Protein AF-A0A1Q7Q972-F1 (afdb_monomer_lite)

pLDDT: mean 94.94, std 4.77, range [55.12, 98.81]

Radius of gyration: 24.17 Å; chains: 1; bounding box: 60×49×73 Å

Secondary structure (DSSP, 8-state):
-----TTEEPPPP----TT----PPPEE-SSHHHHHTTS-HHHHHTTSPPPPGGG--BTTBSSHHHHHHHHTTTTGGGT--TTSHHHHS--GGG---SSHHHHHHHHHTBSTTHHHHHHHHHHT-HHHHHHHHHHHHHHHHTT---SS-PPP--SGGGG--------S-TT----EEE-S-SS-TTTTTT--EEEE-BTTBSEEEEEETTTTEEEEEEPP-SSTT---S-TT-SSS---SB-BTTTBT----B-SS-BEEEEE-TTS-EEEEE--S-SBPPGGGSTT--SHHHHHS--SB-S-EEEEEETTTTEEEEE--SS----EEE-SSTT--EEE--SSTT--EEEEE-HHHHHHH--HHHHEEEEEEEE--S-SSS---EE-TTSPPPTTSEEEE----SSEEE-TTT--EEEEE-SSS-EEEEEE--SSHHHH-EEEEEEPPSS-TT-SS----B-B-EE-TTS-EEEEETTTEEEEE-GGG--S-SSSTT-SBTT-GGGEEEEEPSSPPPTT--SSS-S---SBEEEESS-SSSS-TTEEEEEETTTTEEEE--TT-

Sequence (564 aa):
IWVRGYGLVDSAKVRANPGKILNLQAVVAPNEAAAAEYYPAIYWYSMLKIPEKSEFPLGKASSQGHWLAGIKTHGCISCHQLGNKATRVIPKELGEFKSSLDAWQRRVLSGQASEVMMRNLNDVEPRRALALFADWTDRIAAGALPTSKPSRPQGVERNVVITLWDWATPKAYLHDEIASDKRHPTVNANGLLYGSPEDSTDFIPILDPVRHKASEAKAPVRDSNTPDTMFISTANTLMLAPSPYWGTERVWQSQASVHNPMFDEKGRVWLTSRIRPPQNPTFCKKGSEHPSAKLFPLERAGRHMAVYDPKTKKFTLIDTCFSTHHLIFAEDANNTLWLSNGGSAGSVLGWLNTKMFDATGDEQKSQGWTAFILDTNGNGKRDDYVEPDQPVDPTKDKRIVAGYYGIGFNPMDGSIWGSVLSFPGAVVRVSPGDNPPATALAEIYEVPWNEPKAVVNGYGPRGMDIDRNGVVWVPLASGHLASFDRRKCKGPLNGPTATGKHCPEGWTLLPFPGPQFDNVSDSGSVQASYYTWVDQHDIFGLGKNVPFATGNLSDSLEAFVDGK

Structure (mmCIF, N/CA/C/O backbone):
data_AF-A0A1Q7Q972-F1
#
_entry.id   AF-A0A1Q7Q972-F1
#
loop_
_atom_site.group_PDB
_atom_site.id
_atom_site.type_symbol
_atom_site.label_atom_id
_atom_site.label_alt_id
_atom_site.label_comp_id
_atom_site.label_asym_id
_atom_site.label_entity_id
_atom_site.label_seq_id
_atom_site.pdbx_PDB_ins_code
_atom_site.Cartn_x
_atom_site.Cartn_y
_atom_site.Cartn_z
_atom_site.occupancy
_atom_site.B_iso_or_equiv
_atom_site.auth_seq_id
_atom_site.auth_comp_id
_atom_site.auth_asym_id
_atom_site.auth_atom_id
_atom_site.pdbx_PDB_model_num
ATOM 1 N N . ILE A 1 1 ? 1.463 -14.678 -32.023 1.00 93.31 1 ILE A N 1
ATOM 2 C CA . ILE A 1 1 ? 2.171 -15.475 -30.998 1.00 93.31 1 ILE A CA 1
ATOM 3 C C . ILE A 1 1 ? 3.666 -15.383 -31.288 1.00 93.31 1 ILE A C 1
ATOM 5 O O . ILE A 1 1 ? 4.038 -15.417 -32.457 1.00 93.31 1 ILE A O 1
ATOM 9 N N . TRP A 1 2 ? 4.491 -15.167 -30.268 1.00 95.94 2 TRP A N 1
ATOM 10 C CA . TRP A 1 2 ? 5.953 -15.076 -30.366 1.00 95.94 2 TRP A CA 1
ATOM 11 C C . TRP A 1 2 ? 6.583 -15.563 -29.055 1.00 95.94 2 TRP A C 1
ATOM 13 O O . TRP A 1 2 ? 5.866 -15.796 -28.082 1.00 95.94 2 TRP A O 1
ATOM 23 N N . VAL A 1 3 ? 7.906 -15.730 -29.041 1.00 95.19 3 VAL A N 1
ATOM 24 C CA . VAL A 1 3 ? 8.689 -16.113 -27.858 1.00 95.19 3 VAL A CA 1
ATOM 25 C C . VAL A 1 3 ? 9.488 -14.904 -27.387 1.00 95.19 3 VAL A C 1
ATOM 27 O O . VAL A 1 3 ? 10.091 -14.208 -28.203 1.00 95.19 3 VAL A O 1
ATOM 30 N N . ARG A 1 4 ? 9.503 -14.685 -26.072 1.00 93.44 4 ARG A N 1
ATOM 31 C CA . ARG A 1 4 ? 10.300 -13.677 -25.366 1.00 93.44 4 ARG A CA 1
ATOM 32 C C . ARG A 1 4 ? 10.907 -14.320 -24.119 1.00 93.44 4 ARG A C 1
ATOM 34 O O . ARG A 1 4 ? 10.299 -15.211 -23.535 1.00 93.44 4 ARG A O 1
ATOM 41 N N . GLY A 1 5 ? 12.079 -13.858 -23.696 1.00 92.25 5 GLY A N 1
ATOM 42 C CA . GLY A 1 5 ? 12.662 -14.249 -22.414 1.00 92.25 5 GLY A CA 1
ATOM 43 C C . GLY A 1 5 ? 14.002 -13.571 -22.152 1.00 92.25 5 GLY A C 1
ATOM 44 O O . GLY A 1 5 ? 14.597 -12.977 -23.047 1.00 92.25 5 GLY A O 1
ATOM 45 N N . TYR A 1 6 ? 14.501 -13.675 -20.924 1.00 93.69 6 TYR A N 1
ATOM 46 C CA . TYR A 1 6 ? 15.788 -13.081 -20.560 1.00 93.69 6 TYR A CA 1
ATOM 47 C C . TYR A 1 6 ? 16.955 -13.731 -21.311 1.00 93.69 6 TYR A C 1
ATOM 49 O O . TYR A 1 6 ? 17.017 -14.956 -21.448 1.00 93.69 6 TYR A O 1
ATOM 57 N N . GLY A 1 7 ? 17.878 -12.915 -21.829 1.00 93.88 7 GLY A N 1
ATOM 58 C CA . GLY A 1 7 ? 18.958 -13.359 -22.725 1.00 93.88 7 GLY A CA 1
ATOM 59 C C . GLY A 1 7 ? 18.507 -13.675 -24.160 1.00 93.88 7 GLY A C 1
ATOM 60 O O . GLY A 1 7 ? 19.291 -14.210 -24.944 1.00 93.88 7 GLY A O 1
ATOM 61 N N . LEU A 1 8 ? 17.249 -13.386 -24.503 1.00 95.44 8 LEU A N 1
ATOM 62 C CA . LEU A 1 8 ? 16.674 -13.528 -25.841 1.00 95.44 8 LEU A CA 1
ATOM 63 C C . LEU A 1 8 ? 16.229 -12.159 -26.373 1.00 95.44 8 LEU A C 1
ATOM 65 O O . LEU A 1 8 ? 16.186 -11.177 -25.635 1.00 95.44 8 LEU A O 1
ATOM 69 N N . VAL A 1 9 ? 15.852 -12.124 -27.648 1.00 96.75 9 VAL A N 1
ATOM 70 C CA . VAL A 1 9 ? 15.031 -11.063 -28.248 1.00 96.75 9 VAL A CA 1
ATOM 71 C C . VAL A 1 9 ? 13.706 -11.656 -28.724 1.00 96.75 9 VAL A C 1
ATOM 73 O O . VAL A 1 9 ? 13.582 -12.878 -28.858 1.00 96.75 9 VAL A O 1
ATOM 76 N N . ASP A 1 10 ? 12.714 -10.803 -28.981 1.00 96.94 10 ASP A N 1
ATOM 77 C CA . ASP A 1 10 ? 11.442 -11.246 -29.551 1.00 96.94 10 ASP A CA 1
ATOM 78 C C . ASP A 1 10 ? 11.670 -12.033 -30.848 1.00 96.94 10 ASP A C 1
ATOM 80 O O . ASP A 1 10 ? 12.317 -11.559 -31.785 1.00 96.94 10 ASP A O 1
ATOM 84 N N . SER A 1 11 ? 11.106 -13.239 -30.911 1.00 97.00 11 SER A N 1
ATOM 85 C CA . SER A 1 11 ? 11.092 -14.012 -32.149 1.00 97.00 11 SER A CA 1
ATOM 86 C C . SER A 1 11 ? 10.106 -13.441 -33.172 1.00 97.00 11 SER A C 1
ATOM 88 O O . SER A 1 11 ? 9.254 -12.600 -32.866 1.00 97.00 11 SER A O 1
ATOM 90 N N . ALA A 1 12 ? 10.201 -13.916 -34.418 1.00 95.88 12 ALA A N 1
ATOM 91 C CA . ALA A 1 12 ? 9.259 -13.537 -35.463 1.00 95.88 12 ALA A CA 1
ATOM 92 C C . ALA A 1 12 ? 7.812 -13.850 -35.037 1.00 95.88 12 ALA A C 1
ATOM 94 O O . ALA A 1 12 ? 7.492 -14.955 -34.591 1.00 95.88 12 ALA A O 1
ATOM 95 N N . LYS A 1 13 ? 6.919 -12.866 -35.190 1.00 96.38 13 LYS A N 1
ATOM 96 C CA . LYS A 1 13 ? 5.508 -13.013 -34.822 1.00 96.38 13 LYS A CA 1
ATOM 97 C C . LYS A 1 13 ? 4.797 -13.933 -35.812 1.00 96.38 13 LYS A C 1
ATOM 99 O O . LYS A 1 13 ? 4.748 -13.652 -37.006 1.00 96.38 13 LYS A O 1
ATOM 104 N N . VAL A 1 14 ? 4.164 -14.980 -35.292 1.00 96.00 14 VAL A N 1
ATOM 105 C CA . VAL A 1 14 ? 3.351 -15.928 -36.064 1.00 96.00 14 VAL A CA 1
ATOM 106 C C . VAL A 1 14 ? 1.868 -15.674 -35.795 1.00 96.00 14 VAL A C 1
ATOM 108 O O . VAL A 1 14 ? 1.439 -15.589 -34.637 1.00 96.00 14 VAL A O 1
ATOM 111 N N . ARG A 1 15 ? 1.065 -15.545 -36.855 1.00 95.75 15 ARG A N 1
ATOM 112 C CA . ARG A 1 15 ? -0.403 -15.502 -36.768 1.00 95.75 15 ARG A CA 1
ATOM 113 C C . ARG A 1 15 ? -0.940 -16.934 -36.738 1.00 95.75 15 ARG A C 1
ATOM 115 O O . ARG A 1 15 ? -0.537 -17.750 -37.558 1.00 95.75 15 ARG A O 1
ATOM 122 N N . ALA A 1 16 ? -1.847 -17.228 -35.813 1.00 95.19 16 ALA A N 1
ATOM 123 C CA . ALA A 1 16 ? -2.450 -18.549 -35.678 1.00 95.19 16 ALA A CA 1
ATOM 124 C C . ALA A 1 16 ? -3.867 -18.457 -35.105 1.00 95.19 16 ALA A C 1
ATOM 126 O O . ALA A 1 16 ? -4.212 -17.457 -34.478 1.00 95.19 16 ALA A O 1
ATOM 127 N N . ASN A 1 17 ? -4.643 -19.523 -35.300 1.00 94.44 17 ASN A N 1
ATOM 128 C CA . ASN A 1 17 ? -5.966 -19.705 -34.705 1.00 94.44 17 ASN A CA 1
ATOM 129 C C . ASN A 1 17 ? -5.880 -20.677 -33.512 1.00 94.44 17 ASN A C 1
ATOM 131 O O . ASN A 1 17 ? -4.986 -21.533 -33.511 1.00 94.44 17 ASN A O 1
ATOM 135 N N . PRO A 1 18 ? -6.804 -20.600 -32.534 1.00 91.19 18 PRO A N 1
ATOM 136 C CA . PRO A 1 18 ? -6.892 -21.576 -31.447 1.00 91.19 18 PRO A CA 1
ATOM 137 C C . PRO A 1 18 ? -6.926 -23.028 -31.954 1.00 91.19 18 PRO A C 1
ATOM 139 O O . PRO A 1 18 ? -7.489 -23.315 -33.011 1.00 91.19 18 PRO A O 1
ATOM 142 N N . GLY A 1 19 ? -6.296 -23.944 -31.212 1.00 92.56 19 GLY A N 1
ATOM 143 C CA . GLY A 1 19 ? -6.204 -25.369 -31.562 1.00 92.56 19 GLY A CA 1
ATOM 144 C C . GLY A 1 19 ? -5.104 -25.732 -32.572 1.00 92.56 19 GLY A C 1
ATOM 145 O O . GLY A 1 19 ? -4.947 -26.905 -32.906 1.00 92.56 19 GLY A O 1
ATOM 146 N N . LYS A 1 20 ? -4.323 -24.762 -33.067 1.00 94.81 20 LYS A N 1
ATOM 147 C CA . LYS A 1 20 ? -3.159 -25.030 -33.927 1.00 94.81 20 LYS A CA 1
ATOM 148 C C . LYS A 1 20 ? -1.899 -25.277 -33.100 1.00 94.81 20 LYS A C 1
ATOM 150 O O . LYS A 1 20 ? -1.562 -24.486 -32.226 1.00 94.81 20 LYS A O 1
ATOM 155 N N . ILE A 1 21 ? -1.171 -26.337 -33.446 1.00 94.62 21 ILE A N 1
ATOM 156 C CA . ILE A 1 21 ? 0.187 -26.575 -32.948 1.00 94.62 21 ILE A CA 1
ATOM 157 C C . ILE A 1 21 ? 1.137 -25.621 -33.676 1.00 94.62 21 ILE A C 1
ATOM 159 O O . ILE A 1 21 ? 1.097 -25.521 -34.904 1.00 94.62 21 ILE A O 1
ATOM 163 N N . LEU A 1 22 ? 1.985 -24.922 -32.920 1.00 94.19 22 LEU A N 1
ATOM 164 C CA . LEU A 1 22 ? 3.002 -24.017 -33.448 1.00 94.19 22 LEU A CA 1
ATOM 165 C C . LEU A 1 22 ? 4.387 -24.452 -32.988 1.00 94.19 22 LEU A C 1
ATOM 167 O O . LEU A 1 22 ? 4.604 -24.681 -31.803 1.00 94.19 22 LEU A O 1
ATOM 171 N N . ASN A 1 23 ? 5.331 -24.466 -33.924 1.00 94.44 23 ASN A N 1
ATOM 172 C CA . ASN A 1 23 ? 6.751 -24.592 -33.625 1.00 94.44 23 ASN A CA 1
ATOM 173 C C . ASN A 1 23 ? 7.357 -23.188 -33.658 1.00 94.44 23 ASN A C 1
ATOM 175 O O . ASN A 1 23 ? 7.523 -22.608 -34.731 1.00 94.44 23 ASN A O 1
ATOM 179 N N . LEU A 1 24 ? 7.622 -22.610 -32.487 1.00 95.88 24 LEU A N 1
ATOM 180 C CA . LEU A 1 24 ? 8.199 -21.272 -32.366 1.00 95.88 24 LEU A CA 1
ATOM 181 C C . LEU A 1 24 ? 9.683 -21.382 -32.020 1.00 95.88 24 LEU A C 1
ATOM 183 O O . LEU A 1 24 ? 10.049 -22.023 -31.038 1.00 95.88 24 LEU A O 1
ATOM 187 N N . GLN A 1 25 ? 10.529 -20.718 -32.802 1.00 95.44 25 GLN A N 1
ATOM 188 C CA . GLN A 1 25 ? 11.965 -20.666 -32.552 1.00 95.44 25 GLN A CA 1
ATOM 189 C C . GLN A 1 25 ? 12.301 -19.474 -31.647 1.00 95.44 25 GLN A C 1
ATOM 191 O O . GLN A 1 25 ? 11.940 -18.337 -31.954 1.00 95.44 25 GLN A O 1
ATOM 196 N N . ALA A 1 26 ? 13.007 -19.722 -30.543 1.00 95.44 26 ALA A N 1
ATOM 197 C CA . ALA A 1 26 ? 13.587 -18.665 -29.717 1.00 95.44 26 ALA A CA 1
ATOM 198 C C . ALA A 1 26 ? 14.809 -18.041 -30.412 1.00 95.44 26 ALA A C 1
ATOM 200 O O . ALA A 1 26 ? 15.571 -18.750 -31.076 1.00 95.44 26 ALA A O 1
ATOM 201 N N . VAL A 1 27 ? 15.016 -16.733 -30.227 1.00 97.50 27 VAL A N 1
ATOM 202 C CA . VAL A 1 27 ? 16.134 -15.984 -30.821 1.00 97.50 27 VAL A CA 1
ATOM 203 C C . VAL A 1 27 ? 17.038 -15.464 -29.708 1.00 97.50 27 VAL A C 1
ATOM 205 O O . VAL A 1 27 ? 16.600 -14.693 -28.858 1.00 97.50 27 VAL A O 1
ATOM 208 N N . VAL A 1 28 ? 18.297 -15.903 -29.693 1.00 97.38 28 VAL A N 1
ATOM 209 C CA . VAL A 1 28 ? 19.295 -15.435 -28.720 1.00 97.38 28 VAL A CA 1
ATOM 210 C C . VAL A 1 28 ? 19.609 -13.965 -28.982 1.00 97.38 28 VAL A C 1
ATOM 212 O O . VAL A 1 28 ? 19.711 -13.547 -30.136 1.00 97.38 28 VAL A O 1
ATOM 215 N N . ALA A 1 29 ? 19.751 -13.176 -27.917 1.00 97.50 29 ALA A N 1
ATOM 216 C CA . ALA A 1 29 ? 20.134 -11.781 -28.067 1.00 97.50 29 ALA A CA 1
ATOM 217 C C . ALA A 1 29 ? 21.536 -11.668 -28.701 1.00 97.50 29 ALA A C 1
ATOM 219 O O . ALA A 1 29 ? 22.456 -12.355 -28.258 1.00 97.50 29 ALA A O 1
ATOM 220 N N . PRO A 1 30 ? 21.733 -10.805 -29.715 1.00 97.50 30 PRO A N 1
ATOM 221 C CA . PRO A 1 30 ? 23.005 -10.709 -30.438 1.00 97.50 30 PRO A CA 1
ATOM 222 C C . PRO A 1 30 ? 24.153 -10.132 -29.596 1.00 97.50 30 PRO A C 1
ATOM 224 O O . PRO A 1 30 ? 25.315 -10.289 -29.955 1.00 97.50 30 PRO A O 1
ATOM 227 N N . ASN A 1 31 ? 23.839 -9.436 -28.503 1.00 97.19 31 ASN A N 1
ATOM 228 C CA . ASN A 1 31 ? 24.792 -8.891 -27.540 1.00 97.19 31 ASN A CA 1
ATOM 229 C C . ASN A 1 31 ? 24.079 -8.577 -26.211 1.00 97.19 31 ASN A C 1
ATOM 231 O O . ASN A 1 31 ? 22.853 -8.677 -26.106 1.00 97.19 31 ASN A O 1
ATOM 235 N N . GLU A 1 32 ? 24.848 -8.187 -25.192 1.00 96.06 32 GLU A N 1
ATOM 236 C CA . GLU A 1 32 ? 24.318 -7.893 -23.854 1.00 96.06 32 GLU A CA 1
ATOM 237 C C . GLU A 1 32 ? 23.368 -6.692 -23.832 1.00 96.06 32 GLU A C 1
ATOM 239 O O . GLU A 1 32 ? 22.366 -6.732 -23.121 1.00 96.06 32 GLU A O 1
ATOM 244 N N . ALA A 1 33 ? 23.621 -5.665 -24.649 1.00 96.69 33 ALA A N 1
ATOM 245 C CA . ALA A 1 33 ? 22.749 -4.496 -24.739 1.00 96.69 33 ALA A CA 1
ATOM 246 C C . ALA A 1 33 ? 21.355 -4.874 -25.266 1.00 96.69 33 ALA A C 1
ATOM 248 O O . ALA A 1 33 ? 20.338 -4.479 -24.698 1.00 96.69 33 ALA A O 1
ATOM 249 N N . ALA A 1 34 ? 21.297 -5.714 -26.304 1.00 97.31 34 ALA A N 1
ATOM 250 C CA . ALA A 1 34 ? 20.044 -6.225 -26.845 1.00 97.31 34 ALA A CA 1
ATOM 251 C C . ALA A 1 34 ? 19.291 -7.113 -25.840 1.00 97.31 34 ALA A C 1
ATOM 253 O O . ALA A 1 34 ? 18.063 -7.082 -25.812 1.00 97.31 34 ALA A O 1
ATOM 254 N N . ALA A 1 35 ? 20.003 -7.878 -25.004 1.00 96.50 35 ALA A N 1
ATOM 255 C CA . ALA A 1 35 ? 19.387 -8.660 -23.931 1.00 96.50 35 ALA A CA 1
ATOM 256 C C . ALA A 1 35 ? 18.818 -7.763 -22.818 1.00 96.50 35 ALA A C 1
ATOM 258 O O . ALA A 1 35 ? 17.706 -8.001 -22.345 1.00 96.50 35 ALA A O 1
ATOM 259 N N . ALA A 1 36 ? 19.566 -6.729 -22.419 1.00 96.62 36 ALA A N 1
ATOM 260 C CA . ALA A 1 36 ? 19.219 -5.838 -21.315 1.00 96.62 36 ALA A CA 1
ATOM 261 C C . ALA A 1 36 ? 17.949 -5.012 -21.577 1.00 96.62 36 ALA A C 1
ATOM 263 O O . ALA A 1 36 ? 17.239 -4.655 -20.635 1.00 96.62 36 ALA A O 1
ATOM 264 N N . GLU A 1 37 ? 17.602 -4.760 -22.844 1.00 94.94 37 GLU A N 1
ATOM 265 C CA . GLU A 1 37 ? 16.344 -4.095 -23.213 1.00 94.94 37 GLU A CA 1
ATOM 266 C C . GLU A 1 37 ? 15.092 -4.830 -22.703 1.00 94.94 37 GLU A C 1
ATOM 268 O O . GLU A 1 37 ? 14.051 -4.196 -22.528 1.00 94.94 37 GLU A O 1
ATOM 273 N N . TYR A 1 38 ? 15.200 -6.131 -22.418 1.00 94.19 38 TYR A N 1
ATOM 274 C CA . TYR A 1 38 ? 14.122 -6.965 -21.880 1.00 94.19 38 TYR A CA 1
ATOM 275 C C . TYR A 1 38 ? 14.209 -7.166 -20.363 1.00 94.19 38 TYR A C 1
ATOM 277 O O . TYR A 1 38 ? 13.387 -7.894 -19.810 1.00 94.19 38 TYR A O 1
ATOM 285 N N . TYR A 1 39 ? 15.201 -6.584 -19.682 1.00 95.81 39 TYR A N 1
ATOM 286 C CA . TYR A 1 39 ? 15.313 -6.705 -18.228 1.00 95.81 39 TYR A CA 1
ATOM 287 C C . TYR A 1 39 ? 14.243 -5.852 -17.533 1.00 95.81 39 TYR A C 1
ATOM 289 O O . TYR A 1 39 ? 13.979 -4.734 -17.994 1.00 95.81 39 TYR A O 1
ATOM 297 N N . PRO A 1 40 ? 13.669 -6.339 -16.415 1.00 95.94 40 PRO A N 1
ATOM 298 C CA . PRO A 1 40 ? 12.760 -5.552 -15.594 1.00 95.94 40 PRO A CA 1
ATOM 299 C C . PRO A 1 40 ? 13.423 -4.284 -15.064 1.00 95.94 40 PRO A C 1
ATOM 301 O O . PRO A 1 40 ? 14.655 -4.169 -15.005 1.00 95.94 40 PRO A O 1
ATOM 304 N N . ALA A 1 41 ? 12.596 -3.338 -14.636 1.00 96.81 41 ALA A N 1
ATOM 305 C CA . ALA A 1 41 ? 13.041 -2.034 -14.165 1.00 96.81 41 ALA A CA 1
ATOM 306 C C . ALA A 1 41 ? 14.059 -2.112 -13.012 1.00 96.81 41 ALA A C 1
ATOM 308 O O . ALA A 1 41 ? 14.990 -1.309 -12.976 1.00 96.81 41 ALA A O 1
ATOM 309 N N . ILE A 1 42 ? 13.947 -3.111 -12.129 1.00 97.00 42 ILE A N 1
ATOM 310 C CA . ILE A 1 42 ? 14.821 -3.297 -10.959 1.00 97.00 42 ILE A CA 1
ATOM 311 C C . ILE A 1 42 ? 16.315 -3.350 -11.318 1.00 97.00 42 ILE A C 1
ATOM 313 O O . ILE A 1 42 ? 17.128 -2.764 -10.609 1.00 97.00 42 ILE A O 1
ATOM 317 N N . TYR A 1 43 ? 16.676 -3.980 -12.442 1.00 97.50 43 TYR A N 1
ATOM 318 C CA . TYR A 1 43 ? 18.068 -4.124 -12.894 1.00 97.50 43 TYR A CA 1
ATOM 319 C C . TYR A 1 43 ? 18.648 -2.810 -13.408 1.00 97.50 43 TYR A C 1
ATOM 321 O O . TYR A 1 43 ? 19.826 -2.520 -13.234 1.00 97.50 43 TYR A O 1
ATOM 329 N N . TRP A 1 44 ? 17.814 -1.998 -14.048 1.00 97.81 44 TRP A N 1
ATOM 330 C CA . TRP A 1 44 ? 18.218 -0.673 -14.500 1.00 97.81 44 TRP A CA 1
ATOM 331 C C . TRP A 1 44 ? 18.289 0.299 -13.330 1.00 97.81 44 TRP A C 1
ATOM 333 O O . TRP A 1 44 ? 19.219 1.098 -13.251 1.00 97.81 44 TRP A O 1
ATOM 343 N N . TYR A 1 45 ? 17.331 0.219 -12.406 1.00 97.31 45 TYR A N 1
ATOM 344 C CA . TYR A 1 45 ? 17.283 1.097 -11.246 1.00 97.31 45 TYR A CA 1
ATOM 345 C C . TYR A 1 45 ? 18.423 0.826 -10.260 1.00 97.31 45 TYR A C 1
ATOM 347 O O . TYR A 1 45 ? 18.942 1.773 -9.675 1.00 97.31 45 TYR A O 1
ATOM 355 N N . SER A 1 46 ? 18.899 -0.421 -10.145 1.00 97.38 46 SER A N 1
ATOM 356 C CA . SER A 1 46 ? 20.038 -0.767 -9.281 1.00 97.38 46 SER A CA 1
ATOM 357 C C . SER A 1 46 ? 21.345 -0.060 -9.642 1.00 97.38 46 SER A C 1
ATOM 359 O O . SER A 1 46 ? 22.227 0.055 -8.797 1.00 97.38 46 SER A O 1
ATOM 361 N N . MET A 1 47 ? 21.454 0.464 -10.865 1.00 97.44 47 MET A N 1
ATOM 362 C CA . MET A 1 47 ? 22.605 1.248 -11.319 1.00 97.44 47 MET A CA 1
ATOM 363 C C . MET A 1 47 ? 22.616 2.689 -10.775 1.00 97.44 47 MET A C 1
ATOM 365 O O . MET A 1 47 ? 23.550 3.449 -11.071 1.00 97.44 47 MET A O 1
ATOM 369 N N . LEU A 1 48 ? 21.566 3.128 -10.068 1.00 97.25 48 LEU A N 1
ATOM 370 C CA . LEU A 1 48 ? 21.528 4.432 -9.410 1.00 97.25 48 LEU A CA 1
ATOM 371 C C . LEU A 1 48 ? 22.567 4.464 -8.283 1.00 97.25 48 LEU A C 1
ATOM 373 O O . LEU A 1 48 ? 22.599 3.580 -7.432 1.00 97.25 48 LEU A O 1
ATOM 377 N N . LYS A 1 49 ? 23.398 5.510 -8.257 1.00 96.50 49 LYS A N 1
ATOM 378 C CA . LYS A 1 49 ? 24.362 5.717 -7.172 1.00 96.50 49 LYS A CA 1
ATOM 379 C C . LYS A 1 49 ? 23.658 6.341 -5.976 1.00 96.50 49 LYS A C 1
ATOM 381 O O . LYS A 1 49 ? 23.071 7.412 -6.100 1.00 96.50 49 LYS A O 1
ATOM 386 N N . ILE A 1 50 ? 23.727 5.686 -4.829 1.00 97.75 50 ILE A N 1
ATOM 387 C CA . ILE A 1 50 ? 23.096 6.150 -3.591 1.00 97.75 50 ILE A CA 1
ATOM 388 C C . ILE A 1 50 ? 24.077 7.064 -2.843 1.00 97.75 50 ILE A C 1
ATOM 390 O O . ILE A 1 50 ? 25.264 6.752 -2.831 1.00 97.75 50 ILE A O 1
ATOM 394 N N . PRO A 1 51 ? 23.648 8.181 -2.222 1.00 97.81 51 PRO A N 1
ATOM 395 C CA . PRO A 1 51 ? 24.543 8.975 -1.381 1.00 97.81 51 PRO A CA 1
ATOM 396 C C . PRO A 1 51 ? 25.174 8.126 -0.274 1.00 97.81 51 PRO A C 1
ATOM 398 O O . PRO A 1 51 ? 24.498 7.284 0.321 1.00 97.81 51 PRO A O 1
ATOM 401 N N . GLU A 1 52 ? 26.451 8.347 0.017 1.00 97.00 52 GLU A N 1
ATOM 402 C CA . GLU A 1 52 ? 27.199 7.604 1.030 1.00 97.00 52 GLU A CA 1
ATOM 403 C C . GLU A 1 52 ? 26.685 7.903 2.444 1.00 97.00 52 GLU A C 1
ATOM 405 O O . GLU A 1 52 ? 26.169 8.985 2.730 1.00 97.00 52 GLU A O 1
ATOM 410 N N . LYS A 1 53 ? 26.858 6.956 3.377 1.00 96.94 53 LYS A N 1
ATOM 411 C CA . LYS A 1 53 ? 26.366 7.098 4.764 1.00 96.94 53 LYS A CA 1
ATOM 412 C C . LYS A 1 53 ? 26.896 8.359 5.467 1.00 96.94 53 LYS A C 1
ATOM 414 O O . LYS A 1 53 ? 26.191 8.916 6.303 1.00 96.94 53 LYS A O 1
ATOM 419 N N . SER A 1 54 ? 28.099 8.819 5.117 1.00 97.06 54 SER A N 1
ATOM 420 C CA . SER A 1 54 ? 28.733 10.027 5.664 1.00 97.06 54 SER A CA 1
ATOM 421 C C . SER A 1 54 ? 28.150 11.346 5.147 1.00 97.06 54 SER A C 1
ATOM 423 O O . SER A 1 54 ? 28.460 12.392 5.710 1.00 97.06 54 SER A O 1
ATOM 425 N N . GLU A 1 55 ? 27.321 11.325 4.099 1.00 97.06 55 GLU A N 1
ATOM 426 C CA . GLU A 1 55 ? 26.688 12.530 3.547 1.00 97.06 55 GLU A CA 1
ATOM 427 C C . GLU A 1 55 ? 25.437 12.954 4.333 1.00 97.06 55 GLU A C 1
ATOM 429 O O . GLU A 1 55 ? 24.932 14.054 4.126 1.00 97.06 55 GLU A O 1
ATOM 434 N N . PHE A 1 56 ? 24.916 12.097 5.218 1.00 96.94 56 PHE A N 1
ATOM 435 C CA . PHE A 1 56 ? 23.669 12.354 5.935 1.00 96.94 56 PHE A CA 1
ATOM 436 C C . PHE A 1 56 ? 23.878 13.223 7.187 1.00 96.94 56 PHE A C 1
ATOM 438 O O . PHE A 1 56 ? 24.864 13.040 7.904 1.00 96.94 56 PHE A O 1
ATOM 445 N N . PRO A 1 57 ? 22.937 14.137 7.501 1.00 96.25 57 PRO A N 1
ATOM 446 C CA . PRO A 1 57 ? 21.596 14.257 6.916 1.00 96.25 57 PRO A CA 1
ATOM 447 C C . PRO A 1 57 ? 21.564 14.921 5.527 1.00 96.25 57 PRO A C 1
ATOM 449 O O . PRO A 1 57 ? 22.311 15.855 5.254 1.00 96.25 57 PRO A O 1
ATOM 452 N N . LEU A 1 58 ? 20.636 14.472 4.675 1.00 95.31 58 LEU A N 1
ATOM 453 C CA . LEU A 1 58 ? 20.346 15.065 3.363 1.00 95.31 58 LEU A CA 1
ATOM 454 C C . LEU A 1 58 ? 18.860 15.412 3.279 1.00 95.31 58 LEU A C 1
ATOM 456 O O . LEU A 1 58 ? 18.000 14.529 3.294 1.00 95.31 58 LEU A O 1
ATOM 460 N N . GLY A 1 59 ? 18.544 16.706 3.197 1.00 90.88 59 GLY A N 1
ATOM 461 C CA . GLY A 1 59 ? 17.158 17.168 3.265 1.00 90.88 59 GLY A CA 1
ATOM 462 C C . GLY A 1 59 ? 16.531 16.791 4.611 1.00 90.88 59 GLY A C 1
ATOM 463 O O . GLY A 1 59 ? 17.073 17.133 5.661 1.00 90.88 59 GLY A O 1
ATOM 464 N N . LYS A 1 60 ? 15.400 16.075 4.589 1.00 94.19 60 LYS A N 1
ATOM 465 C CA . LYS A 1 60 ? 14.760 15.544 5.808 1.00 94.19 60 LYS A CA 1
ATOM 466 C C . LYS A 1 60 ? 15.226 14.132 6.169 1.00 94.19 60 LYS A C 1
ATOM 468 O O . LYS A 1 60 ? 14.906 13.641 7.253 1.00 94.19 60 LYS A O 1
ATOM 473 N N . ALA A 1 61 ? 15.978 13.475 5.287 1.00 96.50 61 ALA A N 1
ATOM 474 C CA . ALA A 1 61 ? 16.487 12.140 5.537 1.00 96.50 61 ALA A CA 1
ATOM 475 C C . ALA A 1 61 ? 17.669 12.187 6.514 1.00 96.50 61 ALA A C 1
ATOM 477 O O . ALA A 1 61 ? 18.733 12.734 6.226 1.00 96.50 61 ALA A O 1
ATOM 478 N N . SER A 1 62 ? 17.484 11.565 7.675 1.00 96.38 62 SER A N 1
ATOM 479 C CA . SER A 1 62 ? 18.488 11.476 8.743 1.00 96.38 62 SER A CA 1
ATOM 480 C C . SER A 1 62 ? 19.558 10.402 8.515 1.00 96.38 62 SER A C 1
ATOM 482 O O . SER A 1 62 ? 20.560 10.381 9.221 1.00 96.38 62 SER A O 1
ATOM 484 N N . SER A 1 63 ? 19.350 9.485 7.566 1.00 97.19 63 SER A N 1
ATOM 485 C CA . SER A 1 63 ? 20.267 8.383 7.252 1.00 97.19 63 SER A CA 1
ATOM 486 C C . SER A 1 63 ? 20.072 7.890 5.816 1.00 97.19 63 SER A C 1
ATOM 488 O O . SER A 1 63 ? 19.034 8.160 5.206 1.00 97.19 63 SER A O 1
ATOM 490 N N . GLN A 1 64 ? 21.024 7.096 5.311 1.00 97.19 64 GLN A N 1
ATOM 491 C CA . GLN A 1 64 ? 20.934 6.466 3.987 1.00 97.19 64 GLN A CA 1
ATOM 492 C C . GLN A 1 64 ? 19.668 5.614 3.830 1.00 97.19 64 GLN A C 1
ATOM 494 O O . GLN A 1 64 ? 18.983 5.728 2.818 1.00 97.19 64 GLN A O 1
ATOM 499 N N . GLY A 1 65 ? 19.293 4.834 4.851 1.00 97.00 65 GLY A N 1
ATOM 500 C CA . GLY A 1 65 ? 18.052 4.051 4.837 1.00 97.00 65 GLY A CA 1
ATOM 501 C C . GLY A 1 65 ? 16.794 4.920 4.752 1.00 97.00 65 GLY A C 1
ATOM 502 O O . GLY A 1 65 ? 15.871 4.603 4.006 1.00 97.00 65 GLY A O 1
ATOM 503 N N . HIS A 1 66 ? 16.767 6.058 5.453 1.00 97.00 66 HIS A N 1
ATOM 504 C CA . HIS A 1 66 ? 15.637 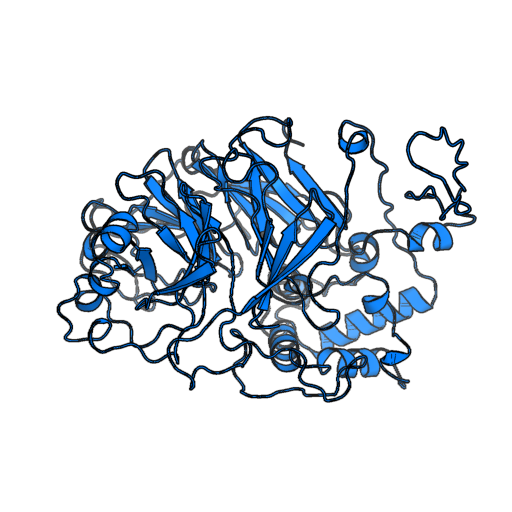6.993 5.398 1.00 97.00 66 HIS A CA 1
ATOM 505 C C . HIS A 1 66 ? 15.501 7.612 3.998 1.00 97.00 66 HIS A C 1
ATOM 507 O O . HIS A 1 66 ? 14.404 7.689 3.448 1.00 97.00 66 HIS A O 1
ATOM 513 N N . TRP A 1 67 ? 16.619 7.971 3.370 1.00 97.44 67 TRP A N 1
ATOM 514 C CA . TRP A 1 67 ? 16.629 8.481 1.998 1.00 97.44 67 TRP A CA 1
ATOM 515 C C . TRP A 1 67 ? 16.185 7.424 0.981 1.00 97.44 67 TRP A C 1
ATOM 517 O O . TRP A 1 67 ? 15.337 7.697 0.131 1.00 97.44 67 TRP A O 1
ATOM 527 N N . LEU A 1 68 ? 16.687 6.191 1.127 1.00 97.25 68 LEU A N 1
ATOM 528 C CA . LEU A 1 68 ? 16.268 5.036 0.333 1.00 97.25 68 LEU A CA 1
ATOM 529 C C . LEU A 1 68 ? 14.767 4.769 0.472 1.00 97.25 68 LEU A C 1
ATOM 531 O O . LEU A 1 68 ? 14.111 4.512 -0.532 1.00 97.25 68 LEU A O 1
ATOM 535 N N . ALA A 1 69 ? 14.193 4.882 1.673 1.00 96.31 69 ALA A N 1
ATOM 536 C CA . ALA A 1 69 ? 12.752 4.736 1.863 1.00 96.31 69 ALA A CA 1
ATOM 537 C C . ALA A 1 69 ? 11.958 5.742 1.009 1.00 96.31 69 ALA A C 1
ATOM 539 O O . ALA A 1 69 ? 10.995 5.351 0.343 1.00 96.31 69 ALA A O 1
ATOM 540 N N . GLY A 1 70 ? 12.404 7.004 0.962 1.00 95.00 70 GLY A N 1
ATOM 541 C CA . GLY A 1 70 ? 11.785 8.076 0.176 1.00 95.00 70 GLY A CA 1
ATOM 542 C C . GLY A 1 70 ? 11.893 7.881 -1.340 1.00 95.00 70 GLY A C 1
ATOM 543 O O . GLY A 1 70 ? 10.900 8.024 -2.052 1.00 95.00 70 GLY A O 1
ATOM 544 N N . ILE A 1 71 ? 13.057 7.477 -1.859 1.00 94.88 71 ILE A N 1
ATOM 545 C CA . ILE A 1 71 ? 13.196 7.186 -3.300 1.00 94.88 71 ILE A CA 1
ATOM 546 C C . ILE A 1 71 ? 12.620 5.822 -3.706 1.00 94.88 71 ILE A C 1
ATOM 548 O O . ILE A 1 71 ? 12.549 5.523 -4.897 1.00 94.88 71 ILE A O 1
ATOM 552 N N . LYS A 1 72 ? 12.212 4.994 -2.737 1.00 95.12 72 LYS A N 1
ATOM 553 C CA . LYS A 1 72 ? 11.547 3.703 -2.940 1.00 95.12 72 LYS A CA 1
ATOM 554 C C . LYS A 1 72 ? 10.074 3.786 -2.533 1.00 95.12 72 LYS A C 1
ATOM 556 O O . LYS A 1 72 ? 9.318 4.588 -3.080 1.00 95.12 72 LYS A O 1
ATOM 561 N N . THR A 1 73 ? 9.655 2.919 -1.613 1.00 90.31 73 THR A N 1
ATOM 562 C CA . THR A 1 73 ? 8.257 2.637 -1.301 1.00 90.31 73 THR A CA 1
ATOM 563 C C . THR A 1 73 ? 7.527 3.813 -0.656 1.00 90.31 73 THR A C 1
ATOM 565 O O . THR A 1 73 ? 6.320 3.894 -0.814 1.00 90.31 73 THR A O 1
ATOM 568 N N . HIS A 1 74 ? 8.178 4.744 0.045 1.00 90.75 74 HIS A N 1
ATOM 569 C CA . HIS A 1 74 ? 7.471 5.863 0.698 1.00 90.75 74 HIS A CA 1
ATOM 570 C C . HIS A 1 74 ? 7.260 7.084 -0.193 1.00 90.75 74 HIS A C 1
ATOM 572 O O . HIS A 1 74 ? 6.424 7.921 0.132 1.00 90.75 74 HIS A O 1
ATOM 578 N N . GLY A 1 75 ? 7.962 7.171 -1.321 1.00 89.75 75 GLY A N 1
ATOM 579 C CA . GLY A 1 75 ? 7.851 8.294 -2.248 1.00 89.75 75 GLY A CA 1
ATOM 580 C C . GLY A 1 75 ? 7.772 7.821 -3.690 1.00 89.75 75 GLY A C 1
ATOM 581 O O . GLY A 1 75 ? 6.691 7.497 -4.166 1.00 89.75 75 GLY A O 1
ATOM 582 N N . CYS A 1 76 ? 8.882 7.800 -4.420 1.00 90.19 76 CYS A N 1
ATOM 583 C CA . CYS A 1 76 ? 8.851 7.686 -5.884 1.00 90.19 76 CYS A CA 1
ATOM 584 C C . CYS A 1 76 ? 8.243 6.373 -6.411 1.00 90.19 76 CYS A C 1
ATOM 586 O O . CYS A 1 76 ? 7.352 6.412 -7.261 1.00 90.19 76 CYS A O 1
ATOM 588 N N . ILE A 1 77 ? 8.682 5.214 -5.904 1.00 91.62 77 ILE A N 1
ATOM 589 C CA . ILE A 1 77 ? 8.279 3.901 -6.453 1.00 91.62 77 ILE A CA 1
ATOM 590 C C . ILE A 1 77 ? 6.842 3.519 -6.093 1.00 91.62 77 ILE A C 1
ATOM 592 O O . ILE A 1 77 ? 6.268 2.597 -6.667 1.00 91.62 77 ILE A O 1
ATOM 596 N N . SER A 1 78 ? 6.226 4.270 -5.183 1.00 86.12 78 SER A N 1
ATOM 597 C CA . SER A 1 78 ? 4.808 4.122 -4.873 1.00 86.12 78 SER A CA 1
ATOM 598 C C . SER A 1 78 ? 3.893 4.254 -6.087 1.00 86.12 78 SER A C 1
ATOM 600 O O . SER A 1 78 ? 2.912 3.527 -6.180 1.00 86.12 78 SER A O 1
ATOM 602 N N . CYS A 1 79 ? 4.236 5.167 -6.997 1.00 86.75 79 CYS A N 1
ATOM 603 C CA . CYS A 1 79 ? 3.421 5.526 -8.154 1.00 86.75 79 CYS A CA 1
ATOM 604 C C . CYS A 1 79 ? 4.173 5.348 -9.480 1.00 86.75 79 CYS A C 1
ATOM 606 O O . CYS A 1 79 ? 3.565 5.402 -10.549 1.00 86.75 79 CYS A O 1
ATOM 608 N N . HIS A 1 80 ? 5.502 5.200 -9.442 1.00 90.12 80 HIS A N 1
ATOM 609 C CA . HIS A 1 80 ? 6.342 5.203 -10.636 1.00 90.12 80 HIS A CA 1
ATOM 610 C C . HIS A 1 80 ? 7.319 4.036 -10.639 1.00 90.12 80 HIS A C 1
ATOM 612 O O . HIS A 1 80 ? 8.181 3.920 -9.775 1.00 90.12 80 HIS A O 1
ATOM 618 N N . GLN A 1 81 ? 7.279 3.224 -11.687 1.00 92.56 81 GLN A N 1
ATOM 619 C CA . GLN A 1 81 ? 8.302 2.213 -11.903 1.00 92.56 81 GLN A CA 1
ATOM 620 C C . GLN A 1 81 ? 9.580 2.851 -12.480 1.00 92.56 81 GLN A C 1
ATOM 622 O O . GLN A 1 81 ? 9.747 2.953 -13.699 1.00 92.56 81 GLN A O 1
ATOM 627 N N . LEU A 1 82 ? 10.490 3.303 -11.611 1.00 94.75 82 LEU A N 1
ATOM 628 C CA . LEU A 1 82 ? 11.801 3.797 -12.044 1.00 94.75 82 LEU A CA 1
ATOM 629 C C . LEU A 1 82 ? 12.665 2.638 -12.553 1.00 94.75 82 LEU A C 1
ATOM 631 O O . LEU A 1 82 ? 12.750 1.595 -11.918 1.00 94.75 82 LEU A O 1
ATOM 635 N N . GLY A 1 83 ? 13.298 2.822 -13.710 1.00 95.19 83 GLY A N 1
ATOM 636 C CA . GLY A 1 83 ? 14.107 1.803 -14.392 1.00 95.19 83 GLY A CA 1
ATOM 637 C C . GLY A 1 83 ? 13.437 1.213 -15.633 1.00 95.19 83 GLY A C 1
ATOM 638 O O . GLY A 1 83 ? 14.104 0.602 -16.473 1.00 95.19 83 GLY A O 1
ATOM 639 N N . ASN A 1 84 ? 12.136 1.451 -15.820 1.00 94.88 84 ASN A N 1
ATOM 640 C CA . ASN A 1 84 ? 11.495 1.164 -17.098 1.00 94.88 84 ASN A CA 1
ATOM 641 C C . ASN A 1 84 ? 12.030 2.099 -18.199 1.00 94.88 84 ASN A C 1
ATOM 643 O O . ASN A 1 84 ? 12.694 3.103 -17.926 1.00 94.88 84 ASN A O 1
ATOM 647 N N . LYS A 1 85 ? 11.735 1.789 -19.466 1.00 94.31 85 LYS A N 1
ATOM 648 C CA . LYS A 1 85 ? 12.290 2.547 -20.597 1.00 94.31 85 LYS A CA 1
ATOM 649 C C . LYS A 1 85 ? 11.966 4.042 -20.526 1.00 94.31 85 LYS A C 1
ATOM 651 O O . LYS A 1 85 ? 12.855 4.851 -20.747 1.00 94.31 85 LYS A O 1
ATOM 656 N N . ALA A 1 86 ? 10.733 4.404 -20.174 1.00 91.56 86 ALA A N 1
ATOM 657 C CA . ALA A 1 86 ? 10.293 5.799 -20.108 1.00 91.56 86 ALA A CA 1
ATOM 658 C C . ALA A 1 86 ? 10.985 6.608 -18.997 1.00 91.56 86 ALA A C 1
ATOM 660 O O . ALA A 1 86 ? 11.124 7.824 -19.121 1.00 91.56 86 ALA A O 1
ATOM 661 N N . THR A 1 87 ? 11.416 5.950 -17.919 1.00 93.44 87 THR A N 1
ATOM 662 C CA . THR A 1 87 ? 12.059 6.611 -16.779 1.00 93.44 87 THR A CA 1
ATOM 663 C C . THR A 1 87 ? 13.582 6.598 -16.866 1.00 93.44 87 THR A C 1
ATOM 665 O O . THR A 1 87 ? 14.193 7.579 -16.451 1.00 93.44 87 THR A O 1
ATOM 668 N N . ARG A 1 88 ? 14.195 5.557 -17.448 1.00 95.25 88 ARG A N 1
ATOM 669 C CA . ARG A 1 88 ? 15.661 5.434 -17.576 1.00 95.25 88 ARG A CA 1
ATOM 670 C C . ARG A 1 88 ? 16.278 6.216 -18.739 1.00 95.25 88 ARG A C 1
ATOM 672 O O . ARG A 1 88 ? 17.493 6.348 -18.801 1.00 95.25 88 ARG A O 1
ATOM 679 N N . VAL A 1 89 ? 15.454 6.703 -19.668 1.00 95.25 89 VAL A N 1
ATOM 680 C CA . VAL A 1 89 ? 15.861 7.591 -20.774 1.00 95.25 89 VAL A CA 1
ATOM 681 C C . VAL A 1 89 ? 15.035 8.877 -20.742 1.00 95.25 89 VAL A C 1
ATOM 683 O O . VAL A 1 89 ? 14.064 8.962 -19.988 1.00 95.25 89 VAL A O 1
ATOM 686 N N . ILE A 1 90 ? 15.376 9.867 -21.573 1.00 95.62 90 ILE A N 1
ATOM 687 C CA . ILE A 1 90 ? 14.548 11.061 -21.805 1.00 95.62 90 ILE A CA 1
ATOM 688 C C . ILE A 1 90 ? 13.675 10.842 -23.058 1.00 95.62 90 ILE A C 1
ATOM 690 O O . ILE A 1 90 ? 14.215 10.806 -24.164 1.00 95.62 90 ILE A O 1
ATOM 694 N N . PRO A 1 91 ? 12.344 10.659 -22.925 1.00 92.94 91 PRO A N 1
ATOM 695 C CA . PRO A 1 91 ? 11.444 10.526 -24.067 1.00 92.94 91 PRO A CA 1
ATOM 696 C C . PRO A 1 91 ? 11.382 11.821 -24.873 1.00 92.94 91 PRO A C 1
ATOM 698 O O . PRO A 1 91 ? 11.358 12.908 -24.293 1.00 92.94 91 PRO A O 1
ATOM 701 N N . LYS A 1 92 ? 11.255 11.704 -26.198 1.00 93.31 92 LYS A N 1
ATOM 702 C CA . LYS A 1 92 ? 11.095 12.859 -27.097 1.00 93.31 92 LYS A CA 1
ATOM 703 C C . LYS A 1 92 ? 9.854 13.693 -26.759 1.00 93.31 92 LYS A C 1
ATOM 705 O O . LYS A 1 92 ? 9.855 14.901 -26.946 1.00 93.31 92 LYS A O 1
ATOM 710 N N . GLU A 1 93 ? 8.812 13.053 -26.229 1.00 92.81 93 GLU A N 1
ATOM 711 C CA . GLU A 1 93 ? 7.550 13.677 -25.827 1.00 92.81 93 GLU A CA 1
ATOM 712 C C . GLU A 1 93 ? 7.740 14.669 -24.670 1.00 92.81 93 GLU A C 1
ATOM 714 O O . GLU A 1 93 ? 6.935 15.581 -24.503 1.00 92.81 93 GLU A O 1
ATOM 719 N N . LEU A 1 94 ? 8.811 14.526 -23.878 1.00 94.44 94 LEU A N 1
ATOM 720 C CA . LEU A 1 94 ? 9.135 15.474 -22.814 1.00 94.44 94 LEU A CA 1
ATOM 721 C C . LEU A 1 94 ? 9.712 16.790 -23.361 1.00 94.44 94 LEU A C 1
ATOM 723 O O . LEU A 1 94 ? 9.552 17.828 -22.717 1.00 94.44 94 LEU A O 1
ATOM 727 N N . GLY A 1 95 ? 10.342 16.747 -24.538 1.00 93.69 95 GLY A N 1
ATOM 728 C CA . GLY A 1 95 ? 11.018 17.867 -25.190 1.00 93.69 95 GLY A CA 1
ATOM 729 C C . GLY A 1 95 ? 12.536 17.690 -25.287 1.00 93.69 95 GLY A C 1
ATOM 730 O O . GLY A 1 95 ? 13.090 16.651 -24.928 1.00 93.69 95 GLY A O 1
ATOM 731 N N . GLU A 1 96 ? 13.203 18.734 -25.776 1.00 95.19 96 GLU A N 1
ATOM 732 C CA . GLU A 1 96 ? 14.662 18.816 -25.871 1.00 95.19 96 GLU A CA 1
ATOM 733 C C . GLU A 1 96 ? 15.221 19.710 -24.760 1.00 95.19 96 GLU A C 1
ATOM 735 O O . GLU A 1 96 ? 14.657 20.759 -24.439 1.00 95.19 96 GLU A O 1
ATOM 740 N N . PHE A 1 97 ? 16.346 19.301 -24.174 1.00 97.19 97 PHE A N 1
ATOM 741 C CA . PHE A 1 97 ? 16.942 19.955 -23.011 1.00 97.19 97 PHE A CA 1
ATOM 742 C C . PHE A 1 97 ? 18.453 20.075 -23.174 1.00 97.19 97 PHE A C 1
ATOM 744 O O . PHE A 1 97 ? 19.084 19.264 -23.847 1.00 97.19 97 PHE A O 1
ATOM 751 N N . LYS A 1 98 ? 19.047 21.077 -22.517 1.00 97.12 98 LYS A N 1
ATOM 752 C CA . LYS A 1 98 ? 20.503 21.289 -22.527 1.00 97.12 98 LYS A CA 1
ATOM 753 C C . LYS A 1 98 ? 21.254 20.232 -21.716 1.00 97.12 98 LYS A C 1
ATOM 755 O O . LYS A 1 98 ? 22.439 20.021 -21.946 1.00 97.12 98 LYS A O 1
ATOM 760 N N . SER A 1 99 ? 20.576 19.608 -20.755 1.00 98.00 99 SER A N 1
ATOM 761 C CA . SER A 1 99 ? 21.129 18.582 -19.878 1.00 98.00 99 SER A CA 1
ATOM 762 C C . SER A 1 99 ? 20.042 17.616 -19.402 1.00 98.00 99 SER A C 1
ATOM 764 O O . SER A 1 99 ? 18.863 17.977 -19.331 1.00 98.00 99 SER A O 1
ATOM 766 N N . SER A 1 100 ? 20.436 16.403 -19.004 1.00 98.06 100 SER A N 1
ATOM 767 C CA . SER A 1 100 ? 19.521 15.456 -18.351 1.00 98.06 100 SER A CA 1
ATOM 768 C C . SER A 1 100 ? 18.999 15.978 -17.012 1.00 98.06 100 SER A C 1
ATOM 770 O O . SER A 1 100 ? 17.884 15.641 -16.620 1.00 98.06 100 SER A O 1
ATOM 772 N N . LEU A 1 101 ? 19.747 16.853 -16.330 1.00 98.12 101 LEU A N 1
ATOM 773 C CA . LEU A 1 101 ? 19.283 17.520 -15.112 1.00 98.12 101 LEU A CA 1
ATOM 774 C C . LEU A 1 101 ? 18.064 18.414 -15.385 1.00 98.12 101 LEU A C 1
ATOM 776 O O . LEU A 1 101 ? 17.057 18.296 -14.685 1.00 98.12 101 LEU A O 1
ATOM 780 N N . ASP A 1 102 ? 18.124 19.250 -16.425 1.00 97.94 102 ASP A N 1
ATOM 781 C CA . ASP A 1 102 ? 16.995 20.097 -16.838 1.00 97.94 102 ASP A CA 1
ATOM 782 C C . ASP A 1 102 ? 15.788 19.240 -17.257 1.00 97.94 102 ASP A C 1
ATOM 784 O O . ASP A 1 102 ? 14.640 19.555 -16.930 1.00 97.94 102 ASP A O 1
ATOM 788 N N . ALA A 1 103 ? 16.042 18.114 -17.934 1.00 97.69 103 ALA A N 1
ATOM 789 C CA . ALA A 1 103 ? 14.999 17.172 -18.327 1.00 97.69 103 ALA A CA 1
ATOM 790 C C . ALA A 1 103 ? 14.307 16.533 -17.108 1.00 97.69 103 ALA A C 1
ATOM 792 O O . ALA A 1 103 ? 13.077 16.461 -17.059 1.00 97.69 103 ALA A O 1
ATOM 793 N N . TRP A 1 104 ? 15.065 16.110 -16.090 1.00 97.31 104 TRP A N 1
ATOM 794 C CA . TRP A 1 104 ? 14.506 15.563 -14.849 1.00 97.31 104 TRP A CA 1
ATOM 795 C C . TRP A 1 104 ? 13.726 16.603 -14.047 1.00 97.31 104 TRP A C 1
ATOM 797 O O . TRP A 1 104 ? 12.641 16.290 -13.553 1.00 97.31 104 TRP A O 1
ATOM 807 N N . GLN A 1 105 ? 14.208 17.847 -13.981 1.00 95.69 105 GLN A N 1
ATOM 808 C CA . GLN A 1 105 ? 13.452 18.957 -13.392 1.00 95.69 105 GLN A CA 1
ATOM 809 C C . GLN A 1 105 ? 12.116 19.158 -14.112 1.00 95.69 105 GLN A C 1
ATOM 811 O O . GLN A 1 105 ? 11.065 19.195 -13.477 1.00 95.69 105 GLN A O 1
ATOM 816 N N . ARG A 1 106 ? 12.115 19.207 -15.448 1.00 95.81 106 ARG A N 1
ATOM 817 C CA . ARG A 1 106 ? 10.876 19.325 -16.229 1.00 95.81 106 ARG A CA 1
ATOM 818 C C . ARG A 1 106 ? 9.948 18.121 -16.047 1.00 95.81 106 ARG A C 1
ATOM 820 O O . ARG A 1 106 ? 8.725 18.296 -16.057 1.00 95.81 106 ARG A O 1
ATOM 827 N N . ARG A 1 107 ? 10.499 16.914 -15.880 1.00 95.31 107 ARG A N 1
ATOM 828 C CA . ARG A 1 107 ? 9.737 15.675 -15.672 1.00 95.31 107 ARG A CA 1
ATOM 829 C C . ARG A 1 107 ? 8.908 15.726 -14.396 1.00 95.31 107 ARG A C 1
ATOM 831 O O . ARG A 1 107 ? 7.701 15.531 -14.483 1.00 95.31 107 ARG A O 1
ATOM 838 N N . VAL A 1 108 ? 9.518 16.033 -13.251 1.00 93.69 108 VAL A N 1
ATOM 839 C CA . VAL A 1 108 ? 8.825 16.030 -11.944 1.00 93.69 108 VAL A CA 1
ATOM 840 C C . VAL A 1 108 ? 7.768 17.131 -11.811 1.00 93.69 108 VAL A C 1
ATOM 842 O O . VAL A 1 108 ? 6.896 17.054 -10.954 1.00 93.69 108 VAL A O 1
ATOM 845 N N . LEU A 1 109 ? 7.796 18.132 -12.693 1.00 93.12 109 LEU A N 1
ATOM 846 C CA . LEU A 1 109 ? 6.769 19.172 -12.777 1.00 93.12 109 LEU A CA 1
ATOM 847 C C . LEU A 1 109 ? 5.570 18.770 -13.656 1.00 93.12 109 LEU A C 1
ATOM 849 O O . LEU A 1 109 ? 4.593 19.508 -13.723 1.00 93.12 109 LEU A O 1
ATOM 853 N N . SER A 1 110 ? 5.626 17.633 -14.354 1.00 92.50 110 SER A N 1
ATOM 854 C CA . SER A 1 110 ? 4.638 17.275 -15.379 1.00 92.50 110 SER A CA 1
ATOM 855 C C . SER A 1 110 ? 3.329 16.744 -14.798 1.00 92.50 110 SER A C 1
ATOM 857 O O . SER A 1 110 ? 3.321 15.778 -14.039 1.00 92.50 110 SER A O 1
ATOM 859 N N . GLY A 1 111 ? 2.205 17.280 -15.274 1.00 90.50 111 GLY A N 1
ATOM 860 C CA . GLY A 1 111 ? 0.880 16.714 -15.022 1.00 90.50 111 GLY A CA 1
ATOM 861 C C . GLY A 1 111 ? 0.339 16.973 -13.612 1.00 90.50 111 GLY A C 1
ATOM 862 O O . GLY A 1 111 ? 0.894 17.734 -12.822 1.00 90.50 111 GLY A O 1
ATOM 863 N N . GLN A 1 112 ? -0.803 16.357 -13.310 1.00 89.00 112 GLN A N 1
ATOM 864 C CA . GLN A 1 112 ? -1.603 16.680 -12.120 1.00 89.00 112 GLN A CA 1
ATOM 865 C C . GLN A 1 112 ? -0.988 16.204 -10.798 1.00 89.00 112 GLN A C 1
ATOM 867 O O . GLN A 1 112 ? -1.288 16.778 -9.758 1.00 89.00 112 GLN A O 1
ATOM 872 N N . ALA A 1 113 ? -0.090 15.214 -10.838 1.00 88.12 113 ALA A N 1
ATOM 873 C CA . ALA A 1 113 ? 0.632 14.724 -9.662 1.00 88.12 113 ALA A CA 1
ATOM 874 C C . ALA A 1 113 ? 1.846 15.592 -9.272 1.00 88.12 113 ALA A C 1
ATOM 876 O O . ALA A 1 113 ? 2.576 15.235 -8.349 1.00 88.12 113 ALA A O 1
ATOM 877 N N . SER A 1 114 ? 2.108 16.702 -9.975 1.00 89.88 114 SER A N 1
ATOM 878 C CA . SER A 1 114 ? 3.358 17.456 -9.818 1.00 89.88 114 SER A CA 1
ATOM 879 C C . SER A 1 114 ? 3.597 18.007 -8.407 1.00 89.88 114 SER A C 1
ATOM 881 O O . SER A 1 114 ? 4.729 17.975 -7.934 1.00 89.88 114 SER A O 1
ATOM 883 N N . GLU A 1 115 ? 2.554 18.420 -7.677 1.00 88.19 115 GLU A N 1
ATOM 884 C CA . GLU A 1 115 ? 2.691 18.824 -6.267 1.00 88.19 115 GLU A CA 1
ATOM 885 C C . GLU A 1 115 ? 3.155 17.665 -5.378 1.00 88.19 115 GLU A C 1
ATOM 887 O O . GLU A 1 115 ? 4.082 17.833 -4.587 1.00 88.19 115 GLU A O 1
ATOM 892 N N . VAL A 1 116 ? 2.567 16.478 -5.550 1.00 88.00 116 VAL A N 1
ATOM 893 C CA . VAL A 1 116 ? 2.935 15.273 -4.794 1.00 88.00 116 VAL A CA 1
ATOM 894 C C . VAL A 1 116 ? 4.365 14.844 -5.127 1.00 88.00 116 VAL A C 1
ATOM 896 O O . VAL A 1 116 ? 5.145 14.556 -4.219 1.00 88.00 116 VAL A O 1
ATOM 899 N N . MET A 1 117 ? 4.738 14.857 -6.412 1.00 91.81 117 MET A N 1
ATOM 900 C CA . MET A 1 117 ? 6.103 14.549 -6.849 1.00 91.81 117 MET A CA 1
ATOM 901 C C . MET A 1 117 ? 7.118 15.523 -6.242 1.00 91.81 117 MET A C 1
ATOM 903 O O . MET A 1 117 ? 8.131 15.087 -5.698 1.00 91.81 117 MET A O 1
ATOM 907 N N . MET A 1 118 ? 6.834 16.828 -6.263 1.00 91.19 118 MET A N 1
ATOM 908 C CA . MET A 1 118 ? 7.712 17.845 -5.677 1.00 91.19 118 MET A CA 1
ATOM 909 C C . MET A 1 118 ? 7.808 17.735 -4.155 1.00 91.19 118 MET A C 1
ATOM 911 O O . MET A 1 118 ? 8.893 17.896 -3.598 1.00 91.19 118 MET A O 1
ATOM 915 N N . ARG A 1 119 ? 6.703 17.426 -3.470 1.00 90.25 119 ARG A N 1
ATOM 916 C CA . ARG A 1 119 ? 6.691 17.183 -2.023 1.00 90.25 119 ARG A CA 1
ATOM 917 C C . ARG A 1 119 ? 7.594 16.010 -1.647 1.00 90.25 119 ARG A C 1
ATOM 919 O O . ARG A 1 119 ? 8.459 16.181 -0.796 1.00 90.25 119 ARG A O 1
ATOM 926 N N . ASN A 1 120 ? 7.445 14.871 -2.320 1.00 91.38 120 ASN A N 1
ATOM 927 C CA . ASN A 1 120 ? 8.263 13.685 -2.057 1.00 91.38 120 ASN A CA 1
ATOM 928 C C . ASN A 1 120 ? 9.742 13.938 -2.388 1.00 91.38 120 ASN A C 1
ATOM 930 O O . ASN A 1 120 ? 10.629 13.508 -1.657 1.00 91.38 120 ASN A O 1
ATOM 934 N N . LEU A 1 121 ? 10.017 14.684 -3.462 1.00 93.50 121 LEU A N 1
ATOM 935 C CA . LEU A 1 121 ? 11.376 15.064 -3.837 1.00 93.50 121 LEU A CA 1
ATOM 936 C C . LEU A 1 121 ? 12.033 15.983 -2.789 1.00 93.50 121 LEU A C 1
ATOM 938 O O . LEU A 1 121 ? 13.223 15.845 -2.511 1.00 93.50 121 LEU A O 1
ATOM 942 N N . ASN A 1 122 ? 11.264 16.886 -2.167 1.00 92.75 122 ASN A N 1
ATOM 943 C CA . ASN A 1 122 ? 11.747 17.755 -1.088 1.00 92.75 122 ASN A CA 1
ATOM 944 C C . ASN A 1 122 ? 12.201 16.976 0.155 1.00 92.75 122 ASN A C 1
ATOM 946 O O . ASN A 1 122 ? 13.090 17.443 0.868 1.00 92.75 122 ASN A O 1
ATOM 950 N N . ASP A 1 123 ? 11.635 15.796 0.413 1.00 91.44 123 ASP A N 1
ATOM 951 C CA . ASP A 1 123 ? 12.012 14.978 1.570 1.00 91.44 123 ASP A CA 1
ATOM 952 C C . ASP A 1 123 ? 13.404 14.335 1.408 1.00 91.44 123 ASP A C 1
ATOM 954 O O . ASP A 1 123 ? 14.088 14.090 2.404 1.00 91.44 123 ASP A O 1
ATOM 958 N N . VAL A 1 124 ? 13.864 14.150 0.164 1.00 94.62 124 VAL A N 1
ATOM 959 C CA . VAL A 1 124 ? 15.120 13.461 -0.193 1.00 94.62 124 VAL A CA 1
ATOM 960 C C . VAL A 1 124 ? 16.201 14.392 -0.767 1.00 94.62 124 VAL A C 1
ATOM 962 O O . VAL A 1 124 ? 17.121 13.929 -1.435 1.00 94.62 124 VAL A O 1
ATOM 965 N N . GLU A 1 125 ? 16.116 15.696 -0.487 1.00 96.12 125 GLU A N 1
ATOM 966 C CA . GLU A 1 125 ? 16.989 16.751 -1.039 1.00 96.12 125 GLU A CA 1
ATOM 967 C C . GLU A 1 125 ? 16.934 16.819 -2.586 1.00 96.12 125 GLU A C 1
ATOM 969 O O . GLU A 1 125 ? 17.634 16.081 -3.288 1.00 96.12 125 GLU A O 1
ATOM 974 N N . PRO A 1 126 ? 16.109 17.720 -3.158 1.00 95.62 126 PRO A N 1
ATOM 975 C CA . PRO A 1 126 ? 15.819 17.728 -4.587 1.00 95.62 126 PRO A CA 1
ATOM 976 C C . PRO A 1 126 ? 17.034 17.835 -5.497 1.00 95.62 126 PRO A C 1
ATOM 978 O O . PRO A 1 126 ? 17.074 17.174 -6.535 1.00 95.62 126 PRO A O 1
ATOM 981 N N . ARG A 1 127 ? 18.020 18.674 -5.153 1.00 95.69 127 ARG A N 1
ATOM 982 C CA . ARG A 1 127 ? 19.161 18.919 -6.045 1.00 95.69 127 ARG A CA 1
ATOM 983 C C . ARG A 1 127 ? 20.019 17.668 -6.166 1.00 95.69 127 ARG A C 1
ATOM 985 O O . ARG A 1 127 ? 20.377 17.285 -7.279 1.00 95.69 127 ARG A O 1
ATOM 992 N N . ARG A 1 128 ? 20.293 17.008 -5.043 1.00 96.44 128 ARG A N 1
ATOM 993 C CA . ARG A 1 128 ? 21.037 15.755 -4.961 1.00 96.44 128 ARG A CA 1
ATOM 994 C C . ARG A 1 128 ? 20.303 14.644 -5.692 1.00 96.44 128 ARG A C 1
ATOM 996 O O . ARG A 1 128 ? 20.910 14.012 -6.550 1.00 96.44 128 ARG A O 1
ATOM 1003 N N . ALA A 1 129 ? 19.015 14.441 -5.417 1.00 96.50 129 ALA A N 1
ATOM 1004 C CA . ALA A 1 129 ? 18.229 13.389 -6.061 1.00 96.50 129 ALA A CA 1
ATOM 1005 C C . ALA A 1 129 ? 18.156 13.566 -7.591 1.00 96.50 129 ALA A C 1
ATOM 1007 O O . ALA A 1 129 ? 18.450 12.631 -8.334 1.00 96.50 129 ALA A O 1
ATOM 1008 N N . LEU A 1 130 ? 17.851 14.774 -8.078 1.00 97.56 130 LEU A N 1
ATOM 1009 C CA . LEU A 1 130 ? 17.781 15.055 -9.518 1.00 97.56 130 LEU A CA 1
ATOM 1010 C C . LEU A 1 130 ? 19.139 14.898 -10.214 1.00 97.56 130 LEU A C 1
ATOM 1012 O O . LEU A 1 130 ? 19.188 14.381 -11.329 1.00 97.56 130 LEU A O 1
ATOM 1016 N N . ALA A 1 131 ? 20.239 15.296 -9.567 1.00 98.12 131 ALA A N 1
ATOM 1017 C CA . ALA A 1 131 ? 21.583 15.094 -10.105 1.00 98.12 131 ALA A CA 1
ATOM 1018 C C . ALA A 1 131 ? 21.934 13.603 -10.238 1.00 98.12 131 ALA A C 1
ATOM 1020 O O . ALA A 1 131 ? 22.524 13.204 -11.239 1.00 98.12 131 ALA A O 1
ATOM 1021 N N . LEU A 1 132 ? 21.533 12.771 -9.271 1.00 97.88 132 LEU A N 1
ATOM 1022 C CA . LEU A 1 132 ? 21.740 11.321 -9.330 1.00 97.88 132 LEU A CA 1
ATOM 1023 C C . LEU A 1 132 ? 20.910 10.665 -10.438 1.00 97.88 132 LEU A C 1
ATOM 1025 O O . LEU A 1 132 ? 21.425 9.810 -11.158 1.00 97.88 132 LEU A O 1
ATOM 1029 N N . PHE A 1 133 ? 19.653 11.082 -10.622 1.00 97.88 133 PHE A N 1
ATOM 1030 C CA . PHE A 1 133 ? 18.824 10.586 -11.724 1.00 97.88 133 PHE A CA 1
ATOM 1031 C C . PHE A 1 133 ? 19.355 11.018 -13.098 1.00 97.88 133 PHE A C 1
ATOM 1033 O O . PHE A 1 133 ? 19.319 10.225 -14.044 1.00 97.88 133 PHE A O 1
ATOM 1040 N N . ALA A 1 134 ? 19.881 12.242 -13.207 1.00 98.38 134 ALA A N 1
ATOM 1041 C CA . ALA A 1 134 ? 20.530 12.736 -14.417 1.00 98.38 134 ALA A CA 1
ATOM 1042 C C . ALA A 1 134 ? 21.797 11.935 -14.750 1.00 98.38 134 ALA A C 1
ATOM 1044 O O . ALA A 1 134 ? 21.872 11.383 -15.843 1.00 98.38 134 ALA A O 1
ATOM 1045 N N . ASP A 1 135 ? 22.720 11.768 -13.793 1.00 98.44 135 ASP A N 1
ATOM 1046 C CA . ASP A 1 135 ? 23.926 10.936 -13.958 1.00 98.44 135 ASP A CA 1
ATOM 1047 C C . ASP A 1 135 ? 23.579 9.499 -14.367 1.00 98.44 135 ASP A C 1
ATOM 1049 O O . ASP A 1 135 ? 24.189 8.931 -15.271 1.00 98.44 135 ASP A O 1
ATOM 1053 N N . TRP A 1 136 ? 22.571 8.907 -13.725 1.00 98.12 136 TRP A N 1
ATOM 1054 C CA . TRP A 1 136 ? 22.087 7.570 -14.062 1.00 98.12 136 TRP A CA 1
ATOM 1055 C C . TRP A 1 136 ? 21.588 7.477 -15.510 1.00 98.12 136 TRP A C 1
ATOM 1057 O O . TRP A 1 136 ? 21.968 6.555 -16.231 1.00 98.12 136 TRP A O 1
ATOM 1067 N N . THR A 1 137 ? 20.802 8.460 -15.953 1.00 98.12 137 THR A N 1
ATOM 1068 C CA . THR A 1 137 ? 20.293 8.542 -17.332 1.00 98.12 137 THR A CA 1
ATOM 1069 C C . THR A 1 137 ? 21.429 8.727 -18.340 1.00 98.12 137 THR A C 1
ATOM 1071 O O . THR A 1 137 ? 21.469 8.036 -19.359 1.00 98.12 137 THR A O 1
ATOM 1074 N N . ASP A 1 138 ? 22.386 9.609 -18.041 1.00 98.56 138 ASP A N 1
ATOM 1075 C CA . ASP A 1 138 ? 23.529 9.905 -18.909 1.00 98.56 138 ASP A CA 1
ATOM 1076 C C . ASP A 1 138 ? 24.456 8.693 -19.059 1.00 98.56 138 ASP A C 1
ATOM 1078 O O . ASP A 1 138 ? 24.887 8.370 -20.168 1.00 98.56 138 ASP A O 1
ATOM 1082 N N . ARG A 1 139 ? 24.711 7.952 -17.972 1.00 98.19 139 ARG A N 1
ATOM 1083 C CA . ARG A 1 139 ? 25.491 6.705 -18.026 1.00 98.19 139 ARG A CA 1
ATOM 1084 C C . ARG A 1 139 ? 24.825 5.647 -18.899 1.00 98.19 139 ARG A C 1
ATOM 1086 O O . ARG A 1 139 ? 25.515 4.992 -19.677 1.00 98.19 139 ARG A O 1
ATOM 1093 N N . ILE A 1 140 ? 23.505 5.486 -18.796 1.00 98.06 140 ILE A N 1
ATOM 1094 C CA . ILE A 1 140 ? 22.753 4.557 -19.653 1.00 98.06 140 ILE A CA 1
ATOM 1095 C C . ILE A 1 140 ? 22.838 4.996 -21.119 1.00 98.06 140 ILE A C 1
ATOM 1097 O O . ILE A 1 140 ? 23.110 4.169 -21.987 1.00 98.06 140 ILE A O 1
ATOM 1101 N N . ALA A 1 141 ? 22.676 6.292 -21.406 1.00 97.50 141 ALA A N 1
ATOM 1102 C CA . ALA A 1 141 ? 22.811 6.832 -22.760 1.00 97.50 141 ALA A CA 1
ATOM 1103 C C . ALA A 1 141 ? 24.223 6.627 -23.344 1.00 97.50 141 ALA A C 1
ATOM 1105 O O . ALA A 1 141 ? 24.364 6.390 -24.542 1.00 97.50 141 ALA A O 1
ATOM 1106 N N . ALA A 1 142 ? 25.256 6.647 -22.497 1.00 98.38 142 ALA A N 1
ATOM 1107 C CA . ALA A 1 142 ? 26.638 6.334 -22.862 1.00 98.38 142 ALA A CA 1
ATOM 1108 C C . ALA A 1 142 ? 26.921 4.823 -23.032 1.00 98.38 142 ALA A C 1
ATOM 1110 O O . ALA A 1 142 ? 28.051 4.446 -23.342 1.00 98.38 142 ALA A O 1
ATOM 1111 N N . GLY A 1 143 ? 25.920 3.955 -22.849 1.00 97.69 143 GLY A N 1
ATOM 1112 C CA . GLY A 1 143 ? 26.022 2.511 -23.072 1.00 97.69 143 GLY A CA 1
ATOM 1113 C C . GLY A 1 143 ? 26.280 1.672 -21.819 1.00 97.69 143 GLY A C 1
ATOM 1114 O O . GLY A 1 143 ? 26.562 0.482 -21.949 1.00 97.69 143 GLY A O 1
ATOM 1115 N N . ALA A 1 144 ? 26.184 2.245 -20.613 1.00 97.75 144 ALA A N 1
ATOM 1116 C CA . ALA A 1 144 ? 26.241 1.453 -19.387 1.00 97.75 144 ALA A CA 1
ATOM 1117 C C . ALA A 1 144 ? 25.040 0.495 -19.302 1.00 97.75 144 ALA A C 1
ATOM 1119 O O . ALA A 1 144 ? 23.900 0.884 -19.562 1.00 97.75 144 ALA A O 1
ATOM 1120 N N . LEU A 1 145 ? 25.300 -0.746 -18.891 1.00 97.56 145 LEU A N 1
ATOM 1121 C CA . LEU A 1 145 ? 24.296 -1.801 -18.736 1.00 97.56 145 LEU A CA 1
ATOM 1122 C C . LEU A 1 145 ? 24.229 -2.276 -17.277 1.00 97.56 145 LEU A C 1
ATOM 1124 O O . LEU A 1 145 ? 25.223 -2.142 -16.556 1.00 97.56 145 LEU A O 1
ATOM 1128 N N . PRO A 1 146 ? 23.102 -2.875 -16.848 1.00 96.62 146 PRO A N 1
ATOM 1129 C CA . PRO A 1 146 ? 23.017 -3.546 -15.559 1.00 96.62 146 PRO A CA 1
ATOM 1130 C C . PRO A 1 146 ? 24.106 -4.611 -15.399 1.00 96.62 146 PRO A C 1
ATOM 1132 O O . PRO A 1 146 ? 24.312 -5.444 -16.284 1.00 96.62 146 PRO A O 1
ATOM 1135 N N . THR A 1 147 ? 24.779 -4.601 -14.250 1.00 91.38 147 THR A N 1
ATOM 1136 C CA . THR A 1 147 ? 25.824 -5.577 -13.892 1.00 91.38 147 THR A CA 1
ATOM 1137 C C . THR A 1 147 ? 25.235 -6.952 -13.570 1.00 91.38 147 THR A C 1
ATOM 1139 O O . THR A 1 147 ? 25.842 -7.986 -13.853 1.00 91.38 147 THR A O 1
ATOM 1142 N N . SER A 1 148 ? 24.024 -6.971 -13.012 1.00 92.88 148 SER A N 1
ATOM 1143 C CA . SER A 1 148 ? 23.251 -8.174 -12.715 1.00 92.88 148 SER A CA 1
ATOM 1144 C C . SER A 1 148 ? 22.269 -8.505 -13.843 1.00 92.88 148 SER A C 1
ATOM 1146 O O . SER A 1 148 ? 21.818 -7.634 -14.589 1.00 92.88 148 SER A O 1
ATOM 1148 N N . LYS A 1 149 ? 21.938 -9.793 -13.982 1.00 93.75 149 LYS A N 1
ATOM 1149 C CA . LYS A 1 149 ? 21.051 -10.305 -15.035 1.00 93.75 149 LYS A CA 1
ATOM 1150 C C . LYS A 1 149 ? 19.887 -11.079 -14.408 1.00 93.75 149 LYS A C 1
ATOM 1152 O O . LYS A 1 149 ? 20.118 -11.810 -13.442 1.00 93.75 149 LYS A O 1
ATOM 1157 N N . PRO A 1 150 ? 18.663 -10.964 -14.944 1.00 94.00 150 PRO A N 1
ATOM 1158 C CA . PRO A 1 150 ? 17.535 -11.752 -14.472 1.00 94.00 150 PRO A CA 1
ATOM 1159 C C . PRO A 1 150 ? 17.699 -13.242 -14.758 1.00 94.00 150 PRO A C 1
ATOM 1161 O O . PRO A 1 150 ? 18.166 -13.651 -15.826 1.00 94.00 150 PRO A O 1
ATOM 1164 N N . SER A 1 151 ? 17.284 -14.058 -13.790 1.00 90.00 151 SER A N 1
ATOM 1165 C CA . SER A 1 151 ? 17.187 -15.504 -13.941 1.00 90.00 151 SER A CA 1
ATOM 1166 C C . SER A 1 151 ? 15.941 -15.870 -14.745 1.00 90.00 151 SER A C 1
ATOM 1168 O O . SER A 1 151 ? 14.912 -15.198 -14.703 1.00 90.00 151 SER A O 1
ATOM 1170 N N . ARG A 1 152 ? 16.029 -16.962 -15.508 1.00 89.06 152 ARG A N 1
ATOM 1171 C CA . ARG A 1 152 ? 14.846 -17.555 -16.137 1.00 89.06 152 ARG A CA 1
ATOM 1172 C C . ARG A 1 152 ? 14.087 -18.404 -15.109 1.00 89.06 152 ARG A C 1
ATOM 1174 O O . ARG A 1 152 ? 14.753 -19.031 -14.289 1.00 89.06 152 ARG A O 1
ATOM 1181 N N . PRO A 1 153 ? 12.752 -18.503 -15.223 1.00 86.69 153 PRO A N 1
ATOM 1182 C CA . PRO A 1 153 ? 11.938 -19.510 -14.537 1.00 86.69 153 PRO A CA 1
ATOM 1183 C C . PRO A 1 153 ? 12.571 -20.916 -14.576 1.00 86.69 153 PRO A C 1
ATOM 1185 O O . PRO A 1 153 ? 12.890 -21.413 -15.661 1.00 86.69 153 PRO A O 1
ATOM 1188 N N . GLN A 1 154 ? 12.752 -21.564 -13.422 1.00 87.56 154 GLN A N 1
ATOM 1189 C CA . GLN A 1 154 ? 13.368 -22.894 -13.274 1.00 87.56 154 GLN A CA 1
ATOM 1190 C C . GLN A 1 154 ? 12.416 -23.958 -12.705 1.00 87.56 154 GLN A C 1
ATOM 1192 O O . GLN A 1 154 ? 12.574 -25.138 -13.021 1.00 87.56 154 GLN A O 1
ATOM 1197 N N . GLY A 1 155 ? 11.429 -23.572 -11.900 1.00 88.88 155 GLY A N 1
ATOM 1198 C CA . GLY A 1 155 ? 10.522 -24.461 -11.176 1.00 88.88 155 GLY A CA 1
ATOM 1199 C C . GLY A 1 155 ? 9.069 -24.391 -11.648 1.00 88.88 155 GLY A C 1
ATOM 1200 O O . GLY A 1 155 ? 8.789 -24.411 -12.854 1.00 88.88 155 GLY A O 1
ATOM 1201 N N . VAL A 1 156 ? 8.158 -24.375 -10.670 1.00 87.94 156 VAL A N 1
ATOM 1202 C CA . VAL A 1 156 ? 6.695 -24.331 -10.842 1.00 87.94 156 VAL A CA 1
ATOM 1203 C C . VAL A 1 156 ? 6.219 -23.046 -11.514 1.00 87.94 156 VAL A C 1
ATOM 1205 O O . VAL A 1 156 ? 5.207 -23.059 -12.210 1.00 87.94 156 VAL A O 1
ATOM 1208 N N . GLU A 1 157 ? 6.996 -21.969 -11.418 1.00 87.06 157 GLU A N 1
ATOM 1209 C CA . GLU A 1 157 ? 6.753 -20.691 -12.087 1.00 87.06 157 GLU A CA 1
ATOM 1210 C C . GLU A 1 157 ? 6.695 -20.812 -13.624 1.00 87.06 157 GLU A C 1
ATOM 1212 O O . GLU A 1 157 ? 6.159 -19.940 -14.302 1.00 87.06 157 GLU A O 1
ATOM 1217 N N . ARG A 1 158 ? 7.194 -21.919 -14.200 1.00 89.62 158 ARG A N 1
ATOM 1218 C CA . ARG A 1 158 ? 7.081 -22.224 -15.638 1.00 89.62 158 ARG A CA 1
ATOM 1219 C C . ARG A 1 158 ? 5.670 -22.628 -16.075 1.00 89.62 158 ARG A C 1
ATOM 1221 O O . ARG A 1 158 ? 5.411 -22.668 -17.275 1.00 89.62 158 ARG A O 1
ATOM 1228 N N . ASN A 1 159 ? 4.779 -22.930 -15.132 1.00 89.38 159 ASN A N 1
ATOM 1229 C CA . ASN A 1 159 ? 3.444 -23.471 -15.396 1.00 89.38 159 ASN A CA 1
ATOM 1230 C C . ASN A 1 159 ? 2.332 -22.410 -15.332 1.00 89.38 159 ASN A C 1
ATOM 1232 O O . ASN A 1 159 ? 1.156 -22.757 -15.247 1.00 89.38 159 ASN A O 1
ATOM 1236 N N . VAL A 1 160 ? 2.682 -21.122 -15.364 1.00 88.25 160 VAL A N 1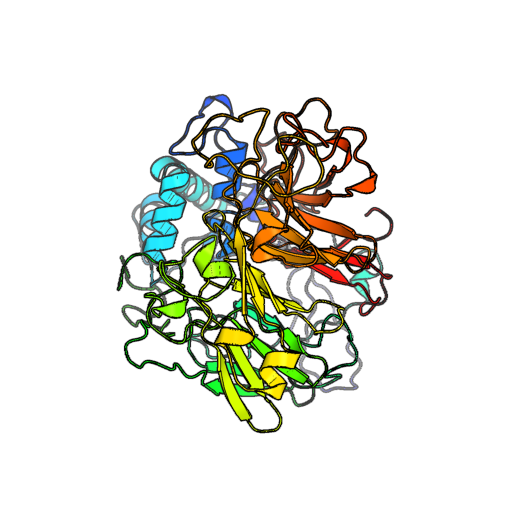
ATOM 1237 C CA . VAL A 1 160 ? 1.718 -20.020 -15.258 1.00 88.25 160 VAL A CA 1
ATOM 1238 C C . VAL A 1 160 ? 1.303 -19.528 -16.645 1.00 88.25 160 VAL A C 1
ATOM 1240 O O . VAL A 1 160 ? 2.141 -19.264 -17.507 1.00 88.25 160 VAL A O 1
ATOM 1243 N N . VAL A 1 161 ? -0.005 -19.348 -16.846 1.00 88.25 161 VAL A N 1
ATOM 1244 C CA . VAL A 1 161 ? -0.572 -18.654 -18.010 1.00 88.25 161 VAL A CA 1
ATOM 1245 C C . VAL A 1 161 ? -1.217 -17.364 -17.525 1.00 88.25 161 VAL A C 1
ATOM 1247 O O . VAL A 1 161 ? -2.170 -17.397 -16.752 1.00 88.25 161 VAL A O 1
ATOM 1250 N N . ILE A 1 162 ? -0.706 -16.228 -17.997 1.00 89.25 162 ILE A N 1
ATOM 1251 C CA . ILE A 1 162 ? -1.229 -14.904 -17.650 1.00 89.25 162 ILE A CA 1
ATOM 1252 C C . ILE A 1 162 ? -2.049 -14.383 -18.825 1.00 89.25 162 ILE A C 1
ATOM 1254 O O . ILE A 1 162 ? -1.566 -14.335 -19.958 1.00 89.25 162 ILE A O 1
ATOM 1258 N N . THR A 1 163 ? -3.279 -13.964 -18.542 1.00 88.88 163 THR A N 1
ATOM 1259 C CA . THR A 1 163 ? -4.081 -13.164 -19.471 1.00 88.88 163 THR A CA 1
ATOM 1260 C C . THR A 1 163 ? -4.127 -11.740 -18.940 1.00 88.88 163 THR A C 1
ATOM 1262 O O . THR A 1 163 ? -4.366 -11.533 -17.755 1.00 88.88 163 THR A O 1
ATOM 1265 N N . LEU A 1 164 ? -3.846 -10.772 -19.807 1.00 90.38 164 LEU A N 1
ATOM 1266 C CA . LEU A 1 164 ? -3.781 -9.359 -19.450 1.00 90.38 164 LEU A CA 1
ATOM 1267 C C . LEU A 1 164 ? -4.881 -8.601 -20.186 1.00 90.38 164 LEU A C 1
ATOM 1269 O O . LEU A 1 164 ? -5.095 -8.820 -21.381 1.00 90.38 164 LEU A O 1
ATOM 1273 N N . TRP A 1 165 ? -5.529 -7.682 -19.477 1.00 90.81 165 TRP A N 1
ATOM 1274 C CA . TRP A 1 165 ? -6.512 -6.759 -20.027 1.00 90.81 165 TRP A CA 1
ATOM 1275 C C . TRP A 1 165 ? -6.123 -5.330 -19.681 1.00 90.81 165 TRP A C 1
ATOM 1277 O O . TRP A 1 165 ? -5.675 -5.050 -18.573 1.00 90.81 165 TRP A O 1
ATOM 1287 N N . ASP A 1 166 ? -6.357 -4.432 -20.628 1.00 88.62 166 ASP A N 1
ATOM 1288 C CA . ASP A 1 166 ? -6.521 -3.012 -20.348 1.00 88.62 166 ASP A CA 1
ATOM 1289 C C . ASP A 1 166 ? -8.032 -2.747 -20.339 1.00 88.62 166 ASP A C 1
ATOM 1291 O O . ASP A 1 166 ? -8.709 -2.995 -21.341 1.00 88.62 166 ASP A O 1
ATOM 1295 N N . TRP A 1 167 ? -8.585 -2.400 -19.176 1.00 90.69 167 TRP A N 1
ATOM 1296 C CA . TRP A 1 167 ? -10.029 -2.490 -18.917 1.00 90.69 167 TRP A CA 1
ATOM 1297 C C . TRP A 1 167 ? -10.640 -1.247 -18.261 1.00 90.69 167 TRP A C 1
ATOM 1299 O O . TRP A 1 167 ? -11.682 -1.330 -17.614 1.00 90.69 167 TRP A O 1
ATOM 1309 N N . ALA A 1 168 ? -10.040 -0.083 -18.513 1.00 90.38 168 ALA A N 1
ATOM 1310 C CA . ALA A 1 168 ? -10.614 1.231 -18.230 1.00 90.38 168 ALA A CA 1
ATOM 1311 C C . ALA A 1 168 ? -10.632 2.091 -19.514 1.00 90.38 168 ALA A C 1
ATOM 1313 O O . ALA A 1 168 ? -10.977 1.604 -20.592 1.00 90.38 168 ALA A O 1
ATOM 1314 N N . THR A 1 169 ? -10.267 3.372 -19.418 1.00 90.00 169 THR A N 1
ATOM 1315 C CA . THR A 1 169 ? -10.073 4.253 -20.581 1.00 90.00 169 THR A CA 1
ATOM 1316 C C . THR A 1 169 ? -8.592 4.614 -20.724 1.00 90.00 169 THR A C 1
ATOM 1318 O O . THR A 1 169 ? -7.888 4.634 -19.717 1.00 90.00 169 THR A O 1
ATOM 1321 N N . PRO A 1 170 ? -8.109 5.022 -21.916 1.00 90.19 170 PRO A N 1
ATOM 1322 C CA . PRO A 1 170 ? -6.710 5.431 -22.107 1.00 90.19 170 PRO A CA 1
ATOM 1323 C C . PRO A 1 170 ? -6.230 6.600 -21.225 1.00 90.19 170 PRO A C 1
ATOM 1325 O O . PRO A 1 170 ? -5.039 6.898 -21.195 1.00 90.19 170 PRO A O 1
ATOM 1328 N N . LYS A 1 171 ? -7.155 7.307 -20.563 1.00 90.62 171 LYS A N 1
ATOM 1329 C CA . LYS A 1 171 ? -6.886 8.457 -19.686 1.00 90.62 171 LYS A CA 1
ATOM 1330 C C . LYS A 1 171 ? -7.015 8.123 -18.198 1.00 90.62 171 LYS A C 1
ATOM 1332 O O . LYS A 1 171 ? -6.649 8.955 -17.369 1.00 90.62 171 LYS A O 1
ATOM 1337 N N . ALA A 1 172 ? -7.531 6.939 -17.867 1.00 90.44 172 ALA A N 1
ATOM 1338 C CA . ALA A 1 172 ? -7.699 6.492 -16.496 1.00 90.44 172 ALA A CA 1
ATOM 1339 C C . ALA A 1 172 ? -6.548 5.572 -16.073 1.00 90.44 172 ALA A C 1
ATOM 1341 O O . ALA A 1 172 ? -6.104 4.743 -16.863 1.00 90.44 172 ALA A O 1
ATOM 1342 N N . TYR A 1 173 ? -6.085 5.695 -14.828 1.00 89.50 173 TYR A N 1
ATOM 1343 C CA . TYR A 1 173 ? -5.270 4.652 -14.202 1.00 89.50 173 TYR A CA 1
ATOM 1344 C C . TYR A 1 173 ? -6.142 3.771 -13.307 1.00 89.50 173 TYR A C 1
ATOM 1346 O O . TYR A 1 173 ? -7.181 4.211 -12.820 1.00 89.50 173 TYR A O 1
ATOM 1354 N N . LEU A 1 174 ? -5.715 2.527 -13.106 1.00 90.81 174 LEU A N 1
ATOM 1355 C CA . LEU A 1 174 ? -6.324 1.592 -12.167 1.00 90.81 174 LEU A CA 1
ATOM 1356 C C . LEU A 1 174 ? -5.414 1.472 -10.939 1.00 90.81 174 LEU A C 1
ATOM 1358 O O . LEU A 1 174 ? -4.209 1.291 -11.108 1.00 90.81 174 LEU A O 1
ATOM 1362 N N . HIS A 1 175 ? -5.974 1.610 -9.734 1.00 92.50 175 HIS A N 1
ATOM 1363 C CA . HIS A 1 175 ? -5.220 1.548 -8.476 1.00 92.50 175 HIS A CA 1
ATOM 1364 C C . HIS A 1 175 ? -5.375 0.190 -7.780 1.00 92.50 175 HIS A C 1
ATOM 1366 O O . HIS A 1 175 ? -4.379 -0.478 -7.525 1.00 92.50 175 HIS A O 1
ATOM 1372 N N . ASP A 1 176 ? -6.617 -0.235 -7.528 1.00 94.19 176 ASP A N 1
ATOM 1373 C CA . ASP A 1 176 ? -6.931 -1.516 -6.881 1.00 94.19 176 ASP A CA 1
ATOM 1374 C C . ASP A 1 176 ? -7.964 -2.305 -7.687 1.00 94.19 176 ASP A C 1
ATOM 1376 O O . ASP A 1 176 ? -8.675 -1.754 -8.530 1.00 94.19 176 ASP A O 1
ATOM 1380 N N . GLU A 1 177 ? -8.101 -3.591 -7.372 1.00 94.88 177 GLU A N 1
ATOM 1381 C CA . GLU A 1 177 ? -9.128 -4.470 -7.921 1.00 94.88 177 GLU A CA 1
ATOM 1382 C C . GLU A 1 177 ? -9.566 -5.530 -6.907 1.00 94.88 177 GLU A C 1
ATOM 1384 O O . GLU A 1 177 ? -8.866 -5.811 -5.933 1.00 94.88 177 GLU A O 1
ATOM 1389 N N . ILE A 1 178 ? -10.728 -6.138 -7.149 1.00 95.81 178 ILE A N 1
ATOM 1390 C CA . ILE A 1 178 ? -11.202 -7.289 -6.384 1.00 95.81 178 ILE A CA 1
ATOM 1391 C C . ILE A 1 178 ? -11.874 -8.329 -7.278 1.00 95.81 178 ILE A C 1
ATOM 1393 O O . ILE A 1 178 ? -12.626 -8.003 -8.203 1.00 95.81 178 ILE A O 1
ATOM 1397 N N . ALA A 1 179 ? -11.624 -9.597 -6.949 1.00 95.00 179 ALA A N 1
ATOM 1398 C CA . ALA A 1 179 ? -12.190 -10.752 -7.637 1.00 95.00 179 ALA A CA 1
ATOM 1399 C C . ALA A 1 179 ? -13.170 -11.573 -6.784 1.00 95.00 179 ALA A C 1
ATOM 1401 O O . ALA A 1 179 ? -14.080 -12.177 -7.342 1.00 95.00 179 ALA A O 1
ATOM 1402 N N . SER A 1 180 ? -13.015 -11.604 -5.456 1.00 95.62 180 SER A N 1
ATOM 1403 C CA . SER A 1 180 ? -13.840 -12.418 -4.548 1.00 95.62 180 SER A CA 1
ATOM 1404 C C . SER A 1 180 ? -13.854 -11.842 -3.128 1.00 95.62 180 SER A C 1
ATOM 1406 O O . SER A 1 180 ? -13.031 -10.991 -2.793 1.00 95.62 180 SER A O 1
ATOM 1408 N N . ASP A 1 181 ? -14.772 -12.322 -2.280 1.00 95.50 181 ASP A N 1
ATOM 1409 C CA . ASP A 1 181 ? -14.665 -12.150 -0.828 1.00 95.50 181 ASP A CA 1
ATOM 1410 C C . ASP A 1 181 ? -13.442 -12.939 -0.353 1.00 95.50 181 ASP A C 1
ATOM 1412 O O . ASP A 1 181 ? -13.279 -14.119 -0.677 1.00 95.50 181 ASP A O 1
ATOM 1416 N N . LYS A 1 182 ? -12.578 -12.275 0.411 1.00 92.75 182 LYS A N 1
ATOM 1417 C CA . LYS A 1 182 ? -11.362 -12.865 0.962 1.00 92.75 182 LYS A CA 1
ATOM 1418 C C . LYS A 1 182 ? -11.649 -14.028 1.912 1.00 92.75 182 LYS A C 1
ATOM 1420 O O . LYS A 1 182 ? -10.906 -14.999 1.904 1.00 92.75 182 LYS A O 1
ATOM 1425 N N . ARG A 1 183 ? -12.718 -13.936 2.709 1.00 94.12 183 ARG A N 1
ATOM 1426 C CA . ARG A 1 183 ? -13.119 -14.954 3.700 1.00 94.12 183 ARG A CA 1
ATOM 1427 C C . ARG A 1 183 ? -13.686 -16.200 3.019 1.00 94.12 183 ARG A C 1
ATOM 1429 O O . ARG A 1 183 ? -13.623 -17.308 3.554 1.00 94.12 183 ARG A O 1
ATOM 1436 N N . HIS A 1 184 ? -14.261 -16.007 1.831 1.00 93.75 184 HIS A N 1
ATOM 1437 C CA . HIS A 1 184 ? -14.937 -17.033 1.046 1.00 93.75 184 HIS A CA 1
ATOM 1438 C C . HIS A 1 184 ? -14.567 -16.915 -0.444 1.00 93.75 184 HIS A C 1
ATOM 1440 O O . HIS A 1 184 ? -15.357 -16.387 -1.227 1.00 93.75 184 HIS A O 1
ATOM 1446 N N . PRO A 1 185 ? -13.408 -17.459 -0.868 1.00 92.75 185 PRO A N 1
ATOM 1447 C CA . PRO A 1 185 ? -12.888 -17.318 -2.237 1.00 92.75 185 PRO A CA 1
ATOM 1448 C C . PRO A 1 185 ? -13.760 -17.881 -3.370 1.00 92.75 185 PRO A C 1
ATOM 1450 O O . PRO A 1 185 ? -13.447 -17.711 -4.544 1.00 92.75 185 PRO A O 1
ATOM 1453 N N . THR A 1 186 ? -14.825 -18.613 -3.038 1.00 93.19 186 THR A N 1
ATOM 1454 C CA . THR A 1 186 ? -15.797 -19.133 -4.009 1.00 93.19 186 THR A CA 1
ATOM 1455 C C . THR A 1 186 ? -16.886 -18.118 -4.361 1.00 93.19 186 THR A C 1
ATOM 1457 O O . THR A 1 186 ? -17.628 -18.324 -5.327 1.00 93.19 186 THR A O 1
ATOM 1460 N N . VAL A 1 187 ? -17.000 -17.023 -3.604 1.00 95.81 187 VAL A N 1
ATOM 1461 C CA . VAL A 1 187 ? -17.868 -15.896 -3.952 1.00 95.81 187 VAL A CA 1
ATOM 1462 C C . VAL A 1 187 ? -17.390 -15.307 -5.278 1.00 95.81 187 VAL A C 1
ATOM 1464 O O . VAL A 1 187 ? -16.201 -15.149 -5.512 1.00 95.81 187 VAL A O 1
ATOM 1467 N N . ASN A 1 188 ? -18.327 -14.979 -6.170 1.00 95.88 188 ASN A N 1
ATOM 1468 C CA . ASN A 1 188 ? -18.016 -14.376 -7.471 1.00 95.88 188 ASN A CA 1
ATOM 1469 C C . ASN A 1 188 ? -17.121 -15.247 -8.391 1.00 95.88 188 ASN A C 1
ATOM 1471 O O . ASN A 1 188 ? -16.448 -14.731 -9.281 1.00 95.88 188 ASN A O 1
ATOM 1475 N N . ALA A 1 189 ? -17.146 -16.577 -8.237 1.00 93.38 189 ALA A N 1
ATOM 1476 C CA . ALA A 1 189 ? -16.449 -17.492 -9.143 1.00 93.38 189 ALA A CA 1
ATOM 1477 C C . ALA A 1 189 ? -16.837 -17.248 -10.615 1.00 93.38 189 ALA A C 1
ATOM 1479 O O . ALA A 1 189 ? -18.019 -17.276 -10.968 1.00 93.38 189 ALA A O 1
ATOM 1480 N N . ASN A 1 190 ? -15.835 -17.030 -11.478 1.00 92.75 190 ASN A N 1
ATOM 1481 C CA . ASN A 1 190 ? -16.000 -16.646 -12.892 1.00 92.75 190 ASN A CA 1
ATOM 1482 C C . ASN A 1 190 ? -16.851 -15.377 -13.114 1.00 92.75 190 ASN A C 1
ATOM 1484 O O . ASN A 1 190 ? -17.376 -15.162 -14.209 1.00 92.75 190 ASN A O 1
ATOM 1488 N N . GLY A 1 191 ? -17.043 -14.578 -12.066 1.00 96.12 191 GLY A N 1
ATOM 1489 C CA . GLY A 1 191 ? -17.867 -13.384 -12.079 1.00 96.12 191 GLY A CA 1
ATOM 1490 C C . GLY A 1 191 ? -17.128 -12.157 -12.596 1.00 96.12 191 GLY A C 1
ATOM 1491 O O . GLY A 1 191 ? -16.039 -12.238 -13.164 1.00 96.12 191 GLY A O 1
ATOM 1492 N N . LEU A 1 192 ? -17.765 -11.002 -12.416 1.00 97.50 192 LEU A N 1
ATOM 1493 C CA . LEU A 1 192 ? -17.207 -9.721 -12.835 1.00 97.50 192 LEU A CA 1
ATOM 1494 C C . LEU A 1 192 ? -16.127 -9.278 -11.849 1.00 97.50 192 LEU A C 1
ATOM 1496 O O . LEU A 1 192 ? -16.307 -9.396 -10.638 1.00 97.50 192 LEU A O 1
ATOM 1500 N N . LEU A 1 193 ? -15.033 -8.740 -12.368 1.00 97.56 193 LEU A N 1
ATOM 1501 C CA . LEU A 1 193 ? -14.006 -8.088 -11.567 1.00 97.56 193 LEU A CA 1
ATOM 1502 C C . LEU A 1 193 ? -14.336 -6.601 -11.459 1.00 97.56 193 LEU A C 1
ATOM 1504 O O . LEU A 1 193 ? -14.887 -6.022 -12.398 1.00 97.56 193 LEU A O 1
ATOM 1508 N N . TYR A 1 194 ? -13.997 -5.990 -10.327 1.00 97.81 194 TYR A N 1
ATOM 1509 C CA . TYR A 1 194 ? -14.273 -4.580 -10.056 1.00 97.81 194 TYR A CA 1
ATOM 1510 C C . TYR A 1 194 ? -12.981 -3.871 -9.695 1.00 97.81 194 TYR A C 1
ATOM 1512 O O . TYR A 1 194 ? -12.294 -4.285 -8.764 1.00 97.81 194 TYR A O 1
ATOM 1520 N N . GLY A 1 195 ? -12.671 -2.810 -10.428 1.00 96.56 195 GLY A N 1
ATOM 1521 C CA . GLY A 1 195 ? -11.504 -1.980 -10.185 1.00 96.56 195 GLY A CA 1
ATOM 1522 C C . GLY A 1 195 ? -11.848 -0.671 -9.483 1.00 96.56 195 GLY A C 1
ATOM 1523 O O . GLY A 1 195 ? -12.978 -0.194 -9.557 1.00 96.56 195 GLY A O 1
ATOM 1524 N N . SER A 1 196 ? -10.867 -0.040 -8.847 1.00 96.06 196 SER A N 1
ATOM 1525 C CA . SER A 1 196 ? -10.974 1.337 -8.371 1.00 96.06 196 SER A CA 1
ATOM 1526 C C . SER A 1 196 ? -9.873 2.199 -8.990 1.00 96.06 196 SER A C 1
ATOM 1528 O O . SER A 1 196 ? -8.690 1.954 -8.741 1.00 96.06 196 SER A O 1
ATOM 1530 N N . PRO A 1 197 ? -10.228 3.212 -9.796 1.00 94.06 197 PRO A N 1
ATOM 1531 C CA . PRO A 1 197 ? -9.262 4.096 -10.447 1.00 94.06 197 PRO A CA 1
ATOM 1532 C C . PRO A 1 197 ? -8.769 5.233 -9.536 1.00 94.06 197 PRO A C 1
ATOM 1534 O O . PRO A 1 197 ? -8.037 6.115 -9.983 1.00 94.06 197 PRO A O 1
ATOM 1537 N N . GLU A 1 198 ? -9.213 5.249 -8.276 1.00 92.00 198 GLU A N 1
ATOM 1538 C CA . GLU A 1 198 ? -8.911 6.282 -7.292 1.00 92.00 198 GLU A CA 1
ATOM 1539 C C . GLU A 1 198 ? -9.105 7.705 -7.838 1.00 92.00 198 GLU A C 1
ATOM 1541 O O . GLU A 1 198 ? -10.185 8.049 -8.331 1.00 92.00 198 GLU A O 1
ATOM 1546 N N . ASP A 1 199 ? -8.087 8.555 -7.736 1.00 90.69 199 ASP A N 1
ATOM 1547 C CA . ASP A 1 199 ? -8.150 9.973 -8.069 1.00 90.69 199 ASP A CA 1
ATOM 1548 C C . ASP A 1 199 ? -8.347 10.222 -9.573 1.00 90.69 199 ASP A C 1
ATOM 1550 O O . ASP A 1 199 ? -8.574 11.360 -9.990 1.00 90.69 199 ASP A O 1
ATOM 1554 N N . SER A 1 200 ? -8.281 9.175 -10.401 1.00 91.94 200 SER A N 1
ATOM 1555 C CA . SER A 1 200 ? -8.346 9.294 -11.850 1.00 91.94 200 SER A CA 1
ATOM 1556 C C . SER A 1 200 ? -9.739 9.632 -12.380 1.00 91.94 200 SER A C 1
ATOM 1558 O O . SER A 1 200 ? -9.866 10.501 -13.240 1.00 91.94 200 SER A O 1
ATOM 1560 N N . THR A 1 201 ? -10.781 8.917 -11.952 1.00 94.12 201 THR A N 1
ATOM 1561 C CA . THR A 1 201 ? -12.137 9.078 -12.501 1.00 94.12 201 THR A CA 1
ATOM 1562 C C . THR A 1 201 ? -13.210 8.522 -11.563 1.00 94.12 201 THR A C 1
ATOM 1564 O O . THR A 1 201 ? -12.938 7.623 -10.774 1.00 94.12 201 THR A O 1
ATOM 1567 N N . ASP A 1 202 ? -14.446 9.014 -11.679 1.00 95.81 202 ASP A N 1
ATOM 1568 C CA . ASP A 1 202 ? -15.605 8.486 -10.940 1.00 95.81 202 ASP A CA 1
ATOM 1569 C C . ASP A 1 202 ? -16.170 7.182 -11.538 1.00 95.81 202 ASP A C 1
ATOM 1571 O O . ASP A 1 202 ? -17.101 6.594 -10.988 1.00 95.81 202 ASP A O 1
ATOM 1575 N N . PHE A 1 203 ? -15.667 6.730 -12.687 1.00 96.56 203 PHE A N 1
ATOM 1576 C CA . PHE A 1 203 ? -16.140 5.519 -13.358 1.00 96.56 203 PHE A CA 1
ATOM 1577 C C . PHE A 1 203 ? -15.371 4.285 -12.873 1.00 96.56 203 PHE A C 1
ATOM 1579 O O . PHE A 1 203 ? -14.207 4.095 -13.207 1.00 96.56 203 PHE A O 1
ATOM 1586 N N . ILE A 1 204 ? -16.038 3.430 -12.096 1.00 96.62 204 ILE A N 1
ATOM 1587 C CA . ILE A 1 204 ? -15.536 2.132 -11.624 1.00 96.62 204 ILE A CA 1
ATOM 1588 C C . ILE A 1 204 ? -15.463 1.177 -12.823 1.00 96.62 204 ILE A C 1
ATOM 1590 O O . ILE A 1 204 ? -16.526 0.828 -13.349 1.00 96.62 204 ILE A O 1
ATOM 1594 N N . PRO A 1 205 ? -14.269 0.736 -13.262 1.00 96.75 205 PRO A N 1
ATOM 1595 C CA . PRO A 1 205 ? -14.135 -0.240 -14.333 1.00 96.75 205 PRO A CA 1
ATOM 1596 C C . PRO A 1 205 ? -14.569 -1.635 -13.871 1.00 96.75 205 PRO A C 1
ATOM 1598 O O . PRO A 1 205 ? -14.340 -2.049 -12.733 1.00 96.75 205 PRO A O 1
ATOM 1601 N N . ILE A 1 206 ? -15.212 -2.361 -14.782 1.00 97.56 206 ILE A N 1
ATOM 1602 C CA . ILE A 1 206 ? -15.783 -3.689 -14.563 1.00 97.56 206 ILE A CA 1
ATOM 1603 C C . ILE A 1 206 ? -15.380 -4.590 -15.731 1.00 97.56 206 ILE A C 1
ATOM 1605 O O . ILE A 1 206 ? -15.733 -4.302 -16.878 1.00 97.56 206 ILE A O 1
ATOM 1609 N N . LEU A 1 207 ? -14.702 -5.703 -15.449 1.00 97.50 207 LEU A N 1
ATOM 1610 C CA . LEU A 1 207 ? -14.280 -6.691 -16.445 1.00 97.50 207 LEU A CA 1
ATOM 1611 C C . LEU A 1 207 ? -15.085 -7.967 -16.277 1.00 97.50 207 LEU A C 1
ATOM 1613 O O . LEU A 1 207 ? -15.159 -8.538 -15.195 1.00 97.50 207 LEU A O 1
ATOM 1617 N N . ASP A 1 208 ? -15.636 -8.444 -17.384 1.00 97.12 208 ASP A N 1
ATOM 1618 C CA . ASP A 1 208 ? -16.067 -9.825 -17.545 1.00 97.12 208 ASP A CA 1
ATOM 1619 C C . ASP A 1 208 ? -14.885 -10.620 -18.128 1.00 97.12 208 ASP A C 1
ATOM 1621 O O . ASP A 1 208 ? -14.635 -10.524 -19.339 1.00 97.12 208 ASP A O 1
ATOM 1625 N N . PRO A 1 209 ? -14.128 -11.373 -17.306 1.00 95.06 209 PRO A N 1
ATOM 1626 C CA . PRO A 1 209 ? -12.948 -12.090 -17.779 1.00 95.06 209 PRO A CA 1
ATOM 1627 C C . PRO A 1 209 ? -13.316 -13.274 -18.682 1.00 95.06 209 PRO A C 1
ATOM 1629 O O . PRO A 1 209 ? -12.507 -13.670 -19.520 1.00 95.06 209 PRO A O 1
ATOM 1632 N N . VAL A 1 210 ? -14.541 -13.804 -18.568 1.00 95.31 210 VAL A N 1
ATOM 1633 C CA . VAL A 1 210 ? -15.042 -14.939 -19.361 1.00 95.31 210 VAL A CA 1
ATOM 1634 C C . VAL A 1 210 ? -15.473 -14.489 -20.754 1.00 95.31 210 VAL A C 1
ATOM 1636 O O . VAL A 1 210 ? -15.212 -15.173 -21.741 1.00 95.31 210 VAL A O 1
ATOM 1639 N N . ARG A 1 211 ? -16.144 -13.336 -20.855 1.00 95.50 211 ARG A N 1
ATOM 1640 C CA . ARG A 1 211 ? -16.606 -12.768 -22.135 1.00 95.50 211 ARG A CA 1
ATOM 1641 C C . ARG A 1 211 ? -15.639 -11.755 -22.740 1.00 95.50 211 ARG A C 1
ATOM 1643 O O . ARG A 1 211 ? -15.921 -11.244 -23.821 1.00 95.50 211 ARG A O 1
ATOM 1650 N N . HIS A 1 212 ? -14.537 -11.453 -22.055 1.00 93.44 212 HIS A N 1
ATOM 1651 C CA . HIS A 1 212 ? -13.546 -10.446 -22.442 1.00 93.44 212 HIS A CA 1
ATOM 1652 C C . HIS A 1 212 ? -14.173 -9.072 -22.729 1.00 93.44 212 HIS A C 1
ATOM 1654 O O . HIS A 1 212 ? -13.879 -8.437 -23.744 1.00 93.44 212 HIS A O 1
ATOM 1660 N N . LYS A 1 213 ? -15.074 -8.623 -21.848 1.00 95.38 213 LYS A N 1
ATOM 1661 C CA . LYS A 1 213 ? -15.813 -7.366 -22.011 1.00 95.38 213 LYS A CA 1
ATOM 1662 C C . LYS A 1 213 ? -15.545 -6.422 -20.846 1.00 95.38 213 LYS A C 1
ATOM 1664 O O . LYS A 1 213 ? -15.772 -6.793 -19.701 1.00 95.38 213 LYS A O 1
ATOM 1669 N N . ALA A 1 214 ? -15.146 -5.193 -21.162 1.00 95.25 214 ALA A N 1
ATOM 1670 C CA . ALA A 1 214 ? -15.074 -4.099 -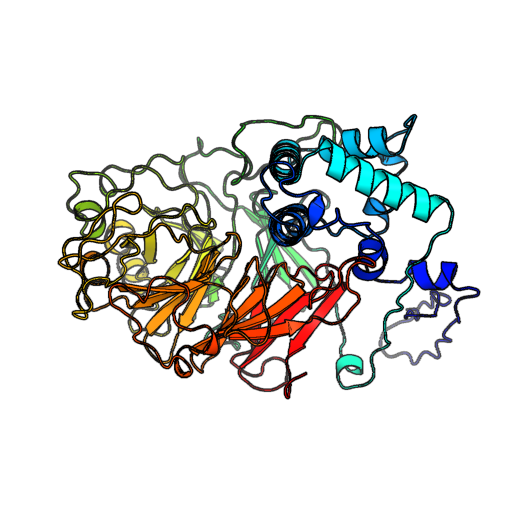20.202 1.00 95.25 214 ALA A CA 1
ATOM 1671 C C . ALA A 1 214 ? -16.378 -3.280 -20.201 1.00 95.25 214 ALA A C 1
ATOM 1673 O O . ALA A 1 214 ? -17.063 -3.142 -21.221 1.00 95.25 214 ALA A O 1
ATOM 1674 N N . SER A 1 215 ? -16.732 -2.756 -19.036 1.00 96.00 215 SER A N 1
ATOM 1675 C CA . SER A 1 215 ? -17.824 -1.811 -18.802 1.00 96.00 215 SER A CA 1
ATOM 1676 C C . SER A 1 215 ? -17.488 -0.946 -17.589 1.00 96.00 215 SER A C 1
ATOM 1678 O O . SER A 1 215 ? -16.452 -1.150 -16.964 1.00 96.00 215 SER A O 1
ATOM 1680 N N . GLU A 1 216 ? -18.348 0.006 -17.242 1.00 96.62 216 GLU A N 1
ATOM 1681 C CA . GLU A 1 216 ? -18.110 0.893 -16.107 1.00 96.62 216 GLU A CA 1
ATOM 1682 C C . GLU A 1 216 ? -19.399 1.239 -15.356 1.00 96.62 216 GLU A C 1
ATOM 1684 O O . GLU A 1 216 ? -20.500 1.198 -15.917 1.00 96.62 216 GLU A O 1
ATOM 1689 N N . ALA A 1 217 ? -19.257 1.588 -14.079 1.00 97.12 217 ALA A N 1
ATOM 1690 C CA . ALA A 1 217 ? -20.321 2.133 -13.245 1.00 97.12 217 ALA A CA 1
ATOM 1691 C C . ALA A 1 217 ? -19.868 3.464 -12.637 1.00 97.12 217 ALA A C 1
ATOM 1693 O O . ALA A 1 217 ? -18.832 3.533 -11.985 1.00 97.12 217 ALA A O 1
ATOM 1694 N N . LYS A 1 218 ? -20.650 4.531 -12.825 1.00 97.06 218 LYS A N 1
ATOM 1695 C CA . LYS A 1 218 ? -20.320 5.837 -12.247 1.00 97.06 218 LYS A CA 1
ATOM 1696 C C . LYS A 1 218 ? -20.636 5.859 -10.748 1.00 97.06 218 LYS A C 1
ATOM 1698 O O . LYS A 1 218 ? -21.804 5.754 -10.373 1.00 97.06 218 LYS A O 1
ATOM 1703 N N . ALA A 1 219 ? -19.616 6.032 -9.915 1.00 97.62 219 ALA A N 1
ATOM 1704 C CA . ALA A 1 219 ? -19.756 6.243 -8.483 1.00 97.62 219 ALA A CA 1
ATOM 1705 C C . ALA A 1 219 ? -20.392 7.623 -8.208 1.00 97.62 219 ALA A C 1
ATOM 1707 O O . ALA A 1 219 ? -19.937 8.629 -8.759 1.00 97.62 219 ALA A O 1
ATOM 1708 N N . PRO A 1 220 ? -21.458 7.702 -7.393 1.00 97.75 220 PRO A N 1
ATOM 1709 C CA . PRO A 1 220 ? -22.065 8.974 -7.029 1.00 97.75 220 PRO A CA 1
ATOM 1710 C C . PRO A 1 220 ? -21.398 9.592 -5.794 1.00 97.75 220 PRO A C 1
ATOM 1712 O O . PRO A 1 220 ? -20.811 8.898 -4.967 1.00 97.75 220 PRO A O 1
ATOM 1715 N N . VAL A 1 221 ? -21.604 10.897 -5.618 1.00 97.94 221 VAL A N 1
ATOM 1716 C CA . VAL A 1 221 ? -21.376 11.611 -4.353 1.00 97.94 221 VAL A CA 1
ATOM 1717 C C . VAL A 1 221 ? -22.712 12.064 -3.766 1.00 97.94 221 VAL A C 1
ATOM 1719 O O . VAL A 1 221 ? -23.696 12.226 -4.488 1.00 97.94 221 VAL A O 1
ATOM 1722 N N . ARG A 1 222 ? -22.765 12.250 -2.445 1.00 96.75 222 ARG A N 1
ATOM 1723 C CA . ARG A 1 222 ? -23.956 12.724 -1.725 1.00 96.75 222 ARG A CA 1
ATOM 1724 C C . ARG A 1 222 ? -24.100 14.245 -1.830 1.00 96.75 222 ARG A C 1
ATOM 1726 O O . ARG A 1 222 ? -25.214 14.737 -1.968 1.00 96.75 222 ARG A O 1
ATOM 1733 N N . ASP A 1 223 ? -22.984 14.971 -1.775 1.00 96.12 223 ASP A N 1
ATOM 1734 C CA . ASP A 1 223 ? -22.922 16.431 -1.918 1.00 96.12 223 ASP A CA 1
ATOM 1735 C C . ASP A 1 223 ? -22.210 16.806 -3.226 1.00 96.12 223 ASP A C 1
ATOM 1737 O O . ASP A 1 223 ? -21.069 16.404 -3.457 1.00 96.12 223 ASP A O 1
ATOM 1741 N N . SER A 1 224 ? -22.854 17.604 -4.077 1.00 94.06 224 SER A N 1
ATOM 1742 C CA . SER A 1 224 ? -22.271 18.072 -5.341 1.00 94.06 224 SER A CA 1
ATOM 1743 C C . SER A 1 224 ? -21.061 18.993 -5.159 1.00 94.06 224 SER A C 1
ATOM 1745 O O . SER A 1 224 ? -20.269 19.128 -6.087 1.00 94.06 224 SER A O 1
ATOM 1747 N N . ASN A 1 225 ? -20.892 19.604 -3.979 1.00 93.62 225 ASN A N 1
ATOM 1748 C CA . ASN A 1 225 ? -19.725 20.419 -3.623 1.00 93.62 225 ASN A CA 1
ATOM 1749 C C . ASN A 1 225 ? -18.504 19.578 -3.227 1.00 93.62 225 ASN A C 1
ATOM 1751 O O . ASN A 1 225 ? -17.472 20.127 -2.836 1.00 93.62 225 ASN A O 1
ATOM 1755 N N . THR A 1 226 ? -18.611 18.249 -3.287 1.00 93.62 226 THR A N 1
ATOM 1756 C CA . THR A 1 226 ? -17.474 17.357 -3.069 1.00 93.62 226 THR A CA 1
ATOM 1757 C C . THR A 1 226 ? -16.351 17.705 -4.052 1.00 93.62 226 THR A C 1
ATOM 1759 O O . THR A 1 226 ? -16.594 17.734 -5.262 1.00 93.62 226 THR A O 1
ATOM 1762 N N . PRO A 1 227 ? -15.124 17.983 -3.573 1.00 89.62 227 PRO A N 1
ATOM 1763 C CA . PRO A 1 227 ? -14.028 18.351 -4.457 1.00 89.62 227 PRO A CA 1
ATOM 1764 C C . PRO A 1 227 ? -13.639 17.177 -5.359 1.00 89.62 227 PRO A C 1
ATOM 1766 O O . PRO A 1 227 ? -13.660 16.027 -4.924 1.00 89.62 227 PRO A O 1
ATOM 1769 N N . ASP A 1 228 ? -13.229 17.482 -6.587 1.00 87.38 228 ASP A N 1
ATOM 1770 C CA . ASP A 1 228 ? -12.731 16.523 -7.584 1.00 87.38 228 ASP A CA 1
ATOM 1771 C C . ASP A 1 228 ? -11.191 16.417 -7.601 1.00 87.38 228 ASP A C 1
ATOM 1773 O O . ASP A 1 228 ? -10.580 15.904 -8.544 1.00 87.38 228 ASP A O 1
ATOM 1777 N N . THR A 1 229 ? -10.548 16.995 -6.585 1.00 82.00 229 THR A N 1
ATOM 1778 C CA . THR A 1 229 ? -9.095 17.059 -6.432 1.00 82.00 229 THR A CA 1
ATOM 1779 C C . THR A 1 229 ? -8.555 15.744 -5.885 1.00 82.00 229 THR A C 1
ATOM 1781 O O . THR A 1 229 ? -9.222 15.081 -5.077 1.00 82.00 229 THR A O 1
ATOM 1784 N N . MET A 1 230 ? -7.323 15.410 -6.295 1.00 82.19 230 MET A N 1
ATOM 1785 C CA . MET A 1 230 ? -6.600 14.236 -5.800 1.00 82.19 230 MET A CA 1
ATOM 1786 C C . MET A 1 230 ? -6.650 14.175 -4.273 1.00 82.19 230 MET A C 1
ATOM 1788 O O . MET A 1 230 ? -6.422 15.185 -3.600 1.00 82.19 230 MET A O 1
ATOM 1792 N N . PHE A 1 231 ? -6.916 12.995 -3.723 1.00 77.50 231 PHE A N 1
ATOM 1793 C CA . PHE A 1 231 ? -7.121 12.793 -2.295 1.00 77.50 231 PHE A CA 1
ATOM 1794 C C . PHE A 1 231 ? -5.928 13.223 -1.445 1.00 77.50 231 PHE A C 1
ATOM 1796 O O . PHE A 1 231 ? -6.102 13.803 -0.374 1.00 77.50 231 PHE A O 1
ATOM 1803 N N . ILE A 1 232 ? -4.723 12.989 -1.957 1.00 74.00 232 ILE A N 1
ATOM 1804 C CA . ILE A 1 232 ? -3.456 13.272 -1.274 1.00 74.00 232 ILE A CA 1
ATOM 1805 C C . ILE A 1 232 ? -2.858 14.647 -1.612 1.00 74.00 232 ILE A C 1
ATOM 1807 O O . ILE A 1 232 ? -1.749 14.960 -1.155 1.00 74.00 232 ILE A O 1
ATOM 1811 N N . SER A 1 233 ? -3.540 15.446 -2.440 1.00 73.56 233 SER A N 1
ATOM 1812 C CA . SER A 1 233 ? -3.062 16.778 -2.806 1.00 73.56 233 SER A CA 1
ATOM 1813 C C . SER A 1 233 ? -3.605 17.844 -1.866 1.00 73.56 233 SER A C 1
ATOM 1815 O O . SER A 1 233 ? -4.756 17.814 -1.431 1.00 73.56 233 SER A O 1
ATOM 1817 N N . THR A 1 234 ? -2.747 18.808 -1.545 1.00 66.00 234 THR A N 1
ATOM 1818 C CA . THR A 1 234 ? -3.076 19.934 -0.662 1.00 66.00 234 THR A CA 1
ATOM 1819 C C . THR A 1 234 ? -3.530 21.181 -1.419 1.00 66.00 234 THR A C 1
ATOM 1821 O O . THR A 1 234 ? -4.026 22.127 -0.806 1.00 66.00 234 THR A O 1
ATOM 1824 N N . ALA A 1 235 ? -3.391 21.186 -2.746 1.00 62.22 235 ALA A N 1
ATOM 1825 C CA . ALA A 1 235 ? -3.725 22.310 -3.605 1.00 62.22 235 ALA A CA 1
ATOM 1826 C C . ALA A 1 235 ? -4.813 21.918 -4.607 1.00 62.22 235 ALA A C 1
ATOM 1828 O O . ALA A 1 235 ? -4.791 20.832 -5.179 1.00 62.22 235 ALA A O 1
ATOM 1829 N N . ASN A 1 236 ? -5.748 22.835 -4.864 1.00 57.75 236 ASN A N 1
ATOM 1830 C CA . ASN A 1 236 ? -6.892 22.544 -5.728 1.00 57.75 236 ASN A CA 1
ATOM 1831 C C . ASN A 1 236 ? -6.501 22.303 -7.196 1.00 57.75 236 ASN A C 1
ATOM 1833 O O . ASN A 1 236 ? -7.190 21.573 -7.897 1.00 57.75 236 ASN A O 1
ATOM 1837 N N . THR A 1 237 ? -5.387 22.872 -7.661 1.00 55.12 237 THR A N 1
ATOM 1838 C CA . THR A 1 237 ? -4.867 22.655 -9.017 1.00 55.12 237 THR A CA 1
ATOM 1839 C C . THR A 1 237 ? -3.377 22.976 -9.059 1.00 55.12 237 THR A C 1
ATOM 1841 O O . THR A 1 237 ? -3.003 24.145 -8.987 1.00 55.12 237 THR A O 1
ATOM 1844 N N . LEU A 1 238 ? -2.515 21.976 -9.221 1.00 61.25 238 LEU A N 1
ATOM 1845 C CA . LEU A 1 238 ? -1.106 22.209 -9.543 1.00 61.25 238 LEU A CA 1
ATOM 1846 C C . LEU A 1 238 ? -0.679 21.223 -10.622 1.00 61.25 238 LEU A C 1
ATOM 1848 O O . LEU A 1 238 ? -0.081 20.184 -10.362 1.00 61.25 238 LEU A O 1
ATOM 1852 N N . MET A 1 239 ? -1.012 21.564 -11.862 1.00 82.00 239 MET A N 1
ATOM 1853 C CA . MET A 1 239 ? -0.223 21.109 -12.996 1.00 82.00 239 MET A CA 1
ATOM 1854 C C . MET A 1 239 ? 0.906 22.131 -13.172 1.00 82.00 239 MET A C 1
ATOM 1856 O O . MET A 1 239 ? 0.717 23.136 -13.851 1.00 82.00 239 MET A O 1
ATOM 1860 N N . LEU A 1 240 ? 2.041 21.925 -12.488 1.00 89.94 240 LEU A N 1
ATOM 1861 C CA . LEU A 1 240 ? 3.174 22.866 -12.500 1.00 89.94 240 LEU A CA 1
ATOM 1862 C C . LEU A 1 240 ? 3.779 23.015 -13.904 1.00 89.94 240 LEU A C 1
ATOM 1864 O O . LEU A 1 240 ? 4.286 24.077 -14.256 1.00 89.94 240 LEU A O 1
ATOM 1868 N N . ALA A 1 241 ? 3.688 21.965 -14.717 1.00 92.56 241 ALA A N 1
ATOM 1869 C CA . ALA A 1 241 ? 3.957 21.980 -16.143 1.00 92.56 241 ALA A CA 1
ATOM 1870 C C . ALA A 1 241 ? 3.023 20.996 -16.881 1.00 92.56 241 ALA A C 1
ATOM 1872 O O . ALA A 1 241 ? 2.621 19.978 -16.305 1.00 92.56 241 ALA A O 1
ATOM 1873 N N . PRO A 1 242 ? 2.698 21.246 -18.166 1.00 93.00 242 PRO A N 1
ATOM 1874 C CA . PRO A 1 242 ? 1.838 20.366 -18.954 1.00 93.00 242 PRO A CA 1
ATOM 1875 C C . PRO A 1 242 ? 2.334 18.919 -19.000 1.00 93.00 242 PRO A C 1
ATOM 1877 O O . PRO A 1 242 ? 3.547 18.661 -19.035 1.00 93.00 242 PRO A O 1
ATOM 1880 N N . SER A 1 243 ? 1.392 17.978 -19.062 1.00 92.50 243 SER A N 1
ATOM 1881 C CA . SER A 1 243 ? 1.689 16.582 -19.374 1.00 92.50 243 SER A CA 1
ATOM 1882 C C . SER A 1 243 ? 2.353 16.486 -20.755 1.00 92.50 243 SER A C 1
ATOM 1884 O O . SER A 1 243 ? 1.847 17.092 -21.702 1.00 92.50 243 SER A O 1
ATOM 1886 N N . PRO A 1 244 ? 3.435 15.703 -20.915 1.00 92.44 244 PRO A N 1
ATOM 1887 C CA . PRO A 1 244 ? 4.041 15.467 -22.227 1.00 92.44 244 PRO A CA 1
ATOM 1888 C C . PRO A 1 244 ? 3.122 14.698 -23.194 1.00 92.44 244 PRO A C 1
ATOM 1890 O O . PRO A 1 244 ? 3.351 14.717 -24.397 1.00 92.44 244 PRO A O 1
ATOM 1893 N N . TYR A 1 245 ? 2.070 14.047 -22.684 1.00 91.38 245 TYR A N 1
ATOM 1894 C CA . TYR A 1 245 ? 1.140 13.243 -23.489 1.00 91.38 245 TYR A CA 1
ATOM 1895 C C . TYR A 1 245 ? -0.236 13.897 -23.658 1.00 91.38 245 TYR A C 1
ATOM 1897 O O . TYR A 1 245 ? -0.858 13.762 -24.706 1.00 91.38 245 TYR A O 1
ATOM 1905 N N . TRP A 1 246 ? -0.707 14.615 -22.633 1.00 92.44 246 TRP A N 1
ATOM 1906 C CA . TRP A 1 246 ? -2.069 15.169 -22.573 1.00 92.44 246 TRP A CA 1
ATOM 1907 C C . TRP A 1 246 ? -2.105 16.704 -22.547 1.00 92.44 246 TRP A C 1
ATOM 1909 O O . TRP A 1 246 ? -3.171 17.307 -22.446 1.00 92.44 246 TRP A O 1
ATOM 1919 N N . GLY A 1 247 ? -0.945 17.362 -22.628 1.00 92.25 247 GLY A N 1
ATOM 1920 C CA . GLY A 1 247 ? -0.852 18.817 -22.568 1.00 92.25 247 GLY A CA 1
ATOM 1921 C C . GLY A 1 247 ? -1.418 19.369 -21.259 1.00 92.25 247 GLY A C 1
ATOM 1922 O O . GLY A 1 247 ? -1.085 18.891 -20.174 1.00 92.25 247 GLY A O 1
ATOM 1923 N N . THR A 1 248 ? -2.252 20.401 -21.367 1.00 91.19 248 THR A N 1
ATOM 1924 C CA . THR A 1 248 ? -2.914 21.066 -20.234 1.00 91.19 248 THR A CA 1
ATOM 1925 C C . THR A 1 248 ? -4.251 20.430 -19.848 1.00 91.19 248 THR A C 1
ATOM 1927 O O . THR A 1 248 ? -4.917 20.923 -18.938 1.00 91.19 248 THR A O 1
ATOM 1930 N N . GLU A 1 249 ? -4.668 19.351 -20.519 1.00 90.94 249 GLU A N 1
ATOM 1931 C CA . GLU A 1 249 ? -5.912 18.662 -20.190 1.00 90.94 249 GLU A CA 1
ATOM 1932 C C . GLU A 1 249 ? -5.828 18.030 -18.792 1.00 90.94 249 GLU A C 1
ATOM 1934 O O . GLU A 1 249 ? -4.915 17.260 -18.484 1.00 90.94 249 GLU A O 1
ATOM 1939 N N . ARG A 1 250 ? -6.812 18.335 -17.940 1.00 87.69 250 ARG A N 1
ATOM 1940 C CA . ARG A 1 250 ? -6.973 17.710 -16.626 1.00 87.69 250 ARG A CA 1
ATOM 1941 C C . ARG A 1 250 ? -7.661 16.353 -16.799 1.00 87.69 250 ARG A C 1
ATOM 1943 O O . ARG A 1 250 ? -8.881 16.281 -16.737 1.00 87.69 250 ARG A O 1
ATOM 1950 N N . VAL A 1 251 ? -6.899 15.293 -17.040 1.00 90.12 251 VAL A N 1
ATOM 1951 C CA . VAL A 1 251 ? -7.427 13.936 -17.268 1.00 90.12 251 VAL A CA 1
ATOM 1952 C C . VAL A 1 251 ? -7.867 13.213 -15.990 1.00 90.12 251 VAL A C 1
ATOM 1954 O O . VAL A 1 251 ? -8.705 12.322 -16.072 1.00 90.12 251 VAL A O 1
ATOM 1957 N N . TRP A 1 252 ? -7.352 13.599 -14.817 1.00 90.12 252 TRP A N 1
ATOM 1958 C CA . TRP A 1 252 ? -7.789 13.053 -13.526 1.00 90.12 252 TRP A CA 1
ATOM 1959 C C . TRP A 1 252 ? -8.824 13.964 -12.864 1.00 90.12 252 TRP A C 1
ATOM 1961 O O . TRP A 1 252 ? -8.504 15.075 -12.418 1.00 90.12 252 TRP A O 1
ATOM 1971 N N . GLN A 1 253 ? -10.075 13.512 -12.860 1.00 87.56 253 GLN A N 1
ATOM 1972 C CA . GLN A 1 253 ? -11.234 14.232 -12.334 1.00 87.56 253 GLN A CA 1
ATOM 1973 C C . GLN A 1 253 ? -12.139 13.227 -11.622 1.00 87.56 253 GLN A C 1
ATOM 1975 O O . GLN A 1 253 ? -12.929 12.530 -12.259 1.00 87.56 253 GLN A O 1
ATOM 1980 N N . SER A 1 254 ? -11.978 13.122 -10.305 1.00 91.94 254 SER A N 1
ATOM 1981 C CA . SER A 1 254 ? -12.696 12.153 -9.479 1.00 91.94 254 SER A CA 1
ATOM 1982 C C . SER A 1 254 ? -13.215 12.850 -8.228 1.00 91.94 254 SER A C 1
ATOM 1984 O O . SER A 1 254 ? -12.430 13.253 -7.367 1.00 91.94 254 SER A O 1
ATOM 1986 N N . GLN A 1 255 ? -14.534 13.037 -8.134 1.00 94.44 255 GLN A N 1
ATOM 1987 C CA . GLN A 1 255 ? -15.181 13.505 -6.905 1.00 94.44 255 GLN A CA 1
ATOM 1988 C C . GLN A 1 255 ? -15.272 12.382 -5.878 1.00 94.44 255 GLN A C 1
ATOM 1990 O O . GLN A 1 255 ? -15.098 12.624 -4.685 1.00 94.44 255 GLN A O 1
ATOM 1995 N N . ALA A 1 256 ? -15.543 11.163 -6.337 1.00 95.69 256 ALA A N 1
ATOM 1996 C CA . ALA A 1 256 ? -15.727 10.004 -5.488 1.00 95.69 256 ALA A CA 1
ATOM 1997 C C . ALA A 1 256 ? -14.391 9.453 -4.976 1.00 95.69 256 ALA A C 1
ATOM 1999 O O . ALA A 1 256 ? -14.357 8.968 -3.850 1.00 95.69 256 ALA A O 1
ATOM 2000 N N . SER A 1 257 ? -13.296 9.543 -5.748 1.00 94.38 257 SER A N 1
ATOM 2001 C CA . SER A 1 257 ? -11.963 9.017 -5.381 1.00 94.38 257 SER A CA 1
ATOM 2002 C C . SER A 1 257 ? -12.080 7.640 -4.708 1.00 94.38 257 SER A C 1
ATOM 2004 O O . SER A 1 257 ? -11.746 7.456 -3.532 1.00 94.38 257 SER A O 1
ATOM 2006 N N . VAL A 1 258 ? -12.696 6.701 -5.436 1.00 95.75 258 VAL A N 1
ATOM 2007 C CA . VAL A 1 258 ? -13.011 5.358 -4.932 1.00 95.75 258 VAL A CA 1
ATOM 2008 C C . VAL A 1 258 ? -11.741 4.534 -4.758 1.00 95.75 258 VAL A C 1
ATOM 2010 O O . VAL A 1 258 ? -10.855 4.582 -5.603 1.00 95.75 258 VAL A O 1
ATOM 2013 N N . HIS A 1 259 ? -11.649 3.745 -3.696 1.00 96.12 259 HIS A N 1
ATOM 2014 C CA . HIS A 1 259 ? -10.434 3.003 -3.373 1.00 96.12 259 HIS A CA 1
ATOM 2015 C C . HIS A 1 259 ? -10.759 1.664 -2.698 1.00 96.12 259 HIS A C 1
ATOM 2017 O O . HIS A 1 259 ? -11.798 1.527 -2.045 1.00 96.12 259 HIS A O 1
ATOM 2023 N N . ASN A 1 260 ? -9.852 0.693 -2.862 1.00 94.62 260 ASN A N 1
ATOM 2024 C CA . ASN A 1 260 ? -9.862 -0.635 -2.247 1.00 94.62 260 ASN A CA 1
ATOM 2025 C C . ASN A 1 260 ? -11.240 -1.330 -2.258 1.00 94.62 260 ASN A C 1
ATOM 2027 O O . ASN A 1 260 ? -11.873 -1.449 -1.210 1.00 94.62 260 ASN A O 1
ATOM 2031 N N . PRO A 1 261 ? -11.725 -1.798 -3.421 1.00 96.88 261 PRO A N 1
ATOM 2032 C CA . PRO A 1 261 ? -12.953 -2.571 -3.477 1.00 96.88 261 PRO A CA 1
ATOM 2033 C C . PRO A 1 261 ? -12.778 -3.896 -2.717 1.00 96.88 261 PRO A C 1
ATOM 2035 O O . PRO A 1 261 ? -11.743 -4.546 -2.825 1.00 96.88 261 PRO A O 1
ATOM 2038 N N . MET A 1 262 ? -13.798 -4.326 -1.978 1.00 97.69 262 MET A N 1
ATOM 2039 C CA . MET A 1 262 ? -13.864 -5.643 -1.335 1.00 97.69 262 MET A CA 1
ATOM 2040 C C . MET A 1 262 ? -15.254 -6.238 -1.517 1.00 97.69 262 MET A C 1
ATOM 2042 O O . MET A 1 262 ? -16.258 -5.536 -1.401 1.00 97.69 262 MET A O 1
ATOM 2046 N N . PHE A 1 263 ? -15.335 -7.541 -1.759 1.00 98.19 263 PHE A N 1
ATOM 2047 C CA . PHE A 1 263 ? -16.617 -8.237 -1.741 1.00 98.19 263 PHE A CA 1
ATOM 2048 C C . PHE A 1 263 ? -17.040 -8.585 -0.316 1.00 98.19 263 PHE A C 1
ATOM 2050 O O . PHE A 1 263 ? -16.207 -8.968 0.505 1.00 98.19 263 PHE A O 1
ATOM 2057 N N . ASP A 1 264 ? -18.344 -8.511 -0.061 1.00 97.25 264 ASP A N 1
ATOM 2058 C CA . ASP A 1 264 ? -18.961 -9.211 1.065 1.00 97.25 264 ASP A CA 1
ATOM 2059 C C . ASP A 1 264 ? -19.484 -10.598 0.661 1.00 97.25 264 ASP A C 1
ATOM 2061 O O . ASP A 1 264 ? -19.498 -10.977 -0.516 1.00 97.25 264 ASP A O 1
ATOM 2065 N N . GLU A 1 265 ? -20.008 -11.339 1.639 1.00 95.31 265 GLU A N 1
ATOM 2066 C CA . GLU A 1 265 ? -20.503 -12.701 1.440 1.00 95.31 265 GLU A CA 1
ATOM 2067 C C . GLU A 1 265 ? -21.734 -12.776 0.519 1.00 95.31 265 GLU A C 1
ATOM 2069 O O . GLU A 1 265 ? -22.111 -13.852 0.051 1.00 95.31 265 GLU A O 1
ATOM 2074 N N . LYS A 1 266 ? -22.387 -11.636 0.257 1.00 95.88 266 LYS A N 1
ATOM 2075 C CA . LYS A 1 266 ? -23.582 -11.521 -0.590 1.00 95.88 266 LYS A CA 1
ATOM 2076 C C . LYS A 1 266 ? -23.225 -11.187 -2.042 1.00 95.88 266 LYS A C 1
ATOM 2078 O O . LYS A 1 266 ? -24.127 -11.163 -2.891 1.00 95.88 266 LYS A O 1
ATOM 2083 N N . GLY A 1 267 ? -21.945 -10.946 -2.332 1.00 96.88 267 GLY A N 1
ATOM 2084 C CA . GLY A 1 267 ? -21.449 -10.524 -3.638 1.00 96.88 267 GLY A CA 1
ATOM 2085 C C . GLY A 1 267 ? -21.660 -9.034 -3.921 1.00 96.88 267 GLY A C 1
ATOM 2086 O O . GLY A 1 267 ? -21.708 -8.649 -5.089 1.00 96.88 267 GLY A O 1
ATOM 2087 N N . ARG A 1 268 ? -21.827 -8.195 -2.888 1.00 98.19 268 ARG A N 1
ATOM 2088 C CA . ARG A 1 268 ? -21.814 -6.729 -3.028 1.00 98.19 268 ARG A CA 1
ATOM 2089 C C . ARG A 1 268 ? -20.381 -6.217 -2.951 1.00 98.19 268 ARG A C 1
ATOM 2091 O O . ARG A 1 268 ? -19.561 -6.790 -2.241 1.00 98.19 268 ARG A O 1
ATOM 2098 N N . VAL A 1 269 ? -20.104 -5.119 -3.646 1.00 98.44 269 VAL A N 1
ATOM 2099 C CA . VAL A 1 269 ? -18.783 -4.488 -3.707 1.00 98.44 269 VAL A CA 1
ATOM 2100 C C . VAL A 1 269 ? -18.762 -3.289 -2.767 1.00 98.44 269 VAL A C 1
ATOM 2102 O O . VAL A 1 269 ? -19.428 -2.283 -3.009 1.00 98.44 269 VAL A O 1
ATOM 2105 N N . TRP A 1 270 ? -18.007 -3.403 -1.686 1.00 98.56 270 TRP A N 1
ATOM 2106 C CA . TRP A 1 270 ? -17.759 -2.348 -0.713 1.00 98.56 270 TRP A CA 1
ATOM 2107 C C . TRP A 1 270 ? -16.512 -1.570 -1.105 1.00 98.56 270 TRP A C 1
ATOM 2109 O O . TRP A 1 270 ? -15.510 -2.156 -1.490 1.00 98.56 270 TRP A O 1
ATOM 2119 N N . LEU A 1 271 ? -16.583 -0.250 -1.016 1.00 97.88 271 LEU A N 1
ATOM 2120 C CA . LEU A 1 271 ? -15.555 0.684 -1.458 1.00 97.88 271 LEU A CA 1
ATOM 2121 C C . LEU A 1 271 ? -15.331 1.708 -0.352 1.00 97.88 271 LEU A C 1
ATOM 2123 O O . LEU A 1 271 ? -16.298 2.138 0.290 1.00 97.88 271 LEU A O 1
ATOM 2127 N N . THR A 1 272 ? -14.102 2.192 -0.195 1.00 97.75 272 THR A N 1
ATOM 2128 C CA . THR A 1 272 ? -13.941 3.533 0.370 1.00 97.75 272 THR A CA 1
ATOM 2129 C C . THR A 1 272 ? -14.184 4.561 -0.730 1.00 97.75 272 THR A C 1
ATOM 2131 O O . THR A 1 272 ? -13.778 4.377 -1.874 1.00 97.75 272 THR A O 1
ATOM 2134 N N . SER A 1 273 ? -14.922 5.622 -0.418 1.00 96.88 273 SER A N 1
ATOM 2135 C CA . SER A 1 273 ? -15.358 6.636 -1.382 1.00 96.88 273 SER A CA 1
ATOM 2136 C C . SER A 1 273 ? -15.566 7.961 -0.675 1.00 96.88 273 SER A C 1
ATOM 2138 O O . SER A 1 273 ? -16.218 8.023 0.363 1.00 96.88 273 SER A O 1
ATOM 2140 N N . ARG A 1 274 ? -15.063 9.053 -1.235 1.00 96.44 274 ARG A N 1
ATOM 2141 C CA . ARG A 1 274 ? -15.467 10.403 -0.851 1.00 96.44 274 ARG A CA 1
ATOM 2142 C C . ARG A 1 274 ? -16.923 10.589 -1.280 1.00 96.44 274 ARG A C 1
ATOM 2144 O O . ARG A 1 274 ? -17.283 10.280 -2.411 1.00 96.44 274 ARG A O 1
ATOM 2151 N N . ILE A 1 275 ? -17.771 11.051 -0.364 1.00 97.25 275 ILE A N 1
ATOM 2152 C CA . ILE A 1 275 ? -19.199 11.290 -0.656 1.00 97.25 275 ILE A CA 1
ATOM 2153 C C . ILE A 1 275 ? -19.627 12.732 -0.370 1.00 97.25 275 ILE A C 1
ATOM 2155 O O . ILE A 1 275 ? -20.700 13.146 -0.805 1.00 97.25 275 ILE A O 1
ATOM 2159 N N . ARG A 1 276 ? -18.820 13.472 0.396 1.00 96.50 276 ARG A N 1
ATOM 2160 C CA . ARG A 1 276 ? -19.062 14.854 0.818 1.00 96.50 276 ARG A CA 1
ATOM 2161 C C . ARG A 1 276 ? -17.740 15.589 1.082 1.00 96.50 276 ARG A C 1
ATOM 2163 O O . ARG A 1 276 ? -16.702 14.931 1.212 1.00 96.50 276 ARG A O 1
ATOM 2170 N N . PRO A 1 277 ? -17.754 16.928 1.229 1.00 95.12 277 PRO A N 1
ATOM 2171 C CA . PRO A 1 277 ? -16.615 17.680 1.744 1.00 95.12 277 PRO A CA 1
ATOM 2172 C C . PRO A 1 277 ? -16.139 17.211 3.135 1.00 95.12 277 PRO A C 1
ATOM 2174 O O . PRO A 1 277 ? -16.903 16.590 3.885 1.00 95.12 277 PRO A O 1
ATOM 2177 N N . PRO A 1 278 ? -14.890 17.538 3.528 1.00 93.56 278 PRO A N 1
ATOM 2178 C CA . PRO A 1 278 ? -14.269 16.925 4.698 1.00 93.56 278 PRO A CA 1
ATOM 2179 C C . PRO A 1 278 ? -14.898 17.249 6.054 1.00 93.56 278 PRO A C 1
ATOM 2181 O O . PRO A 1 278 ? -14.626 16.540 7.016 1.00 93.56 278 PRO A O 1
ATOM 2184 N N . GLN A 1 279 ? -15.671 18.328 6.189 1.00 96.50 279 GLN A N 1
ATOM 2185 C CA . GLN A 1 279 ? -16.249 18.751 7.467 1.00 96.50 279 GLN A CA 1
ATOM 2186 C C . GLN A 1 279 ? -17.265 17.729 7.973 1.00 96.50 279 GLN A C 1
ATOM 2188 O O . GLN A 1 279 ? -18.253 17.447 7.302 1.00 96.50 279 GLN A O 1
ATOM 2193 N N . ASN A 1 280 ? -17.045 17.210 9.180 1.00 97.62 280 ASN A N 1
ATOM 2194 C CA . ASN A 1 280 ? -17.953 16.229 9.755 1.00 97.62 280 ASN A CA 1
ATOM 2195 C C . ASN A 1 280 ? -19.286 16.838 10.219 1.00 97.62 280 ASN A C 1
ATOM 2197 O O . ASN A 1 280 ? -19.328 18.005 10.642 1.00 97.62 280 ASN A O 1
ATOM 2201 N N . PRO A 1 281 ? -20.366 16.036 10.210 1.00 96.75 281 PRO A N 1
ATOM 2202 C CA . PRO A 1 281 ? -21.630 16.393 10.840 1.00 96.75 281 PRO A CA 1
ATOM 2203 C C . PRO A 1 281 ? -21.484 16.515 12.365 1.00 96.75 281 PRO A C 1
ATOM 2205 O O . PRO A 1 281 ? -20.517 16.049 12.971 1.00 96.75 281 PRO A O 1
ATOM 2208 N N . THR A 1 282 ? -22.459 17.162 13.004 1.00 97.62 282 THR A N 1
ATOM 2209 C CA . THR A 1 282 ? -22.426 17.482 14.443 1.00 97.62 282 THR A CA 1
ATOM 2210 C C . THR A 1 282 ? -22.329 16.248 15.338 1.00 97.62 282 THR A C 1
ATOM 2212 O O . THR A 1 282 ? -21.655 16.309 16.362 1.00 97.62 282 THR A O 1
ATOM 2215 N N . PHE A 1 283 ? -22.914 15.112 14.943 1.00 97.44 283 PHE A N 1
ATOM 2216 C CA . PHE A 1 283 ? -22.872 13.882 15.742 1.00 97.44 283 PHE A CA 1
ATOM 2217 C C . PHE A 1 283 ? -21.468 13.247 15.837 1.00 97.44 283 PHE A C 1
ATOM 2219 O O . PHE A 1 283 ? -21.241 12.399 16.699 1.00 97.44 283 PHE A O 1
ATOM 2226 N N . CYS A 1 284 ? -20.508 13.672 15.011 1.00 98.19 284 CYS A N 1
ATOM 2227 C CA . CYS A 1 284 ? -19.108 13.244 15.111 1.00 98.19 284 CYS A CA 1
ATOM 2228 C C . CYS A 1 284 ? -18.276 14.107 16.071 1.00 98.19 284 CYS A C 1
ATOM 2230 O O . CYS A 1 284 ? -17.158 13.735 16.433 1.00 98.19 284 CYS A O 1
ATOM 2232 N N . LYS A 1 285 ? -18.783 15.292 16.425 1.00 98.31 285 LYS A N 1
ATOM 2233 C CA . LYS A 1 285 ? -18.028 16.364 17.078 1.00 98.31 285 LYS A CA 1
ATOM 2234 C C . LYS A 1 285 ? -18.261 16.392 18.583 1.00 98.31 285 LYS A C 1
ATOM 2236 O O . LYS A 1 285 ? -19.111 15.686 19.130 1.00 98.31 285 LYS A O 1
ATOM 2241 N N . LYS A 1 286 ? -17.489 17.243 19.260 1.00 97.56 286 LYS A N 1
ATOM 2242 C CA . LYS A 1 286 ? -17.613 17.469 20.702 1.00 97.56 286 LYS A CA 1
ATOM 2243 C C . LYS A 1 286 ? -19.041 17.907 21.052 1.00 97.56 286 LYS A C 1
ATOM 2245 O O . LYS A 1 286 ? -19.598 18.781 20.395 1.00 97.56 286 LYS A O 1
ATOM 2250 N N . GLY A 1 287 ? -19.603 17.315 22.107 1.00 96.25 287 GLY A N 1
ATOM 2251 C CA . GLY A 1 287 ? -20.985 17.553 22.545 1.00 96.25 287 GLY A CA 1
ATOM 2252 C C . GLY A 1 287 ? -22.018 16.585 21.954 1.00 96.25 287 GLY A C 1
ATOM 2253 O O . GLY A 1 287 ? -23.197 16.706 22.264 1.00 96.25 287 GLY A O 1
ATOM 2254 N N . SER A 1 288 ? -21.592 15.632 21.121 1.00 97.19 288 SER A N 1
ATOM 2255 C CA . SER A 1 288 ? -22.441 14.546 20.628 1.00 97.19 288 SER A CA 1
ATOM 2256 C C . SER A 1 288 ? -22.686 13.459 21.678 1.00 97.19 288 SER A C 1
ATOM 2258 O O . SER A 1 288 ? -21.824 13.167 22.508 1.00 97.19 288 SER A O 1
ATOM 2260 N N . GLU A 1 289 ? -23.835 12.789 21.565 1.00 96.94 289 GLU A N 1
ATOM 2261 C CA . GLU A 1 289 ? -24.169 11.607 22.359 1.00 96.94 289 GLU A CA 1
ATOM 2262 C C . GLU A 1 289 ? -23.576 10.299 21.803 1.00 96.94 289 GLU A C 1
ATOM 2264 O O . GLU A 1 289 ? -23.627 9.267 22.474 1.00 96.94 289 GLU A O 1
ATOM 2269 N N . HIS A 1 290 ? -22.981 10.326 20.604 1.00 98.06 290 HIS A N 1
ATOM 2270 C CA . HIS A 1 290 ? -22.354 9.151 20.001 1.00 98.06 290 HIS A CA 1
ATOM 2271 C C . HIS A 1 290 ? -21.196 8.637 20.886 1.00 98.06 290 HIS A C 1
ATOM 2273 O O . HIS A 1 290 ? -20.290 9.420 21.193 1.00 98.06 290 HIS A O 1
ATOM 2279 N N . PRO A 1 291 ? -21.145 7.338 21.256 1.00 97.44 291 PRO A N 1
ATOM 2280 C CA . PRO A 1 291 ? -20.161 6.810 22.210 1.00 97.44 291 PRO A CA 1
ATOM 2281 C C . PRO A 1 291 ? -18.705 7.152 21.867 1.00 97.44 291 PRO A C 1
ATOM 2283 O O . PRO A 1 291 ? -17.966 7.643 22.717 1.00 97.44 291 PRO A O 1
ATOM 2286 N N . SER A 1 292 ? -18.304 6.982 20.604 1.00 98.50 292 SER A N 1
ATOM 2287 C CA . SER A 1 292 ? -16.957 7.356 20.155 1.00 98.50 292 SER A CA 1
ATOM 2288 C C . SER A 1 292 ? -16.695 8.862 20.171 1.00 98.50 292 SER A C 1
ATOM 2290 O O . SER A 1 292 ? -15.583 9.270 20.484 1.00 98.50 292 SER A O 1
ATOM 2292 N N . ALA A 1 293 ? -17.696 9.702 19.888 1.00 98.25 293 ALA A N 1
ATOM 2293 C CA . ALA A 1 293 ? -17.518 11.154 19.857 1.00 98.25 293 ALA A CA 1
ATOM 2294 C C . ALA A 1 293 ? -17.391 11.752 21.265 1.00 98.25 293 ALA A C 1
ATOM 2296 O O . ALA A 1 293 ? -16.698 12.753 21.439 1.00 98.25 293 ALA A O 1
ATOM 2297 N N . LYS A 1 294 ? -18.005 11.121 22.279 1.00 97.94 294 LYS A N 1
ATOM 2298 C CA . LYS A 1 294 ? -17.806 11.488 23.691 1.00 97.94 294 LYS A CA 1
ATOM 2299 C C . LYS A 1 294 ? -16.356 11.311 24.138 1.00 97.94 294 LYS A C 1
ATOM 2301 O O . LYS A 1 294 ? -15.873 12.111 24.931 1.00 97.94 294 LYS A O 1
ATOM 2306 N N . LEU A 1 295 ? -15.684 10.274 23.636 1.00 97.44 295 LEU A N 1
ATOM 2307 C CA . LEU A 1 295 ? -14.320 9.919 24.035 1.00 97.44 295 LEU A CA 1
ATOM 2308 C C . LEU A 1 295 ? -13.259 10.553 23.134 1.00 97.44 295 LEU A C 1
ATOM 2310 O O . LEU A 1 295 ? -12.207 10.960 23.613 1.00 97.44 295 LEU A O 1
ATOM 2314 N N . PHE A 1 296 ? -13.523 10.640 21.831 1.00 97.56 296 PHE A N 1
ATOM 2315 C CA . PHE A 1 296 ? -12.579 11.172 20.856 1.00 97.56 296 PHE A CA 1
ATOM 2316 C C . PHE A 1 296 ? -13.322 11.830 19.678 1.00 97.56 296 PHE A C 1
ATOM 2318 O O . PHE A 1 296 ? -13.527 11.194 18.642 1.00 97.56 296 PHE A O 1
ATOM 2325 N N . PRO A 1 297 ? -13.782 13.086 19.810 1.00 97.94 297 PRO A N 1
ATOM 2326 C CA . PRO A 1 297 ? -14.530 13.762 18.752 1.00 97.94 297 PRO A CA 1
ATOM 2327 C C . PRO A 1 297 ? -13.663 14.035 17.517 1.00 97.94 297 PRO A C 1
ATOM 2329 O O . PRO A 1 297 ? -12.478 14.350 17.628 1.00 97.94 297 PRO A O 1
ATOM 2332 N N . LEU A 1 298 ? -14.270 13.955 16.331 1.00 97.81 298 LEU A N 1
ATOM 2333 C CA . LEU A 1 298 ? -13.598 14.150 15.046 1.00 97.81 298 LEU A CA 1
ATOM 2334 C C . LEU A 1 298 ? -14.255 15.271 14.247 1.00 97.81 298 LEU A C 1
ATOM 2336 O O . LEU A 1 298 ? -15.424 15.198 13.864 1.00 97.81 298 LEU A O 1
ATOM 2340 N N . GLU A 1 299 ? -13.466 16.285 13.912 1.00 97.44 299 GLU A N 1
ATOM 2341 C CA . GLU A 1 299 ? -13.946 17.450 13.165 1.00 97.44 299 GLU A CA 1
ATOM 2342 C C . GLU A 1 299 ? -14.057 17.206 11.657 1.00 97.44 299 GLU A C 1
ATOM 2344 O O . GLU A 1 299 ? -14.813 17.902 10.968 1.00 97.44 299 GLU A O 1
ATOM 2349 N N . ARG A 1 300 ? -13.288 16.250 11.122 1.00 95.75 300 ARG A N 1
ATOM 2350 C CA . ARG A 1 300 ? -13.160 16.022 9.680 1.00 95.75 300 ARG A CA 1
ATOM 2351 C C . ARG A 1 300 ? -12.974 14.543 9.324 1.00 95.75 300 ARG A C 1
ATOM 2353 O O . ARG A 1 300 ? -12.310 13.817 10.058 1.00 95.75 300 ARG A O 1
ATOM 2360 N N . ALA A 1 301 ? -13.468 14.155 8.150 1.00 94.81 301 ALA A N 1
ATOM 2361 C CA . ALA A 1 301 ? -13.229 12.871 7.486 1.00 94.81 301 ALA A CA 1
ATOM 2362 C C . ALA A 1 301 ? -13.116 13.090 5.971 1.00 94.81 301 ALA A C 1
ATOM 2364 O O . ALA A 1 301 ? -13.971 13.743 5.380 1.00 94.81 301 ALA A O 1
ATOM 2365 N N . GLY A 1 302 ? -12.048 12.594 5.343 1.00 91.94 302 GLY A N 1
ATOM 2366 C CA . GLY A 1 302 ? -11.740 12.880 3.937 1.00 91.94 302 GLY A CA 1
ATOM 2367 C C . GLY A 1 302 ? -12.393 11.934 2.926 1.00 91.94 302 GLY A C 1
ATOM 2368 O O . GLY A 1 302 ? -12.802 12.383 1.857 1.00 91.94 302 GLY A O 1
ATOM 2369 N N . ARG A 1 303 ? -12.420 10.633 3.231 1.00 94.88 303 ARG A N 1
ATOM 2370 C CA . ARG A 1 303 ? -12.984 9.553 2.405 1.00 94.88 303 ARG A CA 1
ATOM 2371 C C . ARG A 1 303 ? -13.850 8.685 3.317 1.00 94.88 303 ARG A C 1
ATOM 2373 O O . ARG A 1 303 ? -13.457 8.421 4.454 1.00 94.88 303 ARG A O 1
ATOM 2380 N N . HIS A 1 304 ? -15.002 8.258 2.823 1.00 97.19 304 HIS A N 1
ATOM 2381 C CA . HIS A 1 304 ? -16.070 7.546 3.533 1.00 97.19 304 HIS A CA 1
ATOM 2382 C C . HIS A 1 304 ? -16.294 6.185 2.875 1.00 97.19 304 HIS A C 1
ATOM 2384 O O . HIS A 1 304 ? -15.340 5.594 2.379 1.00 97.19 304 HIS A O 1
ATOM 2390 N N . MET A 1 305 ? -17.521 5.669 2.829 1.00 97.94 305 MET A N 1
ATOM 2391 C CA . MET A 1 305 ? -17.789 4.360 2.237 1.00 97.94 305 MET A CA 1
ATOM 2392 C C . MET A 1 305 ? -18.924 4.403 1.216 1.00 97.94 305 MET A C 1
ATOM 2394 O O . MET A 1 305 ? -19.841 5.225 1.289 1.00 97.94 305 MET A O 1
ATOM 2398 N N . ALA A 1 306 ? -18.877 3.468 0.274 1.00 98.12 306 ALA A N 1
ATOM 2399 C CA .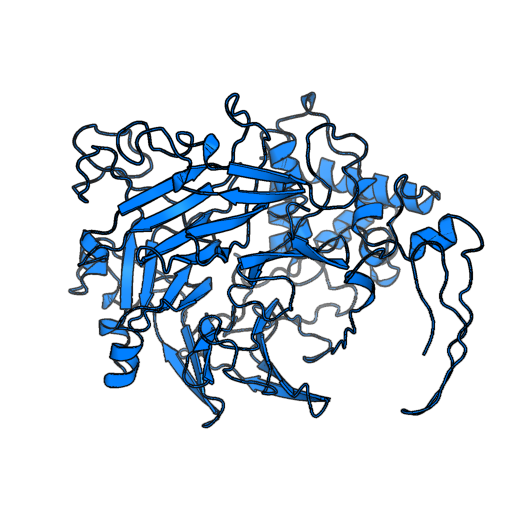 ALA A 1 306 ? -19.957 3.185 -0.655 1.00 98.12 306 ALA A CA 1
ATOM 2400 C C . ALA A 1 306 ? -20.108 1.673 -0.845 1.00 98.12 306 ALA A C 1
ATOM 2402 O O . ALA A 1 306 ? -19.130 0.930 -0.807 1.00 98.12 306 ALA A O 1
ATOM 2403 N N . VAL A 1 307 ? -21.336 1.221 -1.084 1.00 98.44 307 VAL A N 1
ATOM 2404 C CA . VAL A 1 307 ? -21.644 -0.166 -1.444 1.00 98.44 307 VAL A CA 1
ATOM 2405 C C . VAL A 1 307 ? -22.309 -0.166 -2.803 1.00 98.44 307 VAL A C 1
ATOM 2407 O O . VAL A 1 307 ? -23.343 0.474 -2.977 1.00 98.44 307 VAL A O 1
ATOM 2410 N N . TYR A 1 308 ? -21.732 -0.884 -3.755 1.00 98.62 308 TYR A N 1
ATOM 2411 C CA . TYR A 1 308 ? -22.347 -1.179 -5.037 1.00 98.62 308 TYR A CA 1
ATOM 2412 C C . TYR A 1 308 ? -22.919 -2.593 -5.008 1.00 98.62 308 TYR A C 1
ATOM 2414 O O . TYR A 1 308 ? -22.208 -3.552 -4.715 1.00 98.62 308 TYR A O 1
ATOM 2422 N N . ASP A 1 309 ? -24.203 -2.738 -5.321 1.00 98.19 309 ASP A N 1
ATOM 2423 C CA . ASP A 1 309 ? -24.835 -4.043 -5.512 1.00 98.19 309 ASP A CA 1
ATOM 2424 C C . ASP A 1 309 ? -24.900 -4.373 -7.012 1.00 98.19 309 ASP A C 1
ATOM 2426 O O . ASP A 1 309 ? -25.723 -3.789 -7.726 1.00 98.19 309 ASP A O 1
ATOM 2430 N N . PRO A 1 310 ? -24.094 -5.331 -7.512 1.00 96.94 310 PRO A N 1
ATOM 2431 C CA . PRO A 1 310 ? -24.112 -5.728 -8.917 1.00 96.94 310 PRO A CA 1
ATOM 2432 C C . PRO A 1 310 ? -25.469 -6.210 -9.435 1.00 96.94 310 PRO A C 1
ATOM 2434 O O . PRO A 1 310 ? -25.750 -6.068 -10.627 1.00 96.94 310 PRO A O 1
ATOM 2437 N N . LYS A 1 311 ? -26.319 -6.778 -8.569 1.00 96.50 311 LYS A N 1
ATOM 2438 C CA . LYS A 1 311 ? -27.624 -7.331 -8.963 1.00 96.50 311 LYS A CA 1
ATOM 2439 C C . LYS A 1 311 ? -28.619 -6.220 -9.265 1.00 96.50 311 LYS A C 1
ATOM 2441 O O . LYS A 1 311 ? -29.355 -6.301 -10.245 1.00 96.50 311 LYS A O 1
ATOM 2446 N N . THR A 1 312 ? -28.635 -5.180 -8.434 1.00 97.69 312 THR A N 1
ATOM 2447 C CA . THR A 1 312 ? -29.572 -4.054 -8.568 1.00 97.69 312 THR A CA 1
ATOM 2448 C C . THR A 1 312 ? -28.970 -2.840 -9.270 1.00 97.69 312 THR A C 1
ATOM 2450 O O . THR A 1 312 ? -29.715 -1.948 -9.676 1.00 97.69 312 THR A O 1
ATOM 2453 N N . LYS A 1 313 ? -27.642 -2.814 -9.445 1.00 97.38 313 LYS A N 1
ATOM 2454 C CA . LYS A 1 313 ? -26.847 -1.694 -9.973 1.00 97.38 313 LYS A CA 1
ATOM 2455 C C . LYS A 1 313 ? -27.020 -0.405 -9.167 1.00 97.38 313 LYS A C 1
ATOM 2457 O O . LYS A 1 313 ? -26.982 0.691 -9.725 1.00 97.38 313 LYS A O 1
ATOM 2462 N N . LYS A 1 314 ? -27.256 -0.530 -7.860 1.00 97.94 314 LYS A N 1
ATOM 2463 C CA . LYS A 1 314 ? -27.475 0.601 -6.953 1.00 97.94 314 LYS A CA 1
ATOM 2464 C C . LYS A 1 314 ? -26.257 0.844 -6.076 1.00 97.94 314 LYS A C 1
ATOM 2466 O O . LYS A 1 314 ? -25.615 -0.104 -5.632 1.00 97.94 314 LYS A O 1
ATOM 2471 N N . PHE A 1 315 ? -26.004 2.123 -5.811 1.00 98.38 315 PHE A N 1
ATOM 2472 C CA . PHE A 1 315 ? -25.044 2.572 -4.811 1.00 98.38 315 PHE A CA 1
ATOM 2473 C C . PHE A 1 315 ? -25.755 2.966 -3.518 1.00 98.38 315 PHE A C 1
ATOM 2475 O O . PHE A 1 315 ? -26.758 3.682 -3.547 1.00 98.38 315 PHE A O 1
ATOM 2482 N N . THR A 1 316 ? -25.179 2.563 -2.392 1.00 98.31 316 THR A N 1
ATOM 2483 C CA . THR A 1 316 ? -25.522 3.043 -1.053 1.00 98.31 316 THR A CA 1
ATOM 2484 C C . THR A 1 316 ? -24.303 3.749 -0.476 1.00 98.31 316 THR A C 1
ATOM 2486 O O . THR A 1 316 ? -23.273 3.122 -0.255 1.00 98.31 316 THR A O 1
ATOM 2489 N N . LEU A 1 317 ? -24.405 5.061 -0.265 1.00 98.56 317 LEU A N 1
ATOM 2490 C CA . LEU A 1 317 ? -23.329 5.888 0.288 1.00 98.56 317 LEU A CA 1
ATOM 2491 C C . LEU A 1 317 ? -23.455 5.950 1.810 1.00 98.56 317 LEU A C 1
ATOM 2493 O O . LEU A 1 317 ? -24.554 6.219 2.294 1.00 98.56 317 LEU A O 1
ATOM 2497 N N . ILE A 1 318 ? -22.355 5.767 2.539 1.00 98.56 318 ILE A N 1
ATOM 2498 C CA . ILE A 1 318 ? -22.326 5.674 4.005 1.00 98.56 318 ILE A CA 1
ATOM 2499 C C . ILE A 1 318 ? -21.377 6.744 4.555 1.00 98.56 318 ILE A C 1
ATOM 2501 O O . ILE A 1 318 ? -20.187 6.755 4.237 1.00 98.56 318 ILE A O 1
ATOM 2505 N N . ASP A 1 319 ? -21.908 7.644 5.376 1.00 97.81 319 ASP A N 1
ATOM 2506 C CA . ASP A 1 319 ? -21.190 8.776 5.962 1.00 97.81 319 ASP A CA 1
ATOM 2507 C C . ASP A 1 319 ? -20.522 8.403 7.287 1.00 97.81 319 ASP A C 1
ATOM 2509 O O . ASP A 1 319 ? -21.152 8.370 8.345 1.00 97.81 319 ASP A O 1
ATOM 2513 N N . THR A 1 320 ? -19.222 8.125 7.226 1.00 98.31 320 THR A N 1
ATOM 2514 C CA . THR A 1 320 ? -18.370 7.887 8.393 1.00 98.31 320 THR A CA 1
ATOM 2515 C C . THR A 1 320 ? -17.832 9.178 9.030 1.00 98.31 320 THR A C 1
ATOM 2517 O O . THR A 1 320 ? -17.468 10.149 8.363 1.00 98.31 320 THR A O 1
ATOM 2520 N N . CYS A 1 321 ? -17.680 9.173 10.354 1.00 98.25 321 CYS A N 1
ATOM 2521 C CA . CYS A 1 321 ? -17.025 10.244 11.111 1.00 98.25 321 CYS A CA 1
ATOM 2522 C C . CYS A 1 321 ? -15.493 10.234 11.002 1.00 98.25 321 CYS A C 1
ATOM 2524 O O . CYS A 1 321 ? -14.841 11.205 11.384 1.00 98.25 321 CYS A O 1
ATOM 2526 N N . PHE A 1 322 ? -14.905 9.150 10.507 1.00 97.62 322 PHE A N 1
ATOM 2527 C CA . PHE A 1 322 ? -13.464 8.965 10.355 1.00 97.62 322 PHE A CA 1
ATOM 2528 C C . PHE A 1 322 ? -13.099 8.795 8.877 1.00 97.62 322 PHE A C 1
ATOM 2530 O O . PHE A 1 322 ? -13.896 8.284 8.087 1.00 97.62 322 PHE A O 1
ATOM 2537 N N . SER A 1 323 ? -11.890 9.228 8.506 1.00 95.69 323 SER A N 1
ATOM 2538 C CA . SER A 1 323 ? -11.331 8.978 7.172 1.00 95.69 323 SER A CA 1
ATOM 2539 C C . SER A 1 323 ? -11.029 7.496 6.978 1.00 95.69 323 SER A C 1
ATOM 2541 O O . SER A 1 323 ? -10.523 6.845 7.895 1.00 95.69 323 SER A O 1
ATOM 2543 N N . THR A 1 324 ? -11.272 7.012 5.765 1.00 97.12 324 THR A N 1
ATOM 2544 C CA . THR A 1 324 ? -11.145 5.606 5.373 1.00 97.12 324 THR A CA 1
ATOM 2545 C C . THR A 1 324 ? -10.160 5.434 4.210 1.00 97.12 324 THR A C 1
ATOM 2547 O O . THR A 1 324 ? -9.935 6.368 3.438 1.00 97.12 324 THR A O 1
ATOM 2550 N N . HIS A 1 325 ? -9.557 4.250 4.078 1.00 96.12 325 HIS A N 1
ATOM 2551 C CA . HIS A 1 325 ? -8.644 3.922 2.981 1.00 96.12 325 HIS A CA 1
ATOM 2552 C C . HIS A 1 325 ? -8.737 2.444 2.573 1.00 96.12 325 HIS A C 1
ATOM 2554 O O . HIS A 1 325 ? -9.483 2.120 1.651 1.00 96.12 325 HIS A O 1
ATOM 2560 N N . HIS A 1 326 ? -8.028 1.538 3.253 1.00 97.19 326 HIS A N 1
ATOM 2561 C CA . HIS A 1 326 ? -8.236 0.097 3.081 1.00 97.19 326 HIS A CA 1
ATOM 2562 C C . HIS A 1 326 ? -9.335 -0.386 4.030 1.00 97.19 326 HIS A C 1
ATOM 2564 O O . HIS A 1 326 ? -9.483 0.158 5.128 1.00 97.19 326 HIS A O 1
ATOM 2570 N N . LEU A 1 327 ? -10.083 -1.406 3.621 1.00 97.12 327 LEU A N 1
ATOM 2571 C CA . LEU A 1 327 ? -11.146 -2.030 4.395 1.00 97.12 327 LEU A CA 1
ATOM 2572 C C . LEU A 1 327 ? -10.980 -3.551 4.455 1.00 97.12 327 LEU A C 1
ATOM 2574 O O . LEU A 1 327 ? -10.531 -4.185 3.504 1.00 97.12 327 LEU A O 1
ATOM 2578 N N . ILE A 1 328 ? -11.355 -4.143 5.587 1.00 97.25 328 ILE A N 1
ATOM 2579 C CA . ILE A 1 328 ? -11.316 -5.592 5.790 1.00 97.25 328 ILE A CA 1
ATOM 2580 C C . ILE A 1 328 ? -12.523 -6.060 6.600 1.00 97.25 328 ILE A C 1
ATOM 2582 O O . ILE A 1 328 ? -12.865 -5.480 7.633 1.00 97.25 328 ILE A O 1
ATOM 2586 N N . PHE A 1 329 ? -13.176 -7.121 6.132 1.00 97.94 329 PHE A N 1
ATOM 2587 C CA . PHE A 1 329 ? -14.249 -7.771 6.876 1.00 97.94 329 PHE A CA 1
ATOM 2588 C C . PHE A 1 329 ? -13.679 -8.671 7.969 1.00 97.94 329 PHE A C 1
ATOM 2590 O O . PHE A 1 329 ? -12.814 -9.507 7.709 1.00 97.94 329 PHE A O 1
ATOM 2597 N N . ALA A 1 330 ? -14.220 -8.542 9.175 1.00 97.25 330 ALA A N 1
ATOM 2598 C CA . ALA A 1 330 ? -14.025 -9.504 10.243 1.00 97.25 330 ALA A CA 1
ATOM 2599 C C . ALA A 1 330 ? -14.839 -10.785 9.994 1.00 97.25 330 ALA A C 1
ATOM 2601 O O . ALA A 1 330 ? -15.912 -10.767 9.378 1.00 97.25 330 ALA A O 1
ATOM 2602 N N . GLU A 1 331 ? -14.346 -11.899 10.531 1.00 95.88 331 GLU A N 1
ATOM 2603 C CA . GLU A 1 331 ? -15.098 -13.151 10.684 1.00 95.88 331 GLU A CA 1
ATOM 2604 C C . GLU A 1 331 ? -15.769 -13.186 12.070 1.00 95.88 331 GLU A C 1
ATOM 2606 O O . GLU A 1 331 ? -15.538 -14.085 12.875 1.00 95.88 331 GLU A O 1
ATOM 2611 N N . ASP A 1 332 ? -16.564 -12.159 12.381 1.00 96.00 332 ASP A N 1
ATOM 2612 C CA . ASP A 1 332 ? -17.283 -12.037 13.651 1.00 96.00 332 ASP A CA 1
ATOM 2613 C C . ASP A 1 332 ? -18.807 -12.119 13.471 1.00 96.00 332 ASP A C 1
ATOM 2615 O O . ASP A 1 332 ? -19.344 -12.209 12.364 1.00 96.00 332 ASP A O 1
ATOM 2619 N N . ALA A 1 333 ? -19.543 -12.074 14.584 1.00 95.38 333 ALA A N 1
ATOM 2620 C CA . ALA A 1 333 ? -20.998 -12.176 14.567 1.00 95.38 333 ALA A CA 1
ATOM 2621 C C . ALA A 1 333 ? -21.696 -11.045 13.788 1.00 95.38 333 ALA A C 1
ATOM 2623 O O . ALA A 1 333 ? -22.865 -11.208 13.436 1.00 95.38 333 ALA A O 1
ATOM 2624 N N . ASN A 1 334 ? -21.020 -9.930 13.503 1.00 96.81 334 ASN A N 1
ATOM 2625 C CA . ASN A 1 334 ? -21.579 -8.742 12.864 1.00 96.81 334 ASN A CA 1
ATOM 2626 C C . ASN A 1 334 ? -21.066 -8.511 11.440 1.00 96.81 334 ASN A C 1
ATOM 2628 O O . ASN A 1 334 ? -21.508 -7.546 10.816 1.00 96.81 334 ASN A O 1
ATOM 2632 N N . ASN A 1 335 ? -20.166 -9.364 10.929 1.00 96.38 335 ASN A N 1
ATOM 2633 C CA . ASN A 1 335 ? -19.382 -9.079 9.725 1.00 96.38 335 ASN A CA 1
ATOM 2634 C C . ASN A 1 335 ? -18.790 -7.660 9.802 1.00 96.38 335 ASN A C 1
ATOM 2636 O O . ASN A 1 335 ? -18.940 -6.868 8.866 1.00 96.38 335 ASN A O 1
ATOM 2640 N N . THR A 1 336 ? -18.219 -7.299 10.958 1.00 98.31 336 THR A N 1
ATOM 2641 C CA . THR A 1 336 ? -17.726 -5.939 11.206 1.00 98.31 336 THR A CA 1
ATOM 2642 C C . THR A 1 336 ? -16.708 -5.557 10.142 1.00 98.31 336 THR A C 1
ATOM 2644 O O . THR A 1 336 ? -15.753 -6.289 9.889 1.00 98.31 336 THR A O 1
ATOM 2647 N N . LEU A 1 337 ? -16.905 -4.403 9.516 1.00 98.56 337 LEU A N 1
ATOM 2648 C CA . LEU A 1 337 ? -16.003 -3.873 8.509 1.00 98.56 337 LEU A CA 1
ATOM 2649 C C . LEU A 1 337 ? -15.052 -2.881 9.171 1.00 98.56 337 LEU A C 1
ATOM 2651 O O . LEU A 1 337 ? -15.500 -1.849 9.663 1.00 98.56 337 LEU A O 1
ATOM 2655 N N . TRP A 1 338 ? -13.762 -3.201 9.203 1.00 98.56 338 TRP A N 1
ATOM 2656 C CA . TRP A 1 338 ? -12.711 -2.377 9.802 1.00 98.56 338 TRP A CA 1
ATOM 2657 C C . TRP A 1 338 ? -11.981 -1.576 8.734 1.00 98.56 338 TRP A C 1
ATOM 2659 O O . TRP A 1 338 ? -11.758 -2.083 7.635 1.00 98.56 338 TRP A O 1
ATOM 2669 N N . LEU A 1 339 ? -11.608 -0.332 9.048 1.00 98.25 339 LEU A N 1
ATOM 2670 C CA . LEU A 1 339 ? -11.094 0.614 8.059 1.00 98.25 339 LEU A CA 1
ATOM 2671 C C . LEU A 1 339 ? -9.829 1.321 8.539 1.00 98.25 339 LEU A C 1
ATOM 2673 O O . LEU A 1 339 ? -9.762 1.837 9.656 1.00 98.25 339 LEU A O 1
ATOM 2677 N N . SER A 1 340 ? -8.837 1.385 7.655 1.00 97.19 340 SER A N 1
ATOM 2678 C CA . SER A 1 340 ? -7.611 2.154 7.860 1.00 97.19 340 SER A CA 1
ATOM 2679 C C . SER A 1 340 ? -7.789 3.621 7.456 1.00 97.19 340 SER A C 1
ATOM 2681 O O . SER A 1 340 ? -8.758 3.966 6.783 1.00 97.19 340 SER A O 1
ATOM 2683 N N . ASN A 1 341 ? -6.861 4.504 7.845 1.00 92.38 341 ASN A N 1
ATOM 2684 C CA . ASN A 1 341 ? -6.942 5.937 7.514 1.00 92.38 341 ASN A CA 1
ATOM 2685 C C . ASN A 1 341 ? -6.124 6.327 6.272 1.00 92.38 341 ASN A C 1
ATOM 2687 O O . ASN A 1 341 ? -6.289 7.436 5.770 1.00 92.38 341 ASN A O 1
ATOM 2691 N N . GLY A 1 342 ? -5.220 5.457 5.808 1.00 87.50 342 GLY A N 1
ATOM 2692 C CA . GLY A 1 342 ? -4.400 5.682 4.612 1.00 87.50 342 GLY A CA 1
ATOM 2693 C C . GLY A 1 342 ? -3.100 6.452 4.842 1.00 87.50 342 GLY A C 1
ATOM 2694 O O . GLY A 1 342 ? -2.360 6.700 3.896 1.00 87.50 342 GLY A O 1
ATOM 2695 N N . GLY A 1 343 ? -2.777 6.813 6.084 1.00 82.38 343 GLY A N 1
ATOM 2696 C CA . GLY A 1 343 ? -1.544 7.526 6.406 1.00 82.38 343 GLY A CA 1
ATOM 2697 C C . GLY A 1 343 ? -1.221 7.494 7.894 1.00 82.38 343 GLY A C 1
ATOM 2698 O O . GLY A 1 343 ? -2.113 7.362 8.733 1.00 82.38 343 GLY A O 1
ATOM 2699 N N . SER A 1 344 ? 0.061 7.654 8.227 1.00 81.81 344 SER A N 1
ATOM 2700 C CA . SER A 1 344 ? 0.571 7.517 9.599 1.00 81.81 344 SER A CA 1
ATOM 2701 C C . SER A 1 344 ? 0.069 8.583 10.571 1.00 81.81 344 SER A C 1
ATOM 2703 O O . SER A 1 344 ? 0.062 8.344 11.774 1.00 81.81 344 SER A O 1
ATOM 2705 N N . ALA A 1 345 ? -0.422 9.720 10.070 1.00 85.94 345 ALA A N 1
ATOM 2706 C CA . ALA A 1 345 ? -1.018 10.784 10.881 1.00 85.94 345 ALA A CA 1
ATOM 2707 C C . ALA A 1 345 ? -2.439 10.465 11.397 1.00 85.94 345 ALA A C 1
ATOM 2709 O O . ALA A 1 345 ? -3.017 11.268 12.131 1.00 85.94 345 ALA A O 1
ATOM 2710 N N . GLY A 1 346 ? -3.024 9.324 11.010 1.00 88.62 346 GLY A N 1
ATOM 2711 C CA . GLY A 1 346 ? -4.316 8.875 11.527 1.00 88.62 346 GLY A CA 1
ATOM 2712 C C . GLY A 1 346 ? -4.288 8.672 13.045 1.00 88.62 346 GLY A C 1
ATOM 2713 O O . GLY A 1 346 ? -3.339 8.122 13.602 1.00 88.62 346 GLY A O 1
ATOM 2714 N N . SER A 1 347 ? -5.336 9.133 13.724 1.00 92.31 347 SER A N 1
ATOM 2715 C CA . SER A 1 347 ? -5.433 9.102 15.189 1.00 92.31 347 SER A CA 1
ATOM 2716 C C . SER A 1 347 ? -6.418 8.065 15.725 1.00 92.31 347 SER A C 1
ATOM 2718 O O . SER A 1 347 ? -6.466 7.864 16.938 1.00 92.31 347 SER A O 1
ATOM 2720 N N . VAL A 1 348 ? -7.194 7.417 14.848 1.00 97.56 348 VAL A N 1
ATOM 2721 C CA . VAL A 1 348 ? -8.256 6.484 15.234 1.00 97.56 348 VAL A CA 1
ATOM 2722 C C . VAL A 1 348 ? -8.345 5.283 14.298 1.00 97.56 348 VAL A C 1
ATOM 2724 O O . VAL A 1 348 ? -8.139 5.417 13.093 1.00 97.56 348 VAL A O 1
ATOM 2727 N N . LEU A 1 349 ? -8.757 4.142 14.841 1.00 98.56 349 LEU A N 1
ATOM 2728 C CA . LEU A 1 349 ? -9.239 2.990 14.084 1.00 98.56 349 LEU A CA 1
ATOM 2729 C C . LEU A 1 349 ? -10.771 3.021 14.048 1.00 98.56 349 LEU A C 1
ATOM 2731 O O . LEU A 1 349 ? -11.403 3.131 15.101 1.00 98.56 349 LEU A O 1
ATOM 2735 N N . GLY A 1 350 ? -11.359 2.942 12.853 1.00 98.31 350 GLY A N 1
ATOM 2736 C CA . GLY A 1 350 ? -12.808 3.000 12.650 1.00 98.31 350 GLY A CA 1
ATOM 2737 C C . GLY A 1 350 ? -13.401 1.687 12.143 1.00 98.31 350 GLY A C 1
ATOM 2738 O O . GLY A 1 350 ? -12.709 0.882 11.514 1.00 98.31 350 GLY A O 1
ATOM 2739 N N . TRP A 1 351 ? -14.691 1.479 12.406 1.00 98.75 351 TRP A N 1
ATOM 2740 C CA . TRP A 1 351 ? -15.444 0.319 11.934 1.00 98.75 351 TRP A CA 1
ATOM 2741 C C . TRP A 1 351 ? -16.908 0.634 11.620 1.00 98.75 351 TRP A C 1
ATOM 2743 O O . TRP A 1 351 ? -17.467 1.640 12.067 1.00 98.75 351 TRP A O 1
ATOM 2753 N N . LEU A 1 352 ? -17.535 -0.286 10.887 1.00 98.81 352 LEU A N 1
ATOM 2754 C CA . LEU A 1 352 ? -18.969 -0.346 10.629 1.00 98.81 352 LEU A CA 1
ATOM 2755 C C . LEU A 1 352 ? -19.508 -1.747 10.968 1.00 98.81 352 LEU A C 1
ATOM 2757 O O . LEU A 1 352 ? -19.034 -2.755 10.448 1.00 98.81 352 LEU A O 1
ATOM 2761 N N . ASN A 1 353 ? -20.540 -1.821 11.804 1.00 98.56 353 ASN A N 1
ATOM 2762 C CA . ASN A 1 353 ? -21.370 -3.005 11.990 1.00 98.56 353 ASN A CA 1
ATOM 2763 C C . ASN A 1 353 ? -22.285 -3.169 10.767 1.00 98.56 353 ASN A C 1
ATOM 2765 O O . ASN A 1 353 ? -23.319 -2.507 10.643 1.00 98.56 353 ASN A O 1
ATOM 2769 N N . THR A 1 354 ? -21.896 -4.054 9.853 1.00 98.19 354 THR A N 1
ATOM 2770 C CA . THR A 1 354 ? -22.584 -4.210 8.566 1.00 98.19 354 THR A CA 1
ATOM 2771 C C . THR A 1 354 ? -23.958 -4.853 8.717 1.00 98.19 354 THR A C 1
ATOM 2773 O O . THR A 1 354 ? -24.880 -4.470 8.002 1.00 98.19 354 THR A O 1
ATOM 2776 N N . LYS A 1 355 ? -24.154 -5.747 9.698 1.00 97.94 355 LYS A N 1
ATOM 2777 C CA . LYS A 1 355 ? -25.480 -6.309 10.007 1.00 97.94 355 LYS A CA 1
ATOM 2778 C C . LYS A 1 355 ? -26.460 -5.262 10.531 1.00 97.94 355 LYS A C 1
ATOM 2780 O O . LYS A 1 355 ? -27.608 -5.248 10.093 1.00 97.94 355 LYS A O 1
ATOM 2785 N N . MET A 1 356 ? -26.025 -4.386 11.439 1.00 98.44 356 MET A N 1
ATOM 2786 C CA . MET A 1 356 ? -26.849 -3.275 11.933 1.00 98.44 356 MET A CA 1
ATOM 2787 C C . MET A 1 356 ? -27.220 -2.331 10.790 1.00 98.44 356 MET A C 1
ATOM 2789 O O . MET A 1 356 ? -28.385 -1.943 10.660 1.00 98.44 356 MET A O 1
ATOM 2793 N N . PHE A 1 357 ? -26.248 -2.015 9.932 1.00 98.44 357 PHE A N 1
ATOM 2794 C CA . PHE A 1 357 ? -26.474 -1.148 8.786 1.00 98.44 357 PHE A CA 1
ATOM 2795 C C . PHE A 1 357 ? -27.465 -1.768 7.798 1.00 98.44 357 PHE A C 1
ATOM 2797 O O . PHE A 1 357 ? -28.441 -1.122 7.431 1.00 98.44 357 PHE A O 1
ATOM 2804 N N . ASP A 1 358 ? -27.287 -3.040 7.438 1.00 97.81 358 ASP A N 1
ATOM 2805 C CA . ASP A 1 358 ? -28.205 -3.758 6.549 1.00 97.81 358 ASP A CA 1
ATOM 2806 C C . ASP A 1 358 ? -29.629 -3.848 7.123 1.00 97.81 358 ASP A C 1
ATOM 2808 O O . ASP A 1 358 ? -30.601 -3.793 6.372 1.00 97.81 358 ASP A O 1
ATOM 2812 N N . ALA A 1 359 ? -29.766 -3.990 8.445 1.00 98.12 359 ALA A N 1
ATOM 2813 C CA . ALA A 1 359 ? -31.065 -4.119 9.101 1.00 98.12 359 ALA A CA 1
ATOM 2814 C C . ALA A 1 359 ? -31.818 -2.786 9.233 1.00 98.12 359 ALA A C 1
ATOM 2816 O O . ALA A 1 359 ? -33.048 -2.780 9.237 1.00 98.12 359 ALA A O 1
ATOM 2817 N N . THR A 1 360 ? -31.102 -1.668 9.383 1.00 98.12 360 THR A N 1
ATOM 2818 C CA . THR A 1 360 ? -31.704 -0.386 9.796 1.00 98.12 360 THR A CA 1
ATOM 2819 C C . THR A 1 360 ? -31.513 0.755 8.802 1.00 98.12 360 THR A C 1
ATOM 2821 O O . THR A 1 360 ? -32.283 1.711 8.826 1.00 98.12 360 THR A O 1
ATOM 2824 N N . GLY A 1 361 ? -30.482 0.692 7.958 1.00 97.31 361 GLY A N 1
ATOM 2825 C CA . GLY A 1 361 ? -30.007 1.815 7.148 1.00 97.31 361 GLY A CA 1
ATOM 2826 C C . GLY A 1 361 ? -29.392 2.966 7.958 1.00 97.31 361 GLY A C 1
ATOM 2827 O O . GLY A 1 361 ? -29.052 3.996 7.380 1.00 97.31 361 GLY A O 1
ATOM 2828 N N . ASP A 1 362 ? -29.249 2.825 9.281 1.00 98.06 362 ASP A N 1
ATOM 2829 C CA . ASP A 1 362 ? -28.769 3.881 10.174 1.00 98.06 362 ASP A CA 1
ATOM 2830 C C . ASP A 1 362 ? -27.236 3.871 10.236 1.00 98.06 362 ASP A C 1
ATOM 2832 O O . ASP A 1 362 ? -26.613 3.138 11.009 1.00 98.06 362 ASP A O 1
ATOM 2836 N N . GLU A 1 363 ? -26.614 4.691 9.391 1.00 97.31 363 GLU A N 1
ATOM 2837 C CA . GLU A 1 363 ? -25.157 4.840 9.339 1.00 97.31 363 GLU A CA 1
ATOM 2838 C C . GLU A 1 363 ? -24.559 5.393 10.638 1.00 97.31 363 GLU A C 1
ATOM 2840 O O . GLU A 1 363 ? -23.422 5.056 10.959 1.00 97.31 363 GLU A O 1
ATOM 2845 N N . GLN A 1 364 ? -25.301 6.196 11.413 1.00 97.69 364 GLN A N 1
ATOM 2846 C CA . GLN A 1 364 ? -24.787 6.795 12.650 1.00 97.69 364 GLN A CA 1
ATOM 2847 C C . GLN A 1 364 ? -24.692 5.751 13.757 1.00 97.69 364 GLN A C 1
ATOM 2849 O O . GLN A 1 364 ? -23.682 5.673 14.446 1.00 97.69 364 GLN A O 1
ATOM 2854 N N . LYS A 1 365 ? -25.723 4.915 13.913 1.00 97.56 365 LYS A N 1
ATOM 2855 C CA . LYS A 1 365 ? -25.727 3.841 14.921 1.00 97.56 365 LYS A CA 1
ATOM 2856 C C . LYS A 1 365 ? -24.845 2.659 14.552 1.00 97.56 365 LYS A C 1
ATOM 2858 O O . LYS A 1 365 ? -24.462 1.892 15.430 1.00 97.56 365 LYS A O 1
ATOM 2863 N N . SER A 1 366 ? -24.563 2.481 13.266 1.00 98.56 366 SER A N 1
ATOM 2864 C CA . SER A 1 366 ? -23.812 1.325 12.783 1.00 98.56 366 SER A CA 1
ATOM 2865 C C . SER A 1 366 ? -22.302 1.522 12.837 1.00 98.56 366 SER A C 1
ATOM 2867 O O . SER A 1 366 ? -21.578 0.557 12.632 1.00 98.56 366 SER A O 1
ATOM 2869 N N . GLN A 1 367 ? -21.800 2.728 13.091 1.00 98.56 367 GLN A N 1
ATOM 2870 C CA . GLN A 1 367 ? -20.366 3.015 13.048 1.00 98.56 367 GLN A CA 1
ATOM 2871 C C . GLN A 1 367 ? -19.767 3.277 14.431 1.00 98.56 367 GLN A C 1
ATOM 2873 O O . GLN A 1 367 ? -20.461 3.601 15.391 1.00 98.56 367 GLN A O 1
ATOM 2878 N N . GLY A 1 368 ? -18.446 3.180 14.517 1.00 98.62 368 GLY A N 1
ATOM 2879 C CA . GLY A 1 368 ? -17.690 3.608 15.683 1.00 98.62 368 GLY A CA 1
ATOM 2880 C C . GLY A 1 368 ? -16.212 3.774 15.367 1.00 98.62 368 GLY A C 1
ATOM 2881 O O . GLY A 1 368 ? -15.733 3.385 14.305 1.00 98.62 368 GLY A O 1
ATOM 2882 N N . TRP A 1 369 ? -15.497 4.412 16.284 1.00 98.69 369 TRP A N 1
ATOM 2883 C CA . TRP A 1 369 ? -14.046 4.547 16.229 1.00 98.69 369 TRP A CA 1
ATOM 2884 C C . TRP A 1 369 ? -13.430 4.582 17.628 1.00 98.69 369 TRP A C 1
ATOM 2886 O O . TRP A 1 369 ? -14.107 4.859 18.626 1.00 98.69 369 TRP A O 1
ATOM 2896 N N . THR A 1 370 ? -12.132 4.296 17.692 1.00 98.62 370 THR A N 1
ATOM 2897 C CA . THR A 1 370 ? -11.324 4.345 18.913 1.00 98.62 370 THR A CA 1
ATOM 2898 C C . THR A 1 370 ? -9.953 4.949 18.634 1.00 98.62 370 THR A C 1
ATOM 2900 O O . THR A 1 370 ? -9.386 4.730 17.567 1.00 98.62 370 THR A O 1
ATOM 2903 N N . ALA A 1 371 ? -9.405 5.687 19.599 1.00 97.94 371 ALA A N 1
ATOM 2904 C CA . ALA A 1 371 ? -8.008 6.107 19.575 1.00 97.94 371 ALA A CA 1
ATOM 2905 C C . ALA A 1 371 ? -7.059 4.915 19.802 1.00 97.94 371 ALA A C 1
ATOM 2907 O O . ALA A 1 371 ? -7.446 3.909 20.401 1.00 97.94 371 ALA A O 1
ATOM 2908 N N . PHE A 1 372 ? -5.810 5.047 19.353 1.00 98.31 372 PHE A N 1
ATOM 2909 C CA . PHE A 1 372 ? -4.744 4.080 19.628 1.00 98.31 372 PHE A CA 1
ATOM 2910 C C . PHE A 1 372 ? -4.129 4.347 21.005 1.00 98.31 372 PHE A C 1
ATOM 2912 O O . PHE A 1 372 ? -3.418 5.340 21.177 1.00 98.31 372 PHE A O 1
ATOM 2919 N N . ILE A 1 373 ? -4.404 3.472 21.972 1.00 98.50 373 ILE A N 1
ATOM 2920 C CA . ILE A 1 373 ? -3.967 3.611 23.366 1.00 98.50 373 ILE A CA 1
ATOM 2921 C C . ILE A 1 373 ? -3.061 2.442 23.740 1.00 98.50 373 ILE A C 1
ATOM 2923 O O . ILE A 1 373 ? -3.493 1.298 23.676 1.00 98.50 373 ILE A O 1
ATOM 2927 N N . LEU A 1 374 ? -1.818 2.726 24.116 1.00 98.56 374 LEU A N 1
ATOM 2928 C CA . LEU A 1 374 ? -0.903 1.748 24.692 1.00 98.56 374 LEU A CA 1
ATOM 2929 C C . LEU A 1 374 ? -1.176 1.616 26.191 1.00 98.56 374 LEU A C 1
ATOM 2931 O O . LEU A 1 374 ? -1.192 2.628 26.894 1.00 98.56 374 LEU A O 1
ATOM 2935 N N . ASP A 1 375 ? -1.302 0.376 26.661 1.00 98.31 375 ASP A N 1
ATOM 2936 C CA . ASP A 1 375 ? -1.373 0.019 28.084 1.00 98.31 375 ASP A CA 1
ATOM 2937 C C . ASP A 1 375 ? 0.012 0.189 28.733 1.00 98.31 375 ASP A C 1
ATOM 2939 O O . ASP A 1 375 ? 0.748 -0.774 28.955 1.00 98.31 375 ASP A O 1
ATOM 2943 N N . THR A 1 376 ? 0.452 1.436 28.924 1.00 97.94 376 THR A N 1
ATOM 2944 C CA . THR A 1 376 ? 1.791 1.732 29.457 1.00 97.94 376 THR A CA 1
ATOM 2945 C C . THR A 1 376 ? 1.888 1.548 30.965 1.00 97.94 376 THR A C 1
ATOM 2947 O O . THR A 1 376 ? 3.004 1.388 31.463 1.00 97.94 376 THR A O 1
ATOM 2950 N N . ASN A 1 377 ? 0.761 1.530 31.685 1.00 96.94 377 ASN A N 1
ATOM 2951 C CA . ASN A 1 377 ? 0.738 1.204 33.112 1.00 96.94 377 ASN A CA 1
ATOM 2952 C C . ASN A 1 377 ? 0.754 -0.324 33.362 1.00 96.94 377 ASN A C 1
ATOM 2954 O O . ASN A 1 377 ? 1.163 -0.765 34.438 1.00 96.94 377 ASN A O 1
ATOM 2958 N N . GLY A 1 378 ? 0.414 -1.132 32.350 1.00 97.19 378 GLY A N 1
ATOM 2959 C CA . GLY A 1 378 ? 0.569 -2.584 32.314 1.00 97.19 378 GLY A CA 1
ATOM 2960 C C . GLY A 1 378 ? -0.546 -3.372 33.003 1.00 97.19 378 GLY A C 1
ATOM 2961 O O . GLY A 1 378 ? -0.343 -4.550 33.310 1.00 97.19 378 GLY A O 1
ATOM 2962 N N . ASN A 1 379 ? -1.698 -2.763 33.293 1.00 96.81 379 ASN A N 1
ATOM 2963 C CA . ASN A 1 379 ? -2.756 -3.400 34.082 1.00 96.81 379 ASN A CA 1
ATOM 2964 C C . ASN A 1 379 ? -3.780 -4.197 33.243 1.00 96.81 379 ASN A C 1
ATOM 2966 O O . ASN A 1 379 ? -4.675 -4.838 33.808 1.00 96.81 379 ASN A O 1
ATOM 2970 N N . GLY A 1 380 ? -3.642 -4.188 31.913 1.00 96.44 380 GLY A N 1
ATOM 2971 C CA . GLY A 1 380 ? -4.492 -4.922 30.978 1.00 96.44 380 GLY A CA 1
ATOM 2972 C C . GLY A 1 380 ? -5.855 -4.282 30.717 1.00 96.44 380 GLY A C 1
ATOM 2973 O O . GLY A 1 380 ? -6.737 -4.944 30.162 1.00 96.44 380 GLY A O 1
ATOM 2974 N N . LYS A 1 381 ? -6.068 -3.031 31.129 1.00 96.75 381 LYS A N 1
ATOM 2975 C CA . LYS A 1 381 ? -7.305 -2.275 30.931 1.00 96.75 381 LYS A CA 1
ATOM 2976 C C . LYS A 1 381 ? -6.971 -0.905 30.372 1.00 96.75 381 LYS A C 1
ATOM 2978 O O . LYS A 1 381 ? -5.919 -0.355 30.642 1.00 96.75 381 LYS A O 1
ATOM 2983 N N . ARG A 1 382 ? -7.895 -0.364 29.582 1.00 97.25 382 ARG A N 1
ATOM 2984 C CA . ARG A 1 382 ? -7.780 1.016 29.132 1.00 97.25 382 ARG A CA 1
ATOM 2985 C C . ARG A 1 382 ? -8.200 1.965 30.246 1.00 97.25 382 ARG A C 1
ATOM 2987 O O . ARG A 1 382 ? -9.358 1.926 30.668 1.00 97.25 382 ARG A O 1
ATOM 2994 N N . ASP A 1 383 ? -7.286 2.837 30.640 1.00 96.00 383 ASP A N 1
ATOM 2995 C CA . ASP A 1 383 ? -7.478 3.859 31.665 1.00 96.00 383 ASP A CA 1
ATOM 2996 C C . ASP A 1 383 ? -7.409 5.281 31.081 1.00 96.00 383 ASP A C 1
ATOM 2998 O O . ASP A 1 383 ? -7.377 5.503 29.862 1.00 96.00 383 ASP A O 1
ATOM 3002 N N . ASP A 1 384 ? -7.380 6.270 31.977 1.00 97.19 384 ASP A N 1
ATOM 3003 C CA . ASP A 1 384 ? -6.922 7.612 31.646 1.00 97.19 384 ASP A CA 1
ATOM 3004 C C . ASP A 1 384 ? -5.529 7.540 31.007 1.00 97.19 384 ASP A C 1
ATOM 3006 O O . ASP A 1 384 ? -4.640 6.832 31.486 1.00 97.19 384 ASP A O 1
ATOM 3010 N N . TYR A 1 385 ? -5.322 8.317 29.945 1.00 97.81 385 TYR A N 1
ATOM 3011 C CA . TYR A 1 385 ? -4.075 8.322 29.189 1.00 97.81 385 TYR A CA 1
ATOM 3012 C C . TYR A 1 385 ? -3.452 9.712 29.088 1.00 97.81 385 TYR A C 1
ATOM 3014 O O . TYR A 1 385 ? -4.125 10.741 29.187 1.00 97.81 385 TYR A O 1
ATOM 3022 N N . VAL A 1 386 ? -2.145 9.734 28.847 1.00 98.12 386 VAL A N 1
ATOM 3023 C CA . VAL A 1 386 ? -1.411 10.927 28.414 1.00 98.12 386 VAL A CA 1
ATOM 3024 C C . VAL A 1 386 ? -1.434 11.059 26.890 1.00 98.12 386 VAL A C 1
ATOM 3026 O O . VAL A 1 386 ? -1.540 10.069 26.156 1.00 98.12 386 VAL A O 1
ATOM 3029 N N . GLU A 1 387 ? -1.325 12.292 26.405 1.00 97.88 387 GLU A N 1
ATOM 3030 C CA . GLU A 1 387 ? -1.276 12.594 24.972 1.00 97.88 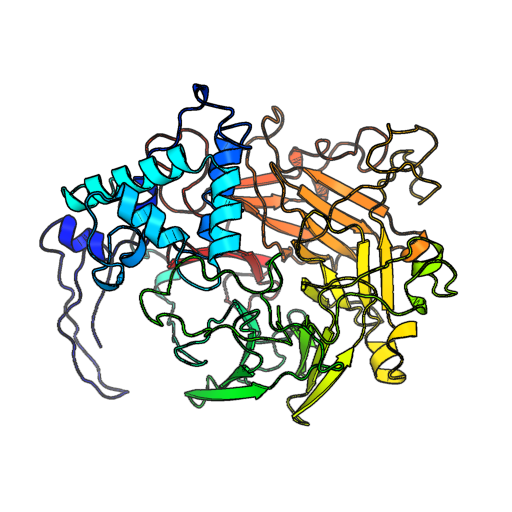387 GLU A CA 1
ATOM 3031 C C . GLU A 1 387 ? 0.091 12.215 24.348 1.00 97.88 387 GLU A C 1
ATOM 3033 O O . GLU A 1 387 ? 1.084 12.058 25.065 1.00 97.88 387 GLU A O 1
ATOM 3038 N N . PRO A 1 388 ? 0.191 12.038 23.014 1.00 95.94 388 PRO A N 1
ATOM 3039 C CA . PRO A 1 388 ? 1.406 11.535 22.362 1.00 95.94 388 PRO A CA 1
ATOM 3040 C C . PRO A 1 388 ? 2.678 12.342 22.657 1.00 95.94 388 PRO A C 1
ATOM 3042 O O . PRO A 1 388 ? 3.757 11.758 22.806 1.00 95.94 388 PRO A O 1
ATOM 3045 N N . ASP A 1 389 ? 2.545 13.666 22.752 1.00 96.19 389 ASP A N 1
ATOM 3046 C CA . ASP A 1 389 ? 3.611 14.636 23.019 1.00 96.19 389 ASP A CA 1
ATOM 3047 C C . ASP A 1 389 ? 3.980 14.750 24.507 1.00 96.19 389 ASP A C 1
ATOM 3049 O O . ASP A 1 389 ? 4.979 15.381 24.852 1.00 96.19 389 ASP A O 1
ATOM 3053 N N . GLN A 1 390 ? 3.222 14.103 25.392 1.00 96.69 390 GLN A N 1
ATOM 3054 C CA . GLN A 1 390 ? 3.474 14.085 26.828 1.00 96.69 390 GLN A CA 1
ATOM 3055 C C . GLN A 1 390 ? 4.367 12.897 27.226 1.00 96.69 390 GLN A C 1
ATOM 3057 O O . GLN A 1 390 ? 4.336 11.838 26.583 1.00 96.69 390 GLN A O 1
ATOM 3062 N N . PRO A 1 391 ? 5.191 13.030 28.282 1.00 94.88 391 PRO A N 1
ATOM 3063 C CA . PRO A 1 391 ? 5.971 11.911 28.806 1.00 94.88 391 PRO A CA 1
ATOM 3064 C C . PRO A 1 391 ? 5.053 10.796 29.323 1.00 94.88 391 PRO A C 1
ATOM 3066 O O . PRO A 1 391 ? 3.918 11.054 29.713 1.00 94.88 391 PRO A O 1
ATOM 3069 N N . VAL A 1 392 ? 5.553 9.557 29.335 1.00 94.75 392 VAL A N 1
ATOM 3070 C CA . VAL A 1 392 ? 4.829 8.424 29.937 1.00 94.75 392 VAL A CA 1
ATOM 3071 C C . VAL A 1 392 ? 4.626 8.692 31.431 1.00 94.75 392 VAL A C 1
ATOM 3073 O O . VAL A 1 392 ? 5.581 9.026 32.132 1.00 94.75 392 VAL A O 1
ATOM 3076 N N . ASP A 1 393 ? 3.396 8.511 31.904 1.00 95.06 393 ASP A N 1
ATOM 3077 C CA . ASP A 1 393 ? 3.030 8.531 33.320 1.00 95.06 393 ASP A CA 1
ATOM 3078 C C . ASP A 1 393 ? 2.813 7.076 33.779 1.00 95.06 393 ASP A C 1
ATOM 3080 O O . ASP A 1 393 ? 1.964 6.396 33.207 1.00 95.06 393 ASP A O 1
ATOM 3084 N N . PRO A 1 394 ? 3.553 6.568 34.785 1.00 94.38 394 PRO A N 1
ATOM 3085 C CA . PRO A 1 394 ? 3.437 5.178 35.240 1.00 94.38 394 PRO A CA 1
ATOM 3086 C C . PRO A 1 394 ? 2.046 4.772 35.744 1.00 94.38 394 PRO A C 1
ATOM 3088 O O . PRO A 1 394 ? 1.786 3.583 35.902 1.00 94.38 394 PRO A O 1
ATOM 3091 N N . THR A 1 395 ? 1.174 5.736 36.045 1.00 96.19 395 THR A N 1
ATOM 3092 C CA . THR A 1 395 ? -0.195 5.487 36.519 1.00 96.19 395 THR A CA 1
ATOM 3093 C C . THR A 1 395 ? -1.233 5.518 35.400 1.00 96.19 395 THR A C 1
ATOM 3095 O O . THR A 1 395 ? -2.403 5.240 35.653 1.00 96.19 395 THR A O 1
ATOM 3098 N N . LYS A 1 396 ? -0.820 5.842 34.170 1.00 98.19 396 LYS A N 1
ATOM 3099 C CA . LYS A 1 396 ? -1.703 6.077 33.029 1.00 98.19 396 LYS A CA 1
ATOM 3100 C C . LYS A 1 396 ? -1.258 5.316 31.791 1.00 98.19 396 LYS A C 1
ATOM 3102 O O . LYS A 1 396 ? -0.099 4.925 31.626 1.00 98.19 396 LYS A O 1
ATOM 3107 N N . ASP A 1 397 ? -2.201 5.193 30.879 1.00 98.31 397 ASP A N 1
ATOM 3108 C CA . ASP A 1 397 ? -1.939 4.745 29.524 1.00 98.31 397 ASP A CA 1
ATOM 3109 C C . ASP A 1 397 ? -1.315 5.856 28.677 1.00 98.31 397 ASP A C 1
ATOM 3111 O O . ASP A 1 397 ? -1.233 7.022 29.079 1.00 98.31 397 ASP A O 1
ATOM 3115 N N . LYS A 1 398 ? -0.894 5.518 27.458 1.00 98.31 398 LYS A N 1
ATOM 3116 C CA . LYS A 1 398 ? -0.372 6.499 26.507 1.00 98.31 398 LYS A CA 1
ATOM 3117 C C . LYS A 1 398 ? -1.068 6.401 25.164 1.00 98.31 398 LYS A C 1
ATOM 3119 O O . LYS A 1 398 ? -1.006 5.377 24.486 1.00 98.31 398 LYS A O 1
ATOM 3124 N N . ARG A 1 399 ? -1.652 7.511 24.712 1.00 98.25 399 ARG A N 1
ATOM 3125 C CA . ARG A 1 399 ? -2.129 7.623 23.335 1.00 98.25 399 ARG A CA 1
ATOM 3126 C C . ARG A 1 399 ? -0.951 7.740 22.374 1.00 98.25 399 ARG A C 1
ATOM 3128 O O . ARG A 1 399 ? 0.007 8.470 22.623 1.00 98.25 399 ARG A O 1
ATOM 3135 N N . ILE A 1 400 ? -1.062 7.072 21.231 1.00 97.00 400 ILE A N 1
ATOM 3136 C CA . ILE A 1 400 ? -0.127 7.202 20.111 1.00 97.00 400 ILE A CA 1
ATOM 3137 C C . ILE A 1 400 ? -0.842 7.679 18.843 1.00 97.00 400 ILE A C 1
ATOM 3139 O O . ILE A 1 400 ? -2.068 7.629 18.726 1.00 97.00 400 ILE A O 1
ATOM 3143 N N . VAL A 1 401 ? -0.057 8.173 17.886 1.00 95.88 401 VAL A N 1
ATOM 3144 C CA . VAL A 1 401 ? -0.506 8.460 16.518 1.00 95.88 401 VAL A CA 1
ATOM 3145 C C . VAL A 1 401 ? 0.118 7.401 15.627 1.00 95.88 401 VAL A C 1
ATOM 3147 O O . VAL A 1 401 ? 1.328 7.391 15.419 1.00 95.88 401 VAL A O 1
ATOM 3150 N N . ALA A 1 402 ? -0.711 6.464 15.187 1.00 93.38 402 ALA A N 1
ATOM 3151 C CA . ALA A 1 402 ? -0.268 5.259 14.506 1.00 93.38 402 ALA A CA 1
ATOM 3152 C C . ALA A 1 402 ? -1.285 4.846 13.441 1.00 93.38 402 ALA A C 1
ATOM 3154 O O . ALA A 1 402 ? -1.732 3.703 13.397 1.00 93.38 402 ALA A O 1
ATOM 3155 N N . GLY A 1 403 ? -1.691 5.815 12.617 1.00 92.50 403 GLY A N 1
ATOM 3156 C CA . GLY A 1 403 ? -2.701 5.613 11.590 1.00 92.50 403 GLY A CA 1
ATOM 3157 C C . GLY A 1 403 ? -2.336 4.462 10.660 1.00 92.50 403 GLY A C 1
ATOM 3158 O O . GLY A 1 403 ? -1.203 4.364 10.180 1.00 92.50 403 GLY A O 1
ATOM 3159 N N . TYR A 1 404 ? -3.310 3.588 10.421 1.00 97.06 404 TYR A N 1
ATOM 3160 C CA . TYR A 1 404 ? -3.104 2.401 9.602 1.00 97.06 404 TYR A CA 1
ATOM 3161 C C . TYR A 1 404 ? -3.063 2.771 8.125 1.00 97.06 404 TYR A C 1
ATOM 3163 O O . TYR A 1 404 ? -3.886 3.556 7.639 1.00 97.06 404 TYR A O 1
ATOM 3171 N N . TYR A 1 405 ? -2.143 2.136 7.405 1.00 96.00 405 TYR A N 1
ATOM 3172 C CA . TYR A 1 405 ? -2.170 2.053 5.956 1.00 96.00 405 TYR A CA 1
ATOM 3173 C C . TYR A 1 405 ? -2.795 0.735 5.510 1.00 96.00 405 TYR A C 1
ATOM 3175 O O . TYR A 1 405 ? -3.971 0.740 5.145 1.00 96.00 405 TYR A O 1
ATOM 3183 N N . GLY A 1 406 ? -2.059 -0.378 5.572 1.00 96.31 406 GLY A N 1
ATOM 3184 C CA . GLY A 1 406 ? -2.626 -1.718 5.406 1.00 96.31 406 GLY A CA 1
ATOM 3185 C C . GLY A 1 406 ? -3.424 -2.119 6.645 1.00 96.31 406 GLY A C 1
ATOM 3186 O O . GLY A 1 406 ? -3.163 -1.597 7.730 1.00 96.31 406 GLY A O 1
ATOM 3187 N N . ILE A 1 407 ? -4.401 -3.010 6.483 1.00 97.81 407 ILE A N 1
ATOM 3188 C CA . ILE A 1 407 ? -5.255 -3.476 7.580 1.00 97.81 407 ILE A CA 1
ATOM 3189 C C . ILE A 1 407 ? -5.627 -4.947 7.393 1.00 97.81 407 ILE A C 1
ATOM 3191 O O . ILE A 1 407 ? -5.932 -5.378 6.285 1.00 97.81 407 ILE A O 1
ATOM 3195 N N . GLY A 1 408 ? -5.612 -5.710 8.483 1.00 97.50 408 GLY A N 1
ATOM 3196 C CA . GLY A 1 408 ? -5.967 -7.125 8.504 1.00 97.50 408 GLY A CA 1
ATOM 3197 C C . GLY A 1 408 ? -6.711 -7.505 9.780 1.00 97.50 408 GLY A C 1
ATOM 3198 O O . GLY A 1 408 ? -6.458 -6.952 10.849 1.00 97.50 408 GLY A O 1
ATOM 3199 N N . PHE A 1 409 ? -7.631 -8.458 9.664 1.00 97.81 409 PHE A N 1
ATOM 3200 C CA . PHE A 1 409 ? -8.332 -9.065 10.794 1.00 97.81 409 PHE A CA 1
ATOM 3201 C C . PHE A 1 409 ? -7.656 -10.387 11.160 1.00 97.81 409 PHE A C 1
ATOM 3203 O O . PHE A 1 409 ? -7.458 -11.232 10.288 1.00 97.81 409 PHE A O 1
ATOM 3210 N N . ASN A 1 410 ? -7.320 -10.580 12.436 1.00 97.75 410 ASN A N 1
ATOM 3211 C CA . ASN A 1 410 ? -6.775 -11.839 12.925 1.00 97.75 410 ASN A CA 1
ATOM 3212 C C . ASN A 1 410 ? -7.905 -12.789 13.361 1.00 97.75 410 ASN A C 1
ATOM 3214 O O . ASN A 1 410 ? -8.495 -12.571 14.424 1.00 97.75 410 ASN A O 1
ATOM 3218 N N . PRO A 1 411 ? -8.181 -13.883 12.626 1.00 94.31 411 PRO A N 1
ATOM 3219 C CA . PRO A 1 411 ? -9.234 -14.823 13.008 1.00 94.31 411 PRO A CA 1
ATOM 3220 C C . PRO A 1 411 ? -8.914 -15.614 14.284 1.00 94.31 411 PRO A C 1
ATOM 3222 O O . PRO A 1 411 ? -9.813 -16.225 14.855 1.00 94.31 411 PRO A O 1
ATOM 3225 N N . MET A 1 412 ? -7.660 -15.612 14.750 1.00 95.81 412 MET A N 1
ATOM 3226 C CA . MET A 1 412 ? -7.253 -16.367 15.939 1.00 95.81 412 MET A CA 1
ATOM 3227 C C . MET A 1 412 ? -7.707 -15.728 17.253 1.00 95.81 412 MET A C 1
ATOM 3229 O O . MET A 1 412 ? -7.926 -16.441 18.229 1.00 95.81 412 MET A O 1
ATOM 3233 N N . ASP A 1 413 ? -7.810 -14.399 17.304 1.00 96.25 413 ASP A N 1
ATOM 3234 C CA . ASP A 1 413 ? -8.105 -13.664 18.542 1.00 96.25 413 ASP A CA 1
ATOM 3235 C C . ASP A 1 413 ? -9.000 -12.427 18.349 1.00 96.25 413 ASP A C 1
ATOM 3237 O O . ASP A 1 413 ? -9.260 -11.703 19.309 1.00 96.25 413 ASP A O 1
ATOM 3241 N N . GLY A 1 414 ? -9.462 -12.162 17.124 1.00 97.25 414 GLY A N 1
ATOM 3242 C CA . GLY A 1 414 ? -10.309 -11.017 16.798 1.00 97.25 414 GLY A CA 1
ATOM 3243 C C . GLY A 1 414 ? -9.589 -9.665 16.796 1.00 97.25 414 GLY A C 1
ATOM 3244 O O . GLY A 1 414 ? -10.249 -8.630 16.688 1.00 97.25 414 GLY A O 1
ATOM 3245 N N . SER A 1 415 ? -8.259 -9.641 16.930 1.00 98.50 415 SER A N 1
ATOM 3246 C CA . SER A 1 415 ? -7.487 -8.398 16.877 1.00 98.50 415 SER A CA 1
ATOM 3247 C C . SER A 1 415 ? -7.368 -7.844 15.463 1.00 98.50 415 SER A C 1
ATOM 3249 O O . SER A 1 415 ? -7.394 -8.573 14.470 1.00 98.50 415 SER A O 1
ATOM 3251 N N . ILE A 1 416 ? -7.216 -6.525 15.382 1.00 98.75 416 ILE A N 1
ATOM 3252 C CA . ILE A 1 416 ? -7.031 -5.804 14.125 1.00 98.75 416 ILE A CA 1
ATOM 3253 C C . ILE A 1 416 ? -5.576 -5.388 14.025 1.00 98.75 416 ILE A C 1
ATOM 3255 O O . ILE A 1 416 ? -5.035 -4.799 14.956 1.00 98.75 416 ILE A O 1
ATOM 3259 N N . TRP A 1 417 ? -4.948 -5.691 12.901 1.00 98.69 417 TRP A N 1
ATOM 3260 C CA . TRP A 1 417 ? -3.564 -5.339 12.628 1.00 98.69 417 TRP A CA 1
ATOM 3261 C C . TRP A 1 417 ? -3.488 -4.305 11.523 1.00 98.69 417 TRP A C 1
ATOM 3263 O O . TRP A 1 417 ? -4.283 -4.338 10.585 1.00 98.69 417 TRP A O 1
ATOM 3273 N N . GLY A 1 418 ? -2.507 -3.416 11.605 1.00 98.12 418 GLY A N 1
ATOM 3274 C CA . GLY A 1 418 ? -2.208 -2.492 10.525 1.00 98.12 418 GLY A CA 1
ATOM 3275 C C . GLY A 1 418 ? -0.753 -2.068 10.483 1.00 98.12 418 GLY A C 1
ATOM 3276 O O . GLY A 1 418 ? -0.038 -2.106 11.484 1.00 98.12 418 GLY A O 1
ATOM 3277 N N . SER A 1 419 ? -0.313 -1.656 9.300 1.00 97.94 419 SER A N 1
ATOM 3278 C CA . SER A 1 419 ? 1.023 -1.106 9.077 1.00 97.94 419 SER A CA 1
ATOM 3279 C C . SER A 1 419 ? 1.029 0.413 9.214 1.00 97.94 419 SER A C 1
ATOM 3281 O O . SER A 1 419 ? 0.078 1.092 8.822 1.00 97.94 419 SER A O 1
ATOM 3283 N N . VAL A 1 420 ? 2.131 0.960 9.726 1.00 97.00 420 VAL A N 1
ATOM 3284 C CA . VAL A 1 420 ? 2.322 2.403 9.920 1.00 97.00 420 VAL A CA 1
ATOM 3285 C C . VAL A 1 420 ? 3.419 2.908 8.988 1.00 97.00 420 VAL A C 1
ATOM 3287 O O . VAL A 1 420 ? 4.581 2.517 9.116 1.00 97.00 420 VAL A O 1
ATOM 3290 N N . LEU A 1 421 ? 3.054 3.808 8.067 1.00 93.81 421 LEU A N 1
ATOM 3291 C CA . LEU A 1 421 ? 3.988 4.439 7.127 1.00 93.81 421 LEU A CA 1
ATOM 3292 C C . LEU A 1 421 ? 4.863 5.483 7.829 1.00 93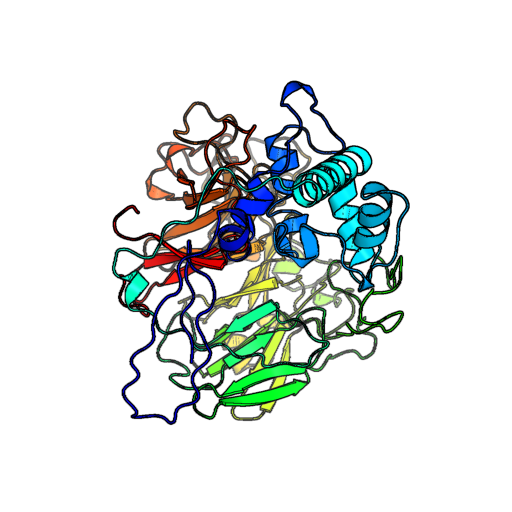.81 421 LEU A C 1
ATOM 3294 O O . LEU A 1 421 ? 4.536 6.671 7.876 1.00 93.81 421 LEU A O 1
ATOM 3298 N N . SER A 1 422 ? 5.981 5.048 8.385 1.00 93.00 422 SER A N 1
ATOM 3299 C CA . SER A 1 422 ? 7.023 5.932 8.900 1.00 93.00 422 SER A CA 1
ATOM 3300 C C . SER A 1 422 ? 8.391 5.278 8.751 1.00 93.00 422 SER A C 1
ATOM 3302 O O . SER A 1 422 ? 8.499 4.120 8.344 1.00 93.00 422 SER A O 1
ATOM 3304 N N . PHE A 1 423 ? 9.446 6.029 9.055 1.00 95.19 423 PHE A N 1
ATOM 3305 C CA . PHE A 1 423 ? 10.792 5.488 9.153 1.00 95.19 423 PHE A CA 1
ATOM 3306 C C . PHE A 1 423 ? 11.176 5.310 10.635 1.00 95.19 423 PHE A C 1
ATOM 3308 O O . PHE A 1 423 ? 11.124 6.295 11.373 1.00 95.19 423 PHE A O 1
ATOM 3315 N N . PRO A 1 424 ? 11.560 4.100 11.086 1.00 96.94 424 PRO A N 1
ATOM 3316 C CA . PRO A 1 424 ? 11.631 2.851 10.317 1.00 96.94 424 PRO A CA 1
ATOM 3317 C C . PRO A 1 424 ? 10.264 2.178 10.099 1.00 96.94 424 PRO A C 1
ATOM 3319 O O . PRO A 1 424 ? 10.168 1.271 9.274 1.00 96.94 424 PRO A O 1
ATOM 3322 N N . GLY A 1 425 ? 9.212 2.650 10.773 1.00 97.12 425 GLY A N 1
ATOM 3323 C CA . GLY A 1 425 ? 7.851 2.134 10.631 1.00 97.12 425 GLY A CA 1
ATOM 3324 C C . GLY A 1 425 ? 7.537 1.014 11.607 1.00 97.12 425 GLY A C 1
ATOM 3325 O O . GLY A 1 425 ? 8.392 0.574 12.371 1.00 97.12 425 GLY A O 1
ATOM 3326 N N . ALA A 1 426 ? 6.283 0.573 11.607 1.00 98.25 426 ALA A N 1
ATOM 3327 C CA . ALA A 1 426 ? 5.799 -0.418 12.559 1.00 98.25 426 ALA A CA 1
ATOM 3328 C C . ALA A 1 426 ? 4.615 -1.219 12.009 1.00 98.25 426 ALA A C 1
ATOM 3330 O O . ALA A 1 426 ? 3.970 -0.814 11.036 1.00 98.25 426 ALA A O 1
ATOM 3331 N N . VAL A 1 427 ? 4.300 -2.317 12.692 1.00 98.69 427 VAL A N 1
ATOM 3332 C CA . VAL A 1 427 ? 2.953 -2.898 12.709 1.00 98.69 427 VAL A CA 1
ATOM 3333 C C . VAL A 1 427 ? 2.323 -2.641 14.072 1.00 98.69 427 VAL A C 1
ATOM 3335 O O . VAL A 1 427 ? 3.008 -2.597 15.095 1.00 98.69 427 VAL A O 1
ATOM 3338 N N . VAL A 1 428 ? 1.015 -2.437 14.086 1.00 98.56 428 VAL A N 1
ATOM 3339 C CA . VAL A 1 428 ? 0.242 -2.158 15.293 1.00 98.56 428 VAL A CA 1
ATOM 3340 C C . VAL A 1 428 ? -0.904 -3.145 15.358 1.00 98.56 428 VAL A C 1
ATOM 3342 O O . VAL A 1 428 ? -1.574 -3.378 14.356 1.00 98.56 428 VAL A O 1
ATOM 3345 N N . ARG A 1 429 ? -1.131 -3.691 16.546 1.00 98.62 429 ARG A N 1
ATOM 3346 C CA . ARG A 1 429 ? -2.267 -4.544 16.888 1.00 98.62 429 ARG A CA 1
ATOM 3347 C C . ARG A 1 429 ? -3.241 -3.736 17.728 1.00 98.62 429 ARG A C 1
ATOM 3349 O O . ARG A 1 429 ? -2.803 -3.020 18.619 1.00 98.62 429 ARG A O 1
ATOM 3356 N N . VAL A 1 430 ? -4.538 -3.883 17.503 1.00 98.81 430 VAL A N 1
ATOM 3357 C CA . VAL A 1 430 ? -5.597 -3.390 18.387 1.00 98.81 430 VAL A CA 1
ATOM 3358 C C . VAL A 1 430 ? -6.453 -4.571 18.827 1.00 98.81 430 VAL A C 1
ATOM 3360 O O . VAL A 1 430 ? -7.030 -5.270 17.996 1.00 98.81 430 VAL A O 1
ATOM 3363 N N . SER A 1 431 ? -6.548 -4.779 20.139 1.00 98.50 431 SER A N 1
ATOM 3364 C CA . SER A 1 431 ? -7.601 -5.587 20.760 1.00 98.50 431 SER A CA 1
ATOM 3365 C C . SER A 1 431 ? -8.845 -4.709 20.907 1.00 98.50 431 SER A C 1
ATOM 3367 O O . SER A 1 431 ? -8.778 -3.754 21.681 1.00 98.50 431 SER A O 1
ATOM 3369 N N . PRO A 1 432 ? -9.975 -4.994 20.230 1.00 97.88 432 PRO A N 1
ATOM 3370 C CA . PRO A 1 432 ? -11.157 -4.139 20.329 1.00 97.88 432 PRO A CA 1
ATOM 3371 C C . PRO A 1 432 ? -11.783 -4.123 21.730 1.00 97.88 432 PRO A C 1
ATOM 3373 O O . PRO A 1 432 ? -12.211 -3.070 22.180 1.00 97.88 432 PRO A O 1
ATOM 3376 N N . GLY A 1 433 ? -11.820 -5.258 22.434 1.00 96.31 433 GLY A N 1
ATOM 3377 C CA . GLY A 1 433 ? -12.583 -5.387 23.683 1.00 96.31 433 GLY A CA 1
ATOM 3378 C C . GLY A 1 433 ? -14.103 -5.350 23.460 1.00 96.31 433 GLY A C 1
ATOM 3379 O O . GLY A 1 433 ? -14.579 -5.285 22.326 1.00 96.31 433 GLY A O 1
ATOM 3380 N N . ASP A 1 434 ? -14.875 -5.395 24.547 1.00 94.50 434 ASP A N 1
ATOM 3381 C CA . ASP A 1 434 ? -16.345 -5.509 24.484 1.00 94.50 434 ASP A CA 1
ATOM 3382 C C . ASP A 1 434 ? -17.043 -4.190 24.110 1.00 94.50 434 ASP A C 1
ATOM 3384 O O . ASP A 1 434 ? -18.159 -4.182 23.590 1.00 94.50 434 ASP A O 1
ATOM 3388 N N . ASN A 1 435 ? -16.388 -3.055 24.372 1.00 96.31 435 ASN A N 1
ATOM 3389 C CA . ASN A 1 435 ? -16.858 -1.718 24.014 1.00 96.31 435 ASN A CA 1
ATOM 3390 C C . ASN A 1 435 ? -15.690 -0.932 23.402 1.00 96.31 435 ASN A C 1
ATOM 3392 O O . ASN A 1 435 ? -15.028 -0.166 24.119 1.00 96.31 435 ASN A O 1
ATOM 3396 N N . PRO A 1 436 ? -15.385 -1.132 22.108 1.00 97.31 436 PRO A N 1
ATOM 3397 C CA . PRO A 1 436 ? -14.135 -0.655 21.529 1.00 97.31 436 PRO A CA 1
ATOM 3398 C C . PRO A 1 436 ? -13.813 0.832 21.702 1.00 97.31 436 PRO A C 1
ATOM 3400 O O . PRO A 1 436 ? -12.656 1.132 21.992 1.00 97.31 436 PRO A O 1
ATOM 3403 N N . PRO A 1 437 ? -14.776 1.776 21.654 1.00 97.62 437 PRO A N 1
ATOM 3404 C CA . PRO A 1 437 ? -14.487 3.183 21.930 1.00 97.62 437 PRO A CA 1
ATOM 3405 C C . PRO A 1 437 ? -13.780 3.432 23.274 1.00 97.62 437 PRO A C 1
ATOM 3407 O O . PRO A 1 437 ? -12.936 4.327 23.355 1.00 97.62 437 PRO A O 1
ATOM 3410 N N . ALA A 1 438 ? -14.124 2.653 24.308 1.00 97.88 438 ALA A N 1
ATOM 3411 C CA . ALA A 1 438 ? -13.673 2.841 25.688 1.00 97.88 438 ALA A CA 1
ATOM 3412 C C . ALA A 1 438 ? -12.664 1.789 26.169 1.00 97.88 438 ALA A C 1
ATOM 3414 O O . ALA A 1 438 ? -11.944 2.045 27.123 1.00 97.88 438 ALA A O 1
ATOM 3415 N N . THR A 1 439 ? -12.623 0.613 25.541 1.00 98.25 439 THR A N 1
ATOM 3416 C CA . THR A 1 439 ? -11.871 -0.548 26.057 1.00 98.25 439 THR A CA 1
ATOM 3417 C C . THR A 1 439 ? -10.741 -1.007 25.147 1.00 98.25 439 THR A C 1
ATOM 3419 O O . THR A 1 439 ? -9.911 -1.799 25.584 1.00 98.25 439 THR A O 1
ATOM 3422 N N . ALA A 1 440 ? -10.672 -0.506 23.908 1.00 98.50 440 ALA A N 1
ATOM 3423 C CA . ALA A 1 440 ? -9.656 -0.959 22.974 1.00 98.50 440 ALA A CA 1
ATOM 3424 C C . ALA A 1 440 ? -8.248 -0.549 23.420 1.00 98.50 440 ALA A C 1
ATOM 3426 O O . ALA A 1 440 ? -8.012 0.623 23.731 1.00 98.50 440 ALA A O 1
ATOM 3427 N N . LEU A 1 441 ? -7.327 -1.512 23.370 1.00 98.75 441 LEU A N 1
ATOM 3428 C CA . LEU A 1 441 ? -5.903 -1.346 23.654 1.00 98.75 441 LEU A CA 1
ATOM 3429 C C . LEU A 1 441 ? -5.078 -1.700 22.419 1.00 98.75 441 LEU A C 1
ATOM 3431 O O . LEU A 1 441 ? -5.401 -2.634 21.680 1.00 98.75 441 LEU A O 1
ATOM 3435 N N . ALA A 1 442 ? -4.010 -0.943 22.213 1.00 98.50 442 ALA A N 1
ATOM 3436 C CA . ALA A 1 442 ? -3.068 -1.094 21.127 1.00 98.50 442 ALA A CA 1
ATOM 3437 C C . ALA A 1 442 ? -1.728 -1.651 21.625 1.00 98.50 442 ALA A C 1
ATOM 3439 O O . ALA A 1 442 ? -1.297 -1.397 22.746 1.00 98.50 442 ALA A O 1
ATOM 3440 N N . GLU A 1 443 ? -1.041 -2.354 20.735 1.00 98.62 443 GLU A N 1
ATOM 3441 C CA . GLU A 1 443 ? 0.361 -2.743 20.861 1.00 98.62 443 GLU A CA 1
ATOM 3442 C C . GLU A 1 443 ? 1.083 -2.277 19.595 1.00 98.62 443 GLU A C 1
ATOM 3444 O O . GLU A 1 443 ? 0.526 -2.373 18.499 1.00 98.62 443 GLU A O 1
ATOM 3449 N N . ILE A 1 444 ? 2.316 -1.788 19.719 1.00 98.38 444 ILE A N 1
ATOM 3450 C CA . ILE A 1 444 ? 3.125 -1.325 18.585 1.00 98.38 444 ILE A CA 1
ATOM 3451 C C . ILE A 1 444 ? 4.453 -2.074 18.529 1.00 98.38 444 ILE A C 1
ATOM 3453 O O . ILE A 1 444 ? 5.146 -2.207 19.538 1.00 98.38 444 ILE A O 1
ATOM 3457 N N . TYR A 1 445 ? 4.815 -2.516 17.326 1.00 98.56 445 TYR A N 1
ATOM 3458 C CA . TYR A 1 445 ? 6.027 -3.272 17.043 1.00 98.56 445 TYR A CA 1
ATOM 3459 C C . TYR A 1 445 ? 6.793 -2.591 15.914 1.00 98.56 445 TYR A C 1
ATOM 3461 O O . TYR A 1 445 ? 6.377 -2.619 14.756 1.00 98.56 445 TYR A O 1
ATOM 3469 N N . GLU A 1 446 ? 7.894 -1.932 16.265 1.00 98.31 446 GLU A N 1
ATOM 3470 C CA . GLU A 1 446 ? 8.743 -1.208 15.318 1.00 98.31 446 GLU A CA 1
ATOM 3471 C C . GLU A 1 446 ? 9.518 -2.203 14.447 1.00 98.31 446 GLU A C 1
ATOM 3473 O O . GLU A 1 446 ? 10.013 -3.217 14.948 1.00 98.31 446 GLU A O 1
ATOM 3478 N N . VAL A 1 447 ? 9.627 -1.921 13.146 1.00 98.44 447 VAL A N 1
ATOM 3479 C CA . VAL A 1 447 ? 10.505 -2.683 12.249 1.00 98.44 447 VAL A CA 1
ATOM 3480 C C . VAL A 1 447 ? 11.945 -2.532 12.759 1.00 98.44 447 VAL A C 1
ATOM 3482 O O . VAL A 1 447 ? 12.368 -1.399 13.001 1.00 98.44 447 VAL A O 1
ATOM 3485 N N . PRO A 1 448 ? 12.726 -3.618 12.917 1.00 97.69 448 PRO A N 1
ATOM 3486 C CA . PRO A 1 448 ? 14.053 -3.517 13.505 1.00 97.69 448 PRO A CA 1
ATOM 3487 C C . PRO A 1 448 ? 14.977 -2.626 12.674 1.00 97.69 448 PRO A C 1
ATOM 3489 O O . PRO A 1 448 ? 15.294 -2.943 11.528 1.00 97.69 448 PRO A O 1
ATOM 3492 N N . TRP A 1 449 ? 15.420 -1.518 13.265 1.00 96.44 449 TRP A N 1
ATOM 3493 C CA . TRP A 1 449 ? 16.339 -0.568 12.649 1.00 96.44 449 TRP A CA 1
ATOM 3494 C C . TRP A 1 449 ? 17.397 -0.127 13.655 1.00 96.44 449 TRP A C 1
ATOM 3496 O O . TRP A 1 449 ? 17.079 0.469 14.688 1.00 96.44 449 TRP A O 1
ATOM 3506 N N . ASN A 1 450 ? 18.662 -0.417 13.341 1.00 93.81 450 ASN A N 1
ATOM 3507 C CA . ASN A 1 450 ? 19.782 -0.324 14.278 1.00 93.81 450 ASN A CA 1
ATOM 3508 C C . ASN A 1 450 ? 19.496 -1.051 15.603 1.00 93.81 450 ASN A C 1
ATOM 3510 O O . ASN A 1 450 ? 19.857 -0.562 16.671 1.00 93.81 450 ASN A O 1
ATOM 3514 N N . GLU A 1 451 ? 18.822 -2.200 15.531 1.00 95.25 451 GLU A N 1
ATOM 3515 C CA . GLU A 1 451 ? 18.468 -3.025 16.682 1.00 95.25 451 GLU A CA 1
ATOM 3516 C C . GLU A 1 451 ? 19.464 -4.189 16.804 1.00 95.25 451 GLU A C 1
ATOM 3518 O O . GLU A 1 451 ? 19.410 -5.121 15.996 1.00 95.25 451 GLU A O 1
ATOM 3523 N N . PRO A 1 452 ? 20.383 -4.166 17.790 1.00 94.06 452 PRO A N 1
ATOM 3524 C CA . PRO A 1 452 ? 21.434 -5.176 17.913 1.00 94.06 452 PRO A CA 1
ATOM 3525 C C . PRO A 1 452 ? 20.917 -6.593 18.170 1.00 94.06 452 PRO A C 1
ATOM 3527 O O . PRO A 1 452 ? 21.637 -7.559 17.926 1.00 94.06 452 PRO A O 1
ATOM 3530 N N . LYS A 1 453 ? 19.693 -6.739 18.692 1.00 93.38 453 LYS A N 1
ATOM 3531 C CA . LYS A 1 453 ? 19.079 -8.050 18.944 1.00 93.38 453 LYS A CA 1
ATOM 3532 C C . LYS A 1 453 ? 18.415 -8.651 17.706 1.00 93.38 453 LYS A C 1
ATOM 3534 O O . LYS A 1 453 ? 18.059 -9.828 17.735 1.00 93.38 453 LYS A O 1
ATOM 3539 N N . ALA A 1 454 ? 18.218 -7.870 16.646 1.00 94.69 454 ALA A N 1
ATOM 3540 C CA . ALA A 1 454 ? 17.614 -8.350 15.413 1.00 94.69 454 ALA A CA 1
ATOM 3541 C C . ALA A 1 454 ? 18.666 -8.980 14.493 1.00 94.69 454 ALA A C 1
ATOM 3543 O O . ALA A 1 454 ? 19.762 -8.452 14.322 1.00 94.69 454 ALA A O 1
ATOM 3544 N N . VAL A 1 455 ? 18.308 -10.100 13.860 1.00 92.62 455 VAL A N 1
ATOM 3545 C CA . VAL A 1 455 ? 19.189 -10.802 12.908 1.00 92.62 455 VAL A CA 1
ATOM 3546 C C . VAL A 1 455 ? 19.394 -9.975 11.636 1.00 92.62 455 VAL A C 1
ATOM 3548 O O . VAL A 1 455 ? 20.494 -9.915 11.096 1.00 92.62 455 VAL A O 1
ATOM 3551 N N . VAL A 1 456 ? 18.328 -9.326 11.165 1.00 96.25 456 VAL A N 1
ATOM 3552 C CA . VAL A 1 456 ? 18.318 -8.465 9.980 1.00 96.25 456 VAL A CA 1
ATOM 3553 C C . VAL A 1 456 ? 17.589 -7.177 10.340 1.00 96.25 456 VAL A C 1
ATOM 3555 O O . VAL A 1 456 ? 16.568 -7.210 11.027 1.00 96.25 456 VAL A O 1
ATOM 3558 N N . ASN A 1 457 ? 18.117 -6.050 9.869 1.00 96.12 457 ASN A N 1
ATOM 3559 C CA . ASN A 1 457 ? 17.497 -4.740 10.025 1.00 96.12 457 ASN A CA 1
ATOM 3560 C C . ASN A 1 457 ? 16.821 -4.317 8.713 1.00 96.12 457 ASN A C 1
ATOM 3562 O O . ASN A 1 457 ? 17.281 -4.651 7.621 1.00 96.12 457 ASN A O 1
ATOM 3566 N N . GLY A 1 458 ? 15.735 -3.561 8.816 1.00 97.31 458 GLY A N 1
ATOM 3567 C CA . GLY A 1 458 ? 14.959 -3.073 7.686 1.00 97.31 458 GLY A CA 1
ATOM 3568 C C . GLY A 1 458 ? 14.173 -1.822 8.045 1.00 97.31 458 GLY A C 1
ATOM 3569 O O . GLY A 1 458 ? 14.338 -1.256 9.121 1.00 97.31 458 GLY A O 1
ATOM 3570 N N . TYR A 1 459 ? 13.359 -1.348 7.108 1.00 97.88 459 TYR A N 1
ATOM 3571 C CA . TYR A 1 459 ? 12.600 -0.115 7.289 1.00 97.88 459 TYR A CA 1
ATOM 3572 C C . TYR A 1 459 ? 11.539 0.055 6.208 1.00 97.88 459 TYR A C 1
ATOM 3574 O O . TYR A 1 459 ? 11.639 -0.480 5.104 1.00 97.88 459 TYR A O 1
ATOM 3582 N N . GLY A 1 460 ? 10.564 0.897 6.517 1.00 96.25 460 GLY A N 1
ATOM 3583 C CA . GLY A 1 460 ? 9.599 1.438 5.582 1.00 96.25 460 GLY A CA 1
ATOM 3584 C C . GLY A 1 460 ? 8.540 0.436 5.138 1.00 96.25 460 GLY A C 1
ATOM 3585 O O . GLY A 1 460 ? 8.482 0.125 3.949 1.00 96.25 460 GLY A O 1
ATOM 3586 N N . PRO A 1 461 ? 7.692 -0.060 6.054 1.00 96.56 461 PRO A N 1
ATOM 3587 C CA . PRO A 1 461 ? 6.568 -0.912 5.698 1.00 96.56 461 PRO A CA 1
ATOM 3588 C C . PRO A 1 461 ? 5.572 -0.166 4.806 1.00 96.56 461 PRO A C 1
ATOM 3590 O O . PRO A 1 461 ? 5.497 1.070 4.843 1.00 96.56 461 PRO A O 1
ATOM 3593 N N . ARG A 1 462 ? 4.785 -0.924 4.034 1.00 94.50 462 ARG A N 1
ATOM 3594 C CA . ARG A 1 462 ? 3.614 -0.413 3.309 1.00 94.50 462 ARG A CA 1
ATOM 3595 C C . ARG A 1 462 ? 2.402 -1.331 3.417 1.00 94.50 462 ARG A C 1
ATOM 3597 O O . ARG A 1 462 ? 1.911 -1.511 4.524 1.00 94.50 462 ARG A O 1
ATOM 3604 N N . GLY A 1 463 ? 1.857 -1.844 2.319 1.00 95.25 463 GLY A N 1
ATOM 3605 C CA . GLY A 1 463 ? 0.635 -2.631 2.323 1.00 95.25 463 GLY A CA 1
ATOM 3606 C C . GLY A 1 463 ? 0.881 -3.994 2.940 1.00 95.25 463 GLY A C 1
ATOM 3607 O O . GLY A 1 463 ? 1.767 -4.704 2.484 1.00 95.25 463 GLY A O 1
ATOM 3608 N N . MET A 1 464 ? 0.141 -4.332 3.988 1.00 96.75 464 MET A N 1
ATOM 3609 C CA . MET A 1 464 ? 0.335 -5.560 4.755 1.00 96.75 464 MET A CA 1
ATOM 3610 C C . MET A 1 464 ? -0.890 -6.450 4.672 1.00 96.75 464 MET A C 1
ATOM 3612 O O . MET A 1 464 ? -1.999 -5.971 4.437 1.00 96.75 464 MET A O 1
ATOM 3616 N N . ASP A 1 465 ? -0.693 -7.715 5.001 1.00 97.38 465 ASP A N 1
ATOM 3617 C CA . ASP A 1 465 ? -1.777 -8.652 5.219 1.00 97.38 465 ASP A CA 1
ATOM 3618 C C . ASP A 1 465 ? -1.426 -9.635 6.339 1.00 97.38 465 ASP A C 1
ATOM 3620 O O . ASP A 1 465 ? -0.287 -9.683 6.801 1.00 97.38 465 ASP A O 1
ATOM 3624 N N . ILE A 1 466 ? -2.412 -10.377 6.829 1.00 97.50 466 ILE A N 1
ATOM 3625 C CA . ILE A 1 466 ? -2.252 -11.333 7.920 1.00 97.50 466 ILE A CA 1
ATOM 3626 C C . ILE A 1 466 ? -2.669 -12.727 7.464 1.00 97.50 466 ILE A C 1
ATOM 3628 O O . ILE A 1 466 ? -3.647 -12.900 6.731 1.00 97.50 466 ILE A O 1
ATOM 3632 N N . ASP A 1 467 ? -1.914 -13.735 7.885 1.00 97.38 467 ASP A N 1
ATOM 3633 C CA . ASP A 1 467 ? -2.275 -15.126 7.647 1.00 97.38 467 ASP A CA 1
ATOM 3634 C C . ASP A 1 467 ? -3.270 -15.657 8.695 1.00 97.38 467 ASP A C 1
ATOM 3636 O O . ASP A 1 467 ? -3.526 -15.031 9.728 1.00 97.38 467 ASP A O 1
ATOM 3640 N N . ARG A 1 468 ? -3.841 -16.847 8.462 1.00 96.56 468 ARG A N 1
ATOM 3641 C CA . ARG A 1 468 ? -4.790 -17.449 9.419 1.00 96.56 468 ARG A CA 1
ATOM 3642 C C . ARG A 1 468 ? -4.130 -17.990 10.693 1.00 96.56 468 ARG A C 1
ATOM 3644 O O . ARG A 1 468 ? -4.840 -18.486 11.559 1.00 96.56 468 ARG A O 1
ATOM 3651 N N . ASN A 1 469 ? -2.804 -17.912 10.819 1.00 97.00 469 ASN A N 1
ATOM 3652 C CA . ASN A 1 469 ? -2.064 -18.231 12.041 1.00 97.00 469 ASN A CA 1
ATOM 3653 C C . ASN A 1 469 ? -1.777 -16.980 12.895 1.00 97.00 469 ASN A C 1
ATOM 3655 O O . ASN A 1 469 ? -1.176 -17.110 13.966 1.00 97.00 469 ASN A O 1
ATOM 3659 N N . GLY A 1 470 ? -2.188 -15.793 12.437 1.00 97.50 470 GLY A N 1
ATOM 3660 C CA . GLY A 1 470 ? -1.949 -14.518 13.105 1.00 97.50 470 GLY A CA 1
ATOM 3661 C C . GLY A 1 470 ? -0.562 -13.920 12.847 1.00 97.50 470 GLY A C 1
ATOM 3662 O O . GLY A 1 470 ? -0.115 -13.088 13.636 1.00 97.50 470 GLY A O 1
ATOM 3663 N N . VAL A 1 471 ? 0.140 -14.343 11.789 1.00 98.44 471 VAL A N 1
ATOM 3664 C CA . VAL A 1 471 ? 1.422 -13.755 11.368 1.00 98.44 471 VAL A CA 1
ATOM 3665 C C . VAL A 1 471 ? 1.156 -12.629 10.379 1.00 98.44 471 VAL A C 1
ATOM 3667 O O . VAL A 1 471 ? 0.480 -12.820 9.366 1.00 98.44 471 VAL A O 1
ATOM 3670 N N . VAL A 1 472 ? 1.704 -11.451 10.667 1.00 98.69 472 VAL A N 1
ATOM 3671 C CA . VAL A 1 472 ? 1.611 -10.286 9.782 1.00 98.69 472 VAL A CA 1
ATOM 3672 C C . VAL A 1 472 ? 2.719 -10.355 8.744 1.00 98.69 472 VAL A C 1
ATOM 3674 O O . VAL A 1 472 ? 3.876 -10.555 9.098 1.00 98.69 472 VAL A O 1
ATOM 3677 N N . TRP A 1 473 ? 2.378 -10.131 7.482 1.00 98.62 473 TRP A N 1
ATOM 3678 C CA . TRP A 1 473 ? 3.294 -10.090 6.351 1.00 98.62 473 TRP A CA 1
ATOM 3679 C C . TRP A 1 473 ? 3.280 -8.704 5.716 1.00 98.62 473 TRP A C 1
ATOM 3681 O O . TRP A 1 473 ? 2.220 -8.148 5.426 1.00 98.62 473 TRP A O 1
ATOM 3691 N N . VAL A 1 474 ? 4.459 -8.121 5.511 1.00 97.94 474 VAL A N 1
ATOM 3692 C CA . VAL A 1 474 ? 4.594 -6.736 5.055 1.00 97.94 474 VAL A CA 1
ATOM 3693 C C . VAL A 1 474 ? 5.847 -6.557 4.189 1.00 97.94 474 VAL A C 1
ATOM 3695 O O . VAL A 1 474 ? 6.926 -7.015 4.573 1.00 97.94 474 VAL A O 1
ATOM 3698 N N . PRO A 1 475 ? 5.759 -5.879 3.032 1.00 97.19 475 PRO A N 1
ATOM 3699 C CA . PRO A 1 475 ? 6.924 -5.516 2.253 1.00 97.19 475 PRO A CA 1
ATOM 3700 C C . PRO A 1 475 ? 7.567 -4.268 2.859 1.00 97.19 475 PRO A C 1
ATOM 3702 O O . PRO A 1 475 ? 6.885 -3.335 3.295 1.00 97.19 475 PRO A O 1
ATOM 3705 N N . LEU A 1 476 ? 8.894 -4.241 2.858 1.00 97.81 476 LEU A N 1
ATOM 3706 C CA . LEU A 1 476 ? 9.693 -3.145 3.388 1.00 97.81 476 LEU A CA 1
ATOM 3707 C C . LEU A 1 476 ? 10.399 -2.388 2.262 1.00 97.81 476 LEU A C 1
ATOM 3709 O O . LEU A 1 476 ? 10.929 -2.986 1.323 1.00 97.81 476 LEU A O 1
ATOM 3713 N N . ALA A 1 477 ? 10.498 -1.067 2.399 1.00 96.94 477 ALA A N 1
ATOM 3714 C CA . ALA A 1 477 ? 11.285 -0.205 1.522 1.00 96.94 477 ALA A CA 1
ATOM 3715 C C . ALA A 1 477 ? 12.773 -0.583 1.514 1.00 96.94 477 ALA A C 1
ATOM 3717 O O . ALA A 1 477 ? 13.463 -0.316 0.534 1.00 96.94 477 ALA A O 1
ATOM 3718 N N . SER A 1 478 ? 13.270 -1.267 2.546 1.00 97.56 478 SER A N 1
ATOM 3719 C CA . SER A 1 478 ? 14.603 -1.880 2.546 1.00 97.56 478 SER A CA 1
ATOM 3720 C C . SER A 1 478 ? 14.760 -3.046 1.555 1.00 97.56 478 SER A C 1
ATOM 3722 O O . SER A 1 478 ? 15.851 -3.586 1.442 1.00 97.56 478 SER A O 1
ATOM 3724 N N . GLY A 1 479 ? 13.713 -3.437 0.819 1.00 97.31 479 GLY A N 1
ATOM 3725 C CA . GLY A 1 479 ? 13.761 -4.522 -0.166 1.00 97.31 479 GLY A CA 1
ATOM 3726 C C . GLY A 1 479 ? 13.660 -5.908 0.455 1.00 97.31 479 GLY A C 1
ATOM 3727 O O . GLY A 1 479 ? 14.332 -6.831 0.003 1.00 97.31 479 GLY A O 1
ATOM 3728 N N . HIS A 1 480 ? 12.842 -6.037 1.499 1.00 97.94 480 HIS A N 1
ATOM 3729 C CA . HIS A 1 480 ? 12.572 -7.311 2.155 1.00 97.94 480 HIS A CA 1
ATOM 3730 C C . HIS A 1 480 ? 11.073 -7.601 2.180 1.00 97.94 480 HIS A C 1
ATOM 3732 O O . HIS A 1 480 ? 10.271 -6.686 2.389 1.00 97.94 480 HIS A O 1
ATOM 3738 N N . LEU A 1 481 ? 10.714 -8.877 2.072 1.00 98.12 481 LEU A N 1
ATOM 3739 C CA . LEU A 1 481 ? 9.487 -9.390 2.663 1.00 98.12 481 LEU A CA 1
ATOM 3740 C C . LEU A 1 481 ? 9.743 -9.593 4.159 1.00 98.12 481 LEU A C 1
ATOM 3742 O O . LEU A 1 481 ? 10.706 -10.259 4.541 1.00 98.12 481 LEU A O 1
ATOM 3746 N N . ALA A 1 482 ? 8.903 -9.016 5.009 1.00 98.12 482 ALA A N 1
ATOM 3747 C CA . ALA A 1 482 ? 8.987 -9.191 6.450 1.00 98.12 482 ALA A CA 1
ATOM 3748 C C . ALA A 1 482 ? 7.762 -9.933 6.983 1.00 98.12 482 ALA A C 1
ATOM 3750 O O . ALA A 1 482 ? 6.636 -9.659 6.570 1.00 98.12 482 ALA A O 1
ATOM 3751 N N . SER A 1 483 ? 7.991 -10.826 7.943 1.00 98.44 483 SER A N 1
ATOM 3752 C CA . SER A 1 483 ? 6.948 -11.401 8.787 1.00 98.44 483 SER A CA 1
ATOM 3753 C C . SER A 1 483 ? 7.105 -10.916 10.226 1.00 98.44 483 SER A C 1
ATOM 3755 O O . SER A 1 483 ? 8.233 -10.884 10.730 1.00 98.44 483 SER A O 1
ATOM 3757 N N . PHE A 1 484 ? 5.997 -10.636 10.906 1.00 98.75 484 PHE A N 1
ATOM 3758 C CA . PHE A 1 484 ? 5.947 -10.416 12.346 1.00 98.75 484 PHE A CA 1
ATOM 3759 C C . PHE A 1 484 ? 5.046 -11.457 13.018 1.00 98.75 484 PHE A C 1
ATOM 3761 O O . PHE A 1 484 ? 3.848 -11.535 12.739 1.00 98.75 484 PHE A O 1
ATOM 3768 N N . ASP A 1 485 ? 5.625 -12.248 13.920 1.00 98.38 485 ASP A N 1
ATOM 3769 C CA . ASP A 1 485 ? 4.928 -13.261 14.712 1.00 98.38 485 ASP A CA 1
ATOM 3770 C C . ASP A 1 485 ? 4.969 -12.896 16.200 1.00 98.38 485 ASP A C 1
ATOM 3772 O O . ASP A 1 485 ? 5.957 -13.144 16.899 1.00 98.38 485 ASP A O 1
ATOM 3776 N N . ARG A 1 486 ? 3.854 -12.348 16.698 1.00 98.00 486 ARG A N 1
ATOM 3777 C CA . ARG A 1 486 ? 3.682 -11.939 18.101 1.00 98.00 486 ARG A CA 1
ATOM 3778 C C . ARG A 1 486 ? 3.972 -13.066 19.098 1.00 98.00 486 ARG A C 1
ATOM 3780 O O . ARG A 1 486 ? 4.375 -12.799 20.224 1.00 98.00 486 ARG A O 1
ATOM 3787 N N . ARG A 1 487 ? 3.793 -14.336 18.717 1.00 97.56 487 ARG A N 1
ATOM 3788 C CA . ARG A 1 487 ? 4.003 -15.492 19.613 1.00 97.56 487 ARG A CA 1
ATOM 3789 C C . ARG A 1 487 ? 5.479 -15.726 19.932 1.00 97.56 487 ARG A C 1
ATOM 3791 O O . ARG A 1 487 ? 5.784 -16.448 20.876 1.00 97.56 487 ARG A O 1
ATOM 3798 N N . LYS A 1 488 ? 6.392 -15.140 19.150 1.00 98.00 488 LYS A N 1
ATOM 3799 C CA . LYS A 1 488 ? 7.838 -15.231 19.386 1.00 98.00 488 LYS A CA 1
ATOM 3800 C C . LYS A 1 488 ? 8.336 -14.211 20.408 1.00 98.00 488 LYS A C 1
ATOM 3802 O O . LYS A 1 488 ? 9.452 -14.377 20.891 1.00 98.00 488 LYS A O 1
ATOM 3807 N N . CYS A 1 489 ? 7.535 -13.198 20.743 1.00 97.75 489 CYS A N 1
ATOM 3808 C CA . CYS A 1 489 ? 7.892 -12.188 21.730 1.00 97.75 489 CYS A CA 1
ATOM 3809 C C . CYS A 1 489 ? 8.117 -12.812 23.112 1.00 97.75 489 CYS A C 1
ATOM 3811 O O . CYS A 1 489 ? 7.263 -13.527 23.633 1.00 97.75 489 CYS A O 1
ATOM 3813 N N . LYS A 1 490 ? 9.275 -12.529 23.709 1.00 95.69 490 LYS A N 1
ATOM 3814 C CA . LYS A 1 490 ? 9.714 -13.041 25.014 1.00 95.69 490 LYS A CA 1
ATOM 3815 C C . LYS A 1 490 ? 9.535 -12.017 26.130 1.00 95.69 490 LYS A C 1
ATOM 3817 O O . LYS A 1 490 ? 9.440 -12.398 27.293 1.00 95.69 490 LYS A O 1
ATOM 3822 N N . GLY A 1 491 ? 9.560 -10.730 25.784 1.00 93.00 491 GLY A N 1
ATOM 3823 C CA . GLY A 1 491 ? 9.333 -9.625 26.713 1.00 93.00 491 GLY A CA 1
ATOM 3824 C C . GLY A 1 491 ? 7.848 -9.369 27.003 1.00 93.00 491 GLY A C 1
ATOM 3825 O O . GLY A 1 491 ? 6.979 -9.959 26.358 1.00 93.00 491 GLY A O 1
ATOM 3826 N N . PRO A 1 492 ? 7.544 -8.476 27.962 1.00 95.75 492 PRO A N 1
ATOM 3827 C CA . PRO A 1 492 ? 6.178 -8.016 28.188 1.00 95.75 492 PRO A CA 1
ATOM 3828 C C . PRO A 1 492 ? 5.640 -7.285 26.949 1.00 95.75 492 PRO A C 1
ATOM 3830 O O . PRO A 1 492 ? 6.391 -6.604 26.251 1.00 95.75 492 PRO A O 1
ATOM 3833 N N . LEU A 1 493 ? 4.338 -7.435 26.692 1.00 97.00 493 LEU A N 1
ATOM 3834 C CA . LEU A 1 493 ? 3.637 -6.865 25.527 1.00 97.00 493 LEU A CA 1
ATOM 3835 C C . LEU A 1 493 ? 2.868 -5.579 25.869 1.00 97.00 493 LEU A C 1
ATOM 3837 O O . LEU A 1 493 ? 2.262 -4.959 25.001 1.00 97.00 493 LEU A O 1
ATOM 3841 N N . ASN A 1 494 ? 2.899 -5.197 27.143 1.00 97.31 494 ASN A N 1
ATOM 3842 C CA . ASN A 1 494 ? 2.381 -3.960 27.706 1.00 97.31 494 ASN A CA 1
ATOM 3843 C C . ASN A 1 494 ? 3.357 -3.441 28.783 1.00 97.31 494 ASN A C 1
ATOM 3845 O O . ASN A 1 494 ? 4.406 -4.040 29.046 1.00 97.31 494 ASN A O 1
ATOM 3849 N N . GLY A 1 495 ? 3.031 -2.306 29.389 1.00 96.62 495 GLY A N 1
ATOM 3850 C CA . GLY A 1 495 ? 3.865 -1.633 30.375 1.00 96.62 495 GLY A CA 1
ATOM 3851 C C . GLY A 1 495 ? 4.835 -0.609 29.767 1.00 96.62 495 GLY A C 1
ATOM 3852 O O . GLY A 1 495 ? 4.867 -0.384 28.552 1.00 96.62 495 GLY A O 1
ATOM 3853 N N . PRO A 1 496 ? 5.676 0.025 30.603 1.00 93.88 496 PRO A N 1
ATOM 3854 C CA . PRO A 1 496 ? 6.405 1.243 30.237 1.00 93.88 496 PRO A CA 1
ATOM 3855 C C . PRO A 1 496 ? 7.502 1.030 29.183 1.00 93.88 496 PRO A C 1
ATOM 3857 O O . PRO A 1 496 ? 7.991 1.992 28.593 1.00 93.88 496 PRO A O 1
ATOM 3860 N N . THR A 1 497 ? 7.905 -0.219 28.940 1.00 92.94 497 THR A N 1
ATOM 3861 C CA . THR A 1 497 ? 8.933 -0.584 27.955 1.00 92.94 497 THR A CA 1
ATOM 3862 C C . THR A 1 497 ? 8.354 -1.175 26.668 1.00 92.94 497 THR A C 1
ATOM 3864 O O . THR A 1 497 ? 9.087 -1.301 25.686 1.00 92.94 497 THR A O 1
ATOM 3867 N N . ALA A 1 498 ? 7.056 -1.494 26.626 1.00 96.56 498 ALA A N 1
ATOM 3868 C CA . ALA A 1 498 ? 6.393 -2.107 25.476 1.00 96.56 498 ALA A CA 1
ATOM 3869 C C . ALA A 1 498 ? 5.942 -1.064 24.434 1.00 96.56 498 ALA A C 1
ATOM 3871 O O . ALA A 1 498 ? 4.788 -0.998 24.022 1.00 96.56 498 ALA A O 1
ATOM 3872 N N . THR A 1 499 ? 6.870 -0.209 24.003 1.00 95.12 499 THR A N 1
ATOM 3873 C CA . THR A 1 499 ? 6.574 1.019 23.239 1.00 95.12 499 THR A CA 1
ATOM 3874 C C . THR A 1 499 ? 7.114 0.998 21.803 1.00 95.12 499 THR A C 1
ATOM 3876 O O . THR A 1 499 ? 7.346 2.047 21.211 1.00 95.12 499 THR A O 1
ATOM 3879 N N . GLY A 1 500 ? 7.318 -0.194 21.226 1.00 95.88 500 GLY A N 1
ATOM 3880 C CA . GLY A 1 500 ? 7.803 -0.365 19.845 1.00 95.88 500 GLY A CA 1
ATOM 3881 C C . GLY A 1 500 ? 8.907 -1.409 19.696 1.00 95.88 500 GLY A C 1
ATOM 3882 O O . GLY A 1 500 ? 8.725 -2.422 19.030 1.00 95.88 500 GLY A O 1
ATOM 3883 N N . LYS A 1 501 ? 10.056 -1.196 20.346 1.00 96.12 501 LYS A N 1
ATOM 3884 C CA . LYS A 1 501 ? 11.289 -1.987 20.125 1.00 96.12 501 LYS A CA 1
ATOM 3885 C C . LYS A 1 501 ? 11.420 -3.259 20.965 1.00 96.12 501 LYS A C 1
ATOM 3887 O O . LYS A 1 501 ? 12.450 -3.918 20.940 1.00 96.12 501 LYS A O 1
ATOM 3892 N N . HIS A 1 502 ? 10.411 -3.588 21.760 1.00 96.31 502 HIS A N 1
ATOM 3893 C CA . HIS A 1 502 ? 10.502 -4.601 22.813 1.00 96.31 502 HIS A CA 1
ATOM 3894 C C . HIS A 1 502 ? 10.438 -6.056 22.317 1.00 96.31 502 HIS A C 1
ATOM 3896 O O . HIS A 1 502 ? 10.757 -6.953 23.093 1.00 96.31 502 HIS A O 1
ATOM 3902 N N . CYS A 1 503 ? 10.054 -6.294 21.057 1.00 97.50 503 CYS A N 1
ATOM 3903 C CA . CYS A 1 503 ? 9.968 -7.631 20.460 1.00 97.50 503 CYS A CA 1
ATOM 3904 C C . CYS A 1 503 ? 10.699 -7.724 19.100 1.00 97.50 503 CYS A C 1
ATOM 3906 O O . CYS A 1 503 ? 10.075 -7.940 18.057 1.00 97.50 503 CYS A O 1
ATOM 3908 N N . PRO A 1 504 ? 12.033 -7.556 19.062 1.00 97.00 504 PRO A N 1
ATOM 3909 C CA . PRO A 1 504 ? 12.802 -7.760 17.836 1.00 97.00 504 PRO A CA 1
ATOM 3910 C C . PRO A 1 504 ? 12.754 -9.215 17.344 1.00 97.00 504 PRO A C 1
ATOM 3912 O O . PRO A 1 504 ? 12.791 -9.457 16.142 1.00 97.00 504 PRO A O 1
ATOM 3915 N N . GLU A 1 505 ? 12.614 -10.189 18.244 1.00 97.25 505 GLU A N 1
ATOM 3916 C CA . GLU A 1 505 ? 12.524 -11.619 17.926 1.00 97.25 505 GLU A CA 1
ATOM 3917 C C . GLU A 1 505 ? 11.220 -12.034 17.224 1.00 97.25 505 GLU A C 1
ATOM 3919 O O . GLU A 1 505 ? 11.144 -13.132 16.668 1.00 97.25 505 GLU A O 1
ATOM 3924 N N . GLY A 1 506 ? 10.204 -11.164 17.232 1.00 98.06 506 GLY A N 1
ATOM 3925 C CA . GLY A 1 506 ? 8.981 -11.345 16.450 1.00 98.06 506 GLY A CA 1
ATOM 3926 C C . GLY A 1 506 ? 9.210 -11.192 14.949 1.00 98.06 506 GLY A C 1
ATOM 3927 O O . GLY A 1 506 ? 8.458 -11.756 14.156 1.00 98.06 506 GLY A O 1
ATOM 3928 N N . TRP A 1 507 ? 10.261 -10.474 14.550 1.00 98.62 507 TRP A N 1
ATOM 3929 C CA . TRP A 1 507 ? 10.534 -10.142 13.159 1.00 98.62 507 TRP A CA 1
ATOM 3930 C C . TRP A 1 507 ? 11.395 -11.186 12.448 1.00 98.62 507 TRP A C 1
ATOM 3932 O O . TRP A 1 507 ? 12.363 -11.728 12.980 1.00 98.62 507 TRP A O 1
ATOM 3942 N N . THR A 1 508 ? 11.073 -11.443 11.185 1.00 98.12 508 THR A N 1
ATOM 3943 C CA . THR A 1 508 ? 11.933 -12.160 10.235 1.00 98.12 508 THR A CA 1
ATOM 3944 C C . THR A 1 508 ? 11.883 -11.417 8.910 1.00 98.12 508 THR A C 1
ATOM 3946 O O . THR A 1 508 ? 10.796 -11.146 8.408 1.00 98.12 508 THR A O 1
ATOM 3949 N N . LEU A 1 509 ? 13.044 -11.033 8.380 1.00 97.94 509 LEU A N 1
ATOM 3950 C CA . LEU A 1 509 ? 13.171 -10.240 7.157 1.00 97.94 509 LEU A CA 1
ATOM 3951 C C . LEU A 1 509 ? 13.964 -11.041 6.126 1.00 97.94 509 LEU A C 1
ATOM 3953 O O . LEU A 1 509 ? 15.057 -11.525 6.420 1.00 97.94 509 LEU A O 1
ATOM 3957 N N . LEU A 1 510 ? 13.416 -11.145 4.921 1.00 96.44 510 LEU A N 1
ATOM 3958 C CA . LEU A 1 510 ? 13.970 -11.913 3.813 1.00 96.44 510 LEU A CA 1
ATOM 3959 C C . LEU A 1 510 ? 14.120 -10.993 2.601 1.00 96.44 510 LEU A C 1
ATOM 3961 O O . LEU A 1 510 ? 13.130 -10.377 2.204 1.00 96.44 510 LEU A O 1
ATOM 3965 N N . PRO A 1 511 ? 15.326 -10.843 2.026 1.00 96.69 511 PRO A N 1
ATOM 3966 C CA . PRO A 1 511 ? 15.511 -10.026 0.834 1.00 96.69 511 PRO A CA 1
ATOM 3967 C C . PRO A 1 511 ? 14.623 -10.514 -0.309 1.00 96.69 511 PRO A C 1
ATOM 3969 O O . PRO A 1 511 ? 14.573 -11.712 -0.586 1.00 96.69 511 PRO A O 1
ATOM 3972 N N . PHE A 1 512 ? 13.954 -9.588 -0.993 1.00 96.38 512 PHE A N 1
ATOM 3973 C CA . PHE A 1 512 ? 13.282 -9.924 -2.245 1.00 96.38 512 PHE A CA 1
ATOM 3974 C C . PHE A 1 512 ? 14.311 -10.338 -3.308 1.00 96.38 512 PHE A C 1
ATOM 3976 O O . PHE A 1 512 ? 15.431 -9.810 -3.299 1.00 96.38 512 PHE A O 1
ATOM 3983 N N . PRO A 1 513 ? 13.948 -11.214 -4.262 1.00 93.81 513 PRO A N 1
ATOM 3984 C CA . PRO A 1 513 ? 14.805 -11.534 -5.396 1.00 93.81 513 PRO A CA 1
ATOM 3985 C C . PRO A 1 513 ? 15.237 -10.284 -6.177 1.00 93.81 513 PRO A C 1
ATOM 3987 O O . PRO A 1 513 ? 14.517 -9.290 -6.265 1.00 93.81 513 PRO A O 1
ATOM 3990 N N . GLY A 1 514 ? 16.415 -10.356 -6.797 1.00 94.31 514 GLY A N 1
ATOM 3991 C CA . GLY A 1 514 ? 16.964 -9.275 -7.617 1.00 94.31 514 GLY A CA 1
ATOM 3992 C C . GLY A 1 514 ? 18.140 -8.540 -6.965 1.00 94.31 514 GLY A C 1
ATOM 3993 O O . GLY A 1 514 ? 18.592 -8.909 -5.881 1.00 94.31 514 GLY A O 1
ATOM 3994 N N . PRO A 1 515 ? 18.704 -7.542 -7.662 1.00 96.69 515 PRO A N 1
ATOM 3995 C CA . PRO A 1 515 ? 19.906 -6.852 -7.210 1.00 96.69 515 PRO A CA 1
ATOM 3996 C C . PRO A 1 515 ? 19.639 -5.876 -6.064 1.00 96.69 515 PRO A C 1
ATOM 3998 O O . PRO A 1 515 ? 18.532 -5.361 -5.915 1.00 96.69 515 PRO A O 1
ATOM 4001 N N . GLN A 1 516 ? 20.695 -5.567 -5.312 1.00 96.69 516 GLN A N 1
ATOM 4002 C CA . GLN A 1 516 ? 20.804 -4.361 -4.488 1.00 96.69 516 GLN A CA 1
ATOM 4003 C C . GLN A 1 516 ? 21.428 -3.219 -5.319 1.00 96.69 516 GLN A C 1
ATOM 4005 O O . GLN A 1 516 ? 22.012 -3.482 -6.371 1.00 96.69 516 GLN A O 1
ATOM 4010 N N . PHE A 1 517 ? 21.295 -1.960 -4.885 1.00 97.06 517 PHE A N 1
ATOM 4011 C CA . PHE A 1 517 ? 22.044 -0.851 -5.488 1.00 97.06 517 PHE A CA 1
ATOM 4012 C C . PHE A 1 517 ? 23.551 -1.096 -5.377 1.00 97.06 517 PHE A C 1
ATOM 4014 O O . PHE A 1 517 ? 24.027 -1.509 -4.320 1.00 97.06 517 PHE A O 1
ATOM 4021 N N . ASP A 1 518 ? 24.299 -0.794 -6.441 1.00 91.75 518 ASP A N 1
ATOM 4022 C CA . ASP A 1 518 ? 25.707 -1.200 -6.578 1.00 91.75 518 ASP A CA 1
ATOM 4023 C C . ASP A 1 518 ? 26.609 -0.751 -5.409 1.00 91.75 518 ASP A C 1
ATOM 4025 O O . ASP A 1 518 ? 27.569 -1.443 -5.071 1.00 91.75 518 ASP A O 1
ATOM 4029 N N . ASN A 1 519 ? 26.317 0.399 -4.786 1.00 94.25 519 ASN A N 1
ATOM 4030 C CA . ASN A 1 519 ? 27.097 0.951 -3.673 1.00 94.25 519 ASN A CA 1
ATOM 4031 C C . ASN A 1 519 ? 26.417 0.844 -2.294 1.00 94.25 519 ASN A C 1
ATOM 4033 O O . ASN A 1 519 ? 26.841 1.505 -1.348 1.00 94.25 519 ASN A O 1
ATOM 4037 N N . VAL A 1 520 ? 25.383 0.010 -2.150 1.00 96.06 520 VAL A N 1
ATOM 4038 C CA . VAL A 1 520 ? 24.732 -0.266 -0.859 1.00 96.06 520 VAL A CA 1
ATOM 4039 C C . VAL A 1 520 ? 25.112 -1.664 -0.383 1.00 96.06 520 VAL A C 1
ATOM 4041 O O . VAL A 1 520 ? 24.819 -2.657 -1.041 1.00 96.06 520 VAL A O 1
ATOM 4044 N N . SER A 1 521 ? 25.746 -1.743 0.788 1.00 92.88 521 SER A N 1
ATOM 4045 C CA . SER A 1 521 ? 26.166 -3.009 1.409 1.00 92.88 521 SER A CA 1
ATOM 4046 C C . SER A 1 521 ? 25.159 -3.588 2.405 1.00 92.88 521 SER A C 1
ATOM 4048 O O . SER A 1 521 ? 25.312 -4.733 2.829 1.00 92.88 521 SER A O 1
ATOM 4050 N N . ASP A 1 522 ? 24.143 -2.812 2.794 1.00 94.44 522 ASP A N 1
ATOM 4051 C CA . ASP A 1 522 ? 23.087 -3.286 3.685 1.00 94.44 522 ASP A CA 1
ATOM 4052 C C . ASP A 1 522 ? 22.233 -4.363 2.985 1.00 94.44 522 ASP A C 1
ATOM 4054 O O . ASP A 1 522 ? 21.986 -4.305 1.776 1.00 94.44 522 ASP A O 1
ATOM 4058 N N . SER A 1 523 ? 21.765 -5.347 3.764 1.00 95.50 523 SER A N 1
ATOM 4059 C CA . SER A 1 523 ? 20.888 -6.423 3.281 1.00 95.50 523 SER A CA 1
ATOM 4060 C C . SER A 1 523 ? 19.629 -5.874 2.604 1.00 95.50 523 SER A C 1
ATOM 4062 O O . SER A 1 523 ? 19.142 -4.797 2.953 1.00 95.50 523 SER A O 1
ATOM 4064 N N . GLY A 1 524 ? 19.080 -6.649 1.669 1.00 96.69 524 GLY A N 1
ATOM 4065 C CA . GLY A 1 524 ? 17.862 -6.335 0.930 1.00 96.69 524 GLY A CA 1
ATOM 4066 C C . GLY A 1 524 ? 18.106 -6.267 -0.570 1.00 96.69 524 GLY A C 1
ATOM 4067 O O . GLY A 1 524 ? 19.170 -6.642 -1.063 1.00 96.69 524 GLY A O 1
ATOM 4068 N N . SER A 1 525 ? 17.113 -5.771 -1.296 1.00 96.88 525 SER A N 1
ATOM 4069 C CA . SER A 1 525 ? 17.212 -5.528 -2.732 1.00 96.88 525 SER A CA 1
ATOM 4070 C C . SER A 1 525 ? 16.647 -4.161 -3.113 1.00 96.88 525 SER A C 1
ATOM 4072 O O . SER A 1 525 ? 16.071 -3.426 -2.305 1.00 96.88 525 SER A O 1
ATOM 4074 N N . VAL A 1 526 ? 16.788 -3.800 -4.381 1.00 96.44 526 VAL A N 1
ATOM 4075 C CA . VAL A 1 526 ? 16.198 -2.592 -4.967 1.00 96.44 526 VAL A CA 1
ATOM 4076 C C . VAL A 1 526 ? 14.674 -2.684 -5.031 1.00 96.44 526 VAL A C 1
ATOM 4078 O O . VAL A 1 526 ? 14.012 -1.657 -5.162 1.00 96.44 526 VAL A O 1
ATOM 4081 N N . GLN A 1 527 ? 14.100 -3.877 -4.862 1.00 95.69 527 GLN A N 1
ATOM 4082 C CA . GLN A 1 527 ? 12.661 -4.093 -4.910 1.00 95.69 527 GLN A CA 1
ATOM 4083 C C . GLN A 1 527 ? 11.921 -3.198 -3.906 1.00 95.69 527 GLN A C 1
ATOM 4085 O O . GLN A 1 527 ? 12.394 -2.924 -2.799 1.00 95.69 527 GLN A O 1
ATOM 4090 N N . ALA A 1 528 ? 10.757 -2.709 -4.322 1.00 91.94 528 ALA A N 1
ATOM 4091 C CA . ALA A 1 528 ? 9.938 -1.759 -3.582 1.00 91.94 528 ALA A CA 1
ATOM 4092 C C . ALA A 1 528 ? 8.458 -2.103 -3.787 1.00 91.94 528 ALA A C 1
ATOM 4094 O O . ALA A 1 528 ? 7.728 -1.389 -4.473 1.00 91.94 528 ALA A O 1
ATOM 4095 N N . SER A 1 529 ? 8.043 -3.245 -3.241 1.00 94.38 529 SER A N 1
ATOM 4096 C CA . SER A 1 529 ? 6.684 -3.772 -3.401 1.00 94.38 529 SER A CA 1
ATOM 4097 C C . SER A 1 529 ? 5.659 -2.884 -2.690 1.00 94.38 529 SER A C 1
ATOM 4099 O O . SER A 1 529 ? 5.900 -2.414 -1.573 1.00 94.38 529 SER A O 1
ATOM 4101 N N . TYR A 1 530 ? 4.517 -2.639 -3.339 1.00 92.00 530 TYR A N 1
ATOM 4102 C CA . TYR A 1 530 ? 3.465 -1.771 -2.795 1.00 92.00 530 TYR A CA 1
ATOM 4103 C C . TYR A 1 530 ? 2.696 -2.448 -1.657 1.00 92.00 530 TYR A C 1
ATOM 4105 O O . TYR A 1 530 ? 2.435 -1.836 -0.617 1.00 92.00 530 TYR A O 1
ATOM 4113 N N . TYR A 1 531 ? 2.338 -3.714 -1.874 1.00 93.31 531 TYR A N 1
ATOM 4114 C CA . TYR A 1 531 ? 1.450 -4.483 -1.017 1.00 93.31 531 TYR A CA 1
ATOM 4115 C C . TYR A 1 531 ? 1.892 -5.949 -0.955 1.00 93.31 531 TYR A C 1
ATOM 4117 O O . TYR A 1 531 ? 2.369 -6.503 -1.949 1.00 93.31 531 TYR A O 1
ATOM 4125 N N . THR A 1 532 ? 1.698 -6.571 0.206 1.00 95.44 532 THR A N 1
ATOM 4126 C CA . THR A 1 532 ? 1.722 -8.026 0.384 1.00 95.44 532 THR A CA 1
ATOM 4127 C C . THR A 1 532 ? 0.321 -8.505 0.732 1.00 95.44 532 THR A C 1
ATOM 4129 O O . THR A 1 532 ? -0.317 -7.917 1.600 1.00 95.44 532 THR A O 1
ATOM 4132 N N . TRP A 1 533 ? -0.146 -9.568 0.086 1.00 95.12 533 TRP A N 1
ATOM 4133 C CA . TRP A 1 533 ? -1.397 -10.255 0.413 1.00 95.12 533 TRP A CA 1
ATOM 4134 C C . TRP A 1 533 ? -1.118 -11.733 0.701 1.00 95.12 533 TRP A C 1
ATOM 4136 O O . TRP A 1 533 ? -0.104 -12.266 0.266 1.00 95.12 533 TRP A O 1
ATOM 4146 N N . VAL A 1 534 ? -1.981 -12.401 1.458 1.00 97.06 534 VAL A N 1
ATOM 4147 C CA . VAL A 1 534 ? -1.826 -13.808 1.836 1.00 97.06 534 VAL A CA 1
ATOM 4148 C C . VAL A 1 534 ? -2.921 -14.639 1.187 1.00 97.06 534 VAL A C 1
ATOM 4150 O O . VAL A 1 534 ? -4.112 -14.401 1.405 1.00 97.06 534 VAL A O 1
ATOM 4153 N N . ASP A 1 535 ? -2.521 -15.671 0.449 1.00 96.38 535 ASP A N 1
ATOM 4154 C CA . ASP A 1 535 ? -3.419 -16.738 0.033 1.00 96.38 535 ASP A CA 1
ATOM 4155 C C . ASP A 1 535 ? -3.738 -17.632 1.232 1.00 96.38 535 ASP A C 1
ATOM 4157 O O . ASP A 1 535 ? -3.078 -18.632 1.516 1.00 96.38 535 ASP A O 1
ATOM 4161 N N . GLN A 1 536 ? -4.764 -17.244 1.979 1.00 96.25 536 GLN A N 1
ATOM 4162 C CA . GLN A 1 536 ? -5.216 -17.960 3.169 1.00 96.25 536 GLN A CA 1
ATOM 4163 C C . GLN A 1 536 ? -5.841 -19.331 2.854 1.00 96.25 536 GLN A C 1
ATOM 4165 O O . GLN A 1 536 ? -5.979 -20.170 3.750 1.00 96.25 536 GLN A O 1
ATOM 4170 N N . HIS A 1 537 ? -6.234 -19.564 1.600 1.00 96.00 537 HIS A N 1
ATOM 4171 C CA . HIS A 1 537 ? -7.136 -20.650 1.224 1.00 96.00 537 HIS A CA 1
ATOM 4172 C C . HIS A 1 537 ? -6.569 -21.611 0.179 1.00 96.00 537 HIS A C 1
ATOM 4174 O O . HIS A 1 537 ? -7.275 -22.556 -0.165 1.00 96.00 537 HIS A O 1
ATOM 4180 N N . ASP A 1 538 ? -5.317 -21.425 -0.246 1.00 95.44 538 ASP A N 1
ATOM 4181 C CA . ASP A 1 538 ? -4.672 -22.226 -1.293 1.00 95.44 538 ASP A CA 1
ATOM 4182 C C . ASP A 1 538 ? -5.380 -22.090 -2.653 1.00 95.44 538 ASP A C 1
ATOM 4184 O O . ASP A 1 538 ? -5.599 -23.053 -3.385 1.00 95.44 538 ASP A O 1
ATOM 4188 N N . ILE A 1 539 ? -5.782 -20.863 -2.984 1.00 92.00 539 ILE A N 1
ATOM 4189 C CA . ILE A 1 539 ? -6.398 -20.515 -4.269 1.00 92.00 539 ILE A CA 1
ATOM 4190 C C . ILE A 1 539 ? -5.399 -20.742 -5.414 1.00 92.00 539 ILE A C 1
ATOM 4192 O O . ILE A 1 539 ? -5.789 -21.179 -6.496 1.00 92.00 539 ILE A O 1
ATOM 4196 N N . PHE A 1 540 ? -4.113 -20.467 -5.182 1.00 90.75 540 PHE A N 1
ATOM 4197 C CA . PHE A 1 540 ? -3.045 -20.609 -6.174 1.00 90.75 540 PHE A CA 1
ATOM 4198 C C . PHE A 1 540 ? -2.454 -22.025 -6.259 1.00 90.75 540 PHE A C 1
ATOM 4200 O O . PHE A 1 540 ? -1.642 -22.282 -7.150 1.00 90.75 540 PHE A O 1
ATOM 4207 N N . GLY A 1 541 ? -2.838 -22.950 -5.373 1.00 92.94 541 GLY A N 1
ATOM 4208 C CA . GLY A 1 541 ? -2.286 -24.309 -5.344 1.00 92.94 541 GLY A CA 1
ATOM 4209 C C . GLY A 1 541 ? -0.836 -24.385 -4.844 1.00 92.94 541 GLY A C 1
ATOM 4210 O O . GLY A 1 541 ? -0.138 -25.351 -5.153 1.00 92.94 541 GLY A O 1
ATOM 4211 N N . LEU A 1 542 ? -0.360 -23.357 -4.129 1.00 94.25 542 LEU A N 1
ATOM 4212 C CA . LEU A 1 542 ? 0.989 -23.284 -3.544 1.00 94.25 542 LEU A CA 1
ATOM 4213 C C . LEU A 1 542 ? 1.010 -23.610 -2.040 1.00 94.25 542 LEU A C 1
ATOM 4215 O O . LEU A 1 542 ? 2.071 -23.593 -1.420 1.00 94.25 542 LEU A O 1
ATOM 4219 N N . GLY A 1 543 ? -0.148 -23.909 -1.456 1.00 95.56 543 GLY A N 1
ATOM 4220 C CA . GLY A 1 543 ? -0.359 -24.112 -0.031 1.00 95.56 543 GLY A CA 1
ATOM 4221 C C . GLY A 1 543 ? -1.210 -23.009 0.601 1.00 95.56 543 GLY A C 1
ATOM 4222 O O . GLY A 1 543 ? -1.396 -21.918 0.065 1.00 95.56 543 GLY A O 1
ATOM 4223 N N . LYS A 1 544 ? -1.733 -23.298 1.796 1.00 96.12 544 LYS A N 1
ATOM 4224 C CA . LYS A 1 544 ? -2.458 -22.309 2.606 1.00 96.12 544 LYS A CA 1
ATOM 4225 C C . LYS A 1 544 ? -1.483 -21.359 3.288 1.00 96.12 544 LYS A C 1
ATOM 4227 O O . LYS A 1 544 ? -0.411 -21.782 3.714 1.00 96.12 544 LYS A O 1
ATOM 4232 N N . ASN A 1 545 ? -1.933 -20.130 3.522 1.00 96.88 545 ASN A N 1
ATOM 4233 C CA . ASN A 1 545 ? -1.178 -19.068 4.188 1.00 96.88 545 ASN A CA 1
ATOM 4234 C C . ASN A 1 545 ? 0.118 -18.686 3.453 1.00 96.88 545 ASN A C 1
ATOM 4236 O O . ASN A 1 545 ? 1.098 -18.315 4.093 1.00 96.88 545 ASN A O 1
ATOM 4240 N N . VAL A 1 546 ? 0.126 -18.766 2.121 1.00 97.81 546 VAL A N 1
ATOM 4241 C CA . VAL A 1 546 ? 1.272 -18.337 1.308 1.00 97.81 546 VAL A CA 1
ATOM 4242 C C . VAL A 1 546 ? 1.199 -16.822 1.111 1.00 97.81 546 VAL A C 1
ATOM 4244 O O . VAL A 1 546 ? 0.229 -16.344 0.519 1.00 97.81 546 VAL A O 1
ATOM 4247 N N . PRO A 1 547 ? 2.175 -16.034 1.597 1.00 97.62 547 PRO A N 1
ATOM 4248 C CA . PRO A 1 547 ? 2.212 -14.609 1.331 1.00 97.62 547 PRO A CA 1
ATOM 4249 C C . PRO A 1 547 ? 2.787 -14.353 -0.066 1.00 97.62 547 PRO A C 1
ATOM 4251 O O . PRO A 1 547 ? 3.755 -14.980 -0.504 1.00 97.62 547 PRO A O 1
ATOM 4254 N N . PHE A 1 548 ? 2.195 -13.380 -0.739 1.00 96.62 548 PHE A N 1
ATOM 4255 C CA . PHE A 1 548 ? 2.565 -12.892 -2.052 1.00 96.62 548 PHE A CA 1
ATOM 4256 C C . PHE A 1 548 ? 2.877 -11.402 -1.983 1.00 96.62 548 PHE A C 1
ATOM 4258 O O . PHE A 1 548 ? 2.101 -10.627 -1.424 1.00 96.62 548 PHE A O 1
ATOM 4265 N N . ALA A 1 549 ? 3.971 -10.973 -2.599 1.00 94.81 549 ALA A N 1
ATOM 4266 C CA . ALA A 1 549 ? 4.275 -9.566 -2.823 1.00 94.81 549 ALA A CA 1
ATOM 4267 C C . ALA A 1 549 ? 4.148 -9.214 -4.308 1.00 94.81 549 ALA A C 1
ATOM 4269 O O . ALA A 1 549 ? 4.520 -9.997 -5.185 1.00 94.81 549 ALA A O 1
ATOM 4270 N N . THR A 1 550 ? 3.653 -8.010 -4.597 1.00 89.69 550 THR A N 1
ATOM 4271 C CA . THR A 1 550 ? 3.643 -7.477 -5.962 1.00 89.69 550 THR A CA 1
ATOM 4272 C C . THR A 1 550 ? 4.986 -6.826 -6.294 1.00 89.69 550 THR A C 1
ATOM 4274 O O . THR A 1 550 ? 5.390 -5.815 -5.713 1.00 89.69 550 THR A O 1
ATOM 4277 N N . GLY A 1 551 ? 5.702 -7.427 -7.240 1.00 90.44 551 GLY A N 1
ATOM 4278 C CA . GLY A 1 551 ? 7.020 -7.022 -7.704 1.00 90.44 551 GLY A CA 1
ATOM 4279 C C . GLY A 1 551 ? 6.995 -5.739 -8.535 1.00 90.44 551 GLY A C 1
ATOM 4280 O O . GLY A 1 551 ? 7.174 -5.787 -9.747 1.00 90.44 551 GLY A O 1
ATOM 4281 N N . ASN A 1 552 ? 6.801 -4.573 -7.904 1.00 91.50 552 ASN A N 1
ATOM 4282 C CA . ASN A 1 552 ? 6.713 -3.274 -8.594 1.00 91.50 552 ASN A CA 1
ATOM 4283 C C . ASN A 1 552 ? 7.866 -2.969 -9.568 1.00 91.50 552 ASN A C 1
ATOM 4285 O O . ASN A 1 552 ? 7.645 -2.274 -10.555 1.00 91.50 552 ASN A O 1
ATOM 4289 N N . LEU A 1 553 ? 9.096 -3.421 -9.293 1.00 94.81 553 LEU A N 1
ATOM 4290 C CA . LEU A 1 553 ? 10.257 -3.173 -10.159 1.00 94.81 553 LEU A CA 1
ATOM 4291 C C . LEU A 1 553 ? 10.719 -4.433 -10.897 1.00 94.81 553 LEU A C 1
ATOM 4293 O O . LEU A 1 553 ? 11.369 -4.324 -11.937 1.00 94.81 553 LEU A O 1
ATOM 4297 N N . SER A 1 554 ? 10.418 -5.610 -10.356 1.00 92.88 554 SER A N 1
ATOM 4298 C CA . SER A 1 554 ? 10.739 -6.913 -10.936 1.00 92.88 554 SER A CA 1
ATOM 4299 C C . SER A 1 554 ? 9.733 -7.387 -11.993 1.00 92.88 554 SER A C 1
ATOM 4301 O O . SER A 1 554 ? 10.039 -8.346 -12.698 1.00 92.88 554 SER A O 1
ATOM 4303 N N . ASP A 1 555 ? 8.588 -6.708 -12.151 1.00 89.19 555 ASP A N 1
ATOM 4304 C CA . ASP A 1 555 ? 7.483 -7.112 -13.038 1.00 89.19 555 ASP A CA 1
ATOM 4305 C C . ASP A 1 555 ? 6.982 -8.538 -12.728 1.00 89.19 555 ASP A C 1
ATOM 4307 O O . ASP A 1 555 ? 6.682 -9.330 -13.625 1.00 89.19 555 ASP A O 1
ATOM 4311 N N . SER A 1 556 ? 6.936 -8.884 -11.440 1.00 90.12 556 SER A N 1
ATOM 4312 C CA . SER A 1 556 ? 6.669 -10.238 -10.948 1.00 90.12 556 SER A CA 1
ATOM 4313 C C . SER A 1 556 ? 5.553 -10.276 -9.900 1.00 90.12 556 SER A C 1
ATOM 4315 O O . SER A 1 556 ? 5.186 -9.272 -9.286 1.00 90.12 556 SER A O 1
ATOM 4317 N N . LEU A 1 557 ? 5.023 -11.478 -9.677 1.00 91.50 557 LEU A N 1
ATOM 4318 C CA . LEU A 1 557 ? 4.261 -11.832 -8.486 1.00 91.50 557 LEU A CA 1
ATOM 4319 C C . LEU A 1 557 ? 5.125 -12.814 -7.684 1.00 91.50 557 LEU A C 1
ATOM 4321 O O . LEU A 1 557 ? 5.467 -13.883 -8.189 1.00 91.50 557 LEU A O 1
ATOM 4325 N N . GLU A 1 558 ? 5.527 -12.429 -6.476 1.00 93.62 558 GLU A N 1
ATOM 4326 C CA . GLU A 1 558 ? 6.547 -13.133 -5.689 1.00 93.62 558 GLU A CA 1
ATOM 4327 C C . GLU A 1 558 ? 5.879 -13.867 -4.526 1.00 93.62 558 GLU A C 1
ATOM 4329 O O . GLU A 1 558 ? 5.361 -13.221 -3.620 1.00 93.62 558 GLU A O 1
ATOM 4334 N N . ALA A 1 559 ? 5.868 -15.201 -4.565 1.00 94.94 559 ALA A N 1
ATOM 4335 C CA . ALA A 1 559 ? 5.289 -16.056 -3.529 1.00 94.94 559 ALA A CA 1
ATOM 4336 C C . ALA A 1 559 ? 6.383 -16.582 -2.597 1.00 94.94 559 ALA A C 1
ATOM 4338 O O . ALA A 1 559 ? 7.412 -17.038 -3.090 1.00 94.94 559 ALA A O 1
ATOM 4339 N N . PHE A 1 560 ? 6.141 -16.578 -1.286 1.00 96.38 560 PHE A N 1
ATOM 4340 C CA . PHE A 1 560 ? 7.048 -17.200 -0.321 1.00 96.38 560 PHE A CA 1
ATOM 4341 C C . PHE A 1 560 ? 6.572 -18.608 0.034 1.00 96.38 560 PHE A C 1
ATOM 4343 O O . PHE A 1 560 ? 5.552 -18.779 0.708 1.00 96.38 560 PHE A O 1
ATOM 4350 N N . VAL A 1 561 ? 7.306 -19.624 -0.411 1.00 93.56 561 VAL A N 1
ATOM 4351 C CA . VAL A 1 561 ? 6.908 -21.035 -0.283 1.00 93.56 561 VAL A CA 1
ATOM 4352 C C . VAL A 1 561 ? 8.093 -21.848 0.220 1.00 93.56 561 VAL A C 1
ATOM 4354 O O . VAL A 1 561 ? 9.214 -21.682 -0.251 1.00 93.56 561 VAL A O 1
ATOM 4357 N N . ASP A 1 562 ? 7.862 -22.724 1.201 1.00 88.88 562 ASP A N 1
ATOM 4358 C CA . ASP A 1 562 ? 8.891 -23.612 1.767 1.00 88.88 562 ASP A CA 1
ATOM 4359 C C . ASP A 1 562 ? 10.182 -22.887 2.203 1.00 88.88 562 ASP A C 1
ATOM 4361 O O . ASP A 1 562 ? 11.293 -23.418 2.106 1.00 88.88 562 ASP A O 1
ATOM 4365 N N . GLY A 1 563 ? 10.040 -21.651 2.691 1.00 86.88 563 GLY A N 1
ATOM 4366 C CA . GLY A 1 563 ? 11.165 -20.841 3.148 1.00 86.88 563 GLY A CA 1
ATOM 4367 C C . GLY A 1 563 ? 11.938 -20.115 2.042 1.00 86.88 563 GLY A C 1
ATOM 4368 O O . GLY A 1 563 ? 13.067 -19.695 2.306 1.00 86.88 563 GLY A O 1
ATOM 4369 N N . LYS A 1 564 ? 11.387 -19.994 0.827 1.00 84.06 564 LYS A N 1
ATOM 4370 C CA . LYS A 1 564 ? 12.057 -19.417 -0.349 1.00 84.06 564 LYS A CA 1
ATOM 4371 C C . LYS A 1 564 ? 11.230 -18.371 -1.065 1.00 84.06 564 LYS A C 1
ATOM 4373 O O . LYS A 1 564 ? 9.988 -18.515 -1.069 1.00 84.06 564 LYS A O 1
#

Foldseek 3Di:
DWDDDAQFATFDDDDDDPPDDDDHDTGGQPDPLSRQLPFFQQLLVLQQDQDDQVVPPAQQQRGSQSLLLLCFQLHDLVPDQHRHPPRLEQDCLLPDDPAQLVSLVSVCLEAFCNQRSVVSCNNNHVVVVSVRSRVSSVCVVVPDGGPDTDDDDDPPVVVDDDDDDDADDPLFAWDDKDQAALVDRCHNVLHKIWTQSFQQEQWIWIANPPVRDIDTAGHAAQDPPQQSGHLPDPDSGRSVAYHSVHGPDRRGGYSFRWAAWHADPVRKTKIWTHRDAFADDPCQDPPHPQLLRVQPRAGTERIFMWIADPVVRDIDGADDSYYFHHWHFDPDPQSKIWGFRQAQQAFKTKIFRVNVCVVPVDNSVGIHIAGAKFQALQPLWADAEDEQPDDDDNVHIYTDRGTFNAWEAANVQRWIWGWHFDVQTWIKIWDCPPPNRHTIYMFIAGQADPNPPAPAGFGGWAHWYAENVGWIWTAGSQQWTKIFAPVQQPDDRGHNPRHHHRRNRRMDTGADDDAANPPDPGDHGNWRFRHKYFQQPCPVVQDHRWIWTCRSRNNDIDTQHPND